Protein AF-A0A0C4DW45-F1 (afdb_monomer_lite)

Structure (mmCIF, N/CA/C/O backbone):
data_AF-A0A0C4DW45-F1
#
_entry.id   AF-A0A0C4DW45-F1
#
loop_
_atom_site.group_PDB
_atom_site.id
_atom_site.type_symbol
_atom_site.label_atom_id
_atom_site.label_alt_id
_atom_site.label_comp_id
_atom_site.label_asym_id
_atom_site.label_entity_id
_atom_site.label_seq_id
_atom_site.pdbx_PDB_ins_code
_atom_site.Cartn_x
_atom_site.Cartn_y
_atom_site.Cartn_z
_atom_site.occupancy
_atom_site.B_iso_or_equiv
_atom_site.auth_seq_id
_atom_site.auth_comp_id
_atom_site.auth_asym_id
_atom_site.auth_atom_id
_atom_site.pdbx_PDB_model_num
ATOM 1 N N . MET A 1 1 ? 1.417 -19.733 1.846 1.00 31.89 1 MET A N 1
ATOM 2 C CA . MET A 1 1 ? 2.635 -20.539 1.567 1.00 31.89 1 MET A CA 1
ATOM 3 C C . MET A 1 1 ? 3.866 -19.678 1.838 1.00 31.89 1 MET A C 1
ATOM 5 O O . MET A 1 1 ? 3.779 -18.482 1.582 1.00 31.89 1 MET A O 1
ATOM 9 N N . PRO A 1 2 ? 4.975 -20.209 2.384 1.00 28.34 2 PRO A N 1
ATOM 10 C CA . PRO A 1 2 ? 6.104 -19.377 2.798 1.00 28.34 2 PRO A CA 1
ATOM 11 C C . PRO A 1 2 ? 6.813 -18.776 1.574 1.00 28.34 2 PRO A C 1
ATOM 13 O O . PRO A 1 2 ? 7.251 -19.508 0.687 1.00 28.34 2 PRO A O 1
ATOM 16 N N . ARG A 1 3 ? 6.904 -17.440 1.523 1.00 42.66 3 ARG A N 1
ATOM 17 C CA . ARG A 1 3 ? 7.628 -16.685 0.490 1.00 42.66 3 ARG A CA 1
ATOM 18 C C . ARG A 1 3 ? 9.125 -16.995 0.592 1.00 42.66 3 ARG A C 1
ATOM 20 O O . ARG A 1 3 ? 9.724 -16.846 1.654 1.00 42.66 3 ARG A O 1
ATOM 27 N N . THR A 1 4 ? 9.732 -17.428 -0.509 1.00 48.22 4 THR A N 1
ATOM 28 C CA . THR A 1 4 ? 11.177 -17.673 -0.579 1.00 48.22 4 THR A CA 1
ATOM 29 C C . THR A 1 4 ? 11.930 -16.334 -0.547 1.00 48.22 4 THR A C 1
ATOM 31 O O . THR A 1 4 ? 11.595 -15.443 -1.334 1.00 48.22 4 THR A O 1
ATOM 34 N N . PRO A 1 5 ? 12.936 -16.151 0.327 1.00 54.34 5 PRO A N 1
ATOM 35 C CA . PRO A 1 5 ? 13.701 -14.910 0.410 1.00 54.34 5 PRO A CA 1
ATOM 36 C C . PRO A 1 5 ? 14.354 -14.541 -0.930 1.00 54.34 5 PRO A C 1
ATOM 38 O O . PRO A 1 5 ? 14.934 -15.385 -1.616 1.00 54.34 5 PRO A O 1
ATOM 41 N N . THR A 1 6 ? 14.335 -13.255 -1.284 1.00 47.94 6 THR A N 1
ATOM 42 C CA . THR A 1 6 ? 14.945 -12.707 -2.515 1.00 47.94 6 THR A CA 1
ATOM 43 C C . THR A 1 6 ? 16.438 -13.019 -2.646 1.00 47.94 6 THR A C 1
ATOM 45 O O . THR A 1 6 ? 16.962 -13.102 -3.756 1.00 47.94 6 THR A O 1
ATOM 48 N N . THR A 1 7 ? 17.124 -13.252 -1.528 1.00 53.72 7 THR A N 1
ATOM 49 C CA . THR A 1 7 ? 18.523 -13.695 -1.480 1.00 53.72 7 THR A CA 1
ATOM 50 C C . THR A 1 7 ? 18.717 -15.113 -2.023 1.00 53.72 7 THR A C 1
ATOM 52 O O . THR A 1 7 ? 19.719 -15.382 -2.687 1.00 53.72 7 THR A O 1
ATOM 55 N N . GLU A 1 8 ? 17.754 -16.008 -1.804 1.00 52.19 8 GLU A N 1
ATOM 56 C CA . GLU A 1 8 ? 17.787 -17.389 -2.293 1.00 52.19 8 GLU A CA 1
ATOM 57 C C . GLU A 1 8 ? 17.541 -17.432 -3.811 1.00 52.19 8 GLU A C 1
ATOM 59 O O . GLU A 1 8 ? 18.292 -18.077 -4.549 1.00 52.19 8 GLU A O 1
ATOM 64 N N . LEU A 1 9 ? 16.585 -16.624 -4.283 1.00 54.00 9 LEU A N 1
ATOM 65 C CA . LEU A 1 9 ? 16.288 -16.374 -5.701 1.00 54.00 9 LEU A CA 1
ATOM 66 C C . LEU A 1 9 ? 17.470 -15.735 -6.450 1.00 54.00 9 LEU A C 1
ATOM 68 O O . LEU A 1 9 ? 17.810 -16.154 -7.557 1.00 54.00 9 LEU A O 1
ATOM 72 N N . ALA A 1 10 ? 18.154 -14.769 -5.832 1.00 48.53 10 ALA A N 1
ATOM 73 C CA . ALA A 1 10 ? 19.361 -14.166 -6.396 1.00 48.53 10 ALA A CA 1
ATOM 74 C C . ALA A 1 10 ? 20.504 -15.187 -6.547 1.00 48.53 10 ALA A C 1
ATOM 76 O O . ALA A 1 10 ? 21.258 -15.128 -7.519 1.00 48.53 10 ALA A O 1
ATOM 77 N N . SER A 1 11 ? 20.616 -16.151 -5.625 1.00 46.12 11 SER A N 1
ATOM 78 C CA . SER A 1 11 ? 21.615 -17.222 -5.721 1.00 46.12 11 SER A CA 1
ATOM 79 C C . SER A 1 11 ? 21.329 -18.180 -6.885 1.00 46.12 11 SER A C 1
ATOM 81 O O . SER A 1 11 ? 22.252 -18.577 -7.599 1.00 46.12 11 SER A O 1
ATOM 83 N N . TYR A 1 12 ? 20.050 -18.476 -7.146 1.00 53.25 12 TYR A N 1
ATOM 84 C CA . TYR A 1 12 ? 19.626 -19.294 -8.280 1.00 53.25 12 TYR A CA 1
ATOM 85 C C . TYR A 1 12 ? 19.903 -18.594 -9.617 1.00 53.25 12 TYR A C 1
ATOM 87 O O . TYR A 1 12 ? 20.487 -19.197 -10.513 1.00 53.25 12 TYR A O 1
ATOM 95 N N . LEU A 1 13 ? 19.578 -17.304 -9.734 1.00 47.41 13 LEU A N 1
ATOM 96 C CA . LEU A 1 13 ? 19.767 -16.536 -10.972 1.00 47.41 13 LEU A CA 1
ATOM 97 C C . LEU A 1 13 ? 21.242 -16.296 -11.329 1.00 47.41 13 LEU A C 1
ATOM 99 O O . LEU A 1 13 ? 21.574 -16.163 -12.504 1.00 47.41 13 LEU A O 1
ATOM 103 N N . LEU A 1 14 ? 22.134 -16.246 -10.336 1.00 45.91 14 LEU A N 1
ATOM 104 C CA . LEU A 1 14 ? 23.566 -16.022 -10.560 1.00 45.91 14 LEU A CA 1
ATOM 105 C C . LEU A 1 14 ? 24.374 -17.319 -10.719 1.00 45.91 14 LEU A C 1
ATOM 107 O O . LEU A 1 14 ? 25.441 -17.284 -11.329 1.00 45.91 14 LEU A O 1
ATOM 111 N N . ALA A 1 15 ? 23.905 -18.446 -10.169 1.00 55.50 15 ALA A N 1
ATOM 112 C CA . ALA A 1 15 ? 24.684 -19.690 -10.111 1.00 55.50 15 ALA A CA 1
ATOM 113 C C . ALA A 1 15 ? 23.944 -20.956 -10.588 1.00 55.50 15 ALA A C 1
ATOM 115 O O . ALA A 1 15 ? 24.556 -22.025 -10.640 1.00 55.50 15 ALA A O 1
ATOM 116 N N . GLY A 1 16 ? 22.654 -20.871 -10.927 1.00 37.09 16 GLY A N 1
ATOM 117 C CA . GLY A 1 16 ? 21.861 -21.973 -11.483 1.00 37.09 16 GLY A CA 1
ATOM 118 C C . GLY A 1 16 ? 21.647 -23.166 -10.544 1.00 37.09 16 GLY A C 1
ATOM 119 O O . GLY A 1 16 ? 21.462 -24.284 -11.020 1.00 37.09 16 GLY A O 1
ATOM 120 N N . ARG A 1 17 ? 21.719 -22.985 -9.216 1.00 43.16 17 ARG A N 1
ATOM 121 C CA . ARG A 1 17 ? 21.550 -24.078 -8.237 1.00 43.16 17 ARG A CA 1
ATOM 122 C C . ARG A 1 17 ? 20.501 -23.741 -7.185 1.00 43.16 17 ARG A C 1
ATOM 124 O O . ARG A 1 17 ? 20.555 -22.678 -6.581 1.00 43.16 17 ARG A O 1
ATOM 131 N N . LEU A 1 18 ? 19.603 -24.690 -6.927 1.00 43.47 18 LEU A N 1
ATOM 132 C CA . LEU A 1 18 ? 18.775 -24.728 -5.722 1.00 43.47 18 LEU A CA 1
ATOM 133 C C . LEU A 1 18 ? 19.546 -25.490 -4.638 1.00 43.47 18 LEU A C 1
ATOM 135 O O . LEU A 1 18 ? 20.045 -26.591 -4.884 1.00 43.47 18 LEU A O 1
ATOM 139 N N . ALA A 1 19 ? 19.668 -24.915 -3.442 1.00 43.59 19 ALA A N 1
ATOM 140 C CA . ALA A 1 19 ? 20.275 -25.600 -2.309 1.00 43.59 19 ALA A CA 1
ATOM 141 C C . ALA A 1 19 ? 19.301 -26.658 -1.765 1.00 43.59 19 ALA A C 1
ATOM 143 O O . ALA A 1 19 ? 18.510 -26.397 -0.864 1.00 43.59 19 ALA A O 1
ATOM 144 N N . SER A 1 20 ? 19.360 -27.884 -2.288 1.00 40.88 20 SER A N 1
ATOM 145 C CA . SER A 1 20 ? 18.740 -29.020 -1.607 1.00 40.88 20 SER A CA 1
ATOM 146 C C . SER A 1 20 ? 19.519 -29.280 -0.316 1.00 40.88 20 SER A C 1
ATOM 148 O O . SER A 1 20 ? 20.706 -29.618 -0.370 1.00 40.88 20 SER A O 1
ATOM 150 N N . ARG A 1 21 ? 18.882 -29.123 0.849 1.00 43.50 21 ARG A N 1
ATOM 151 C CA . ARG A 1 21 ? 19.459 -29.563 2.127 1.00 43.50 21 ARG A CA 1
ATOM 152 C C . ARG A 1 21 ? 19.728 -31.069 2.053 1.00 43.50 21 ARG A C 1
ATOM 154 O O . ARG A 1 21 ? 18.812 -31.876 2.151 1.00 43.50 21 ARG A O 1
ATOM 161 N N . GLY A 1 22 ? 20.994 -31.428 1.872 1.00 33.03 22 GLY A N 1
ATOM 162 C CA . GLY A 1 22 ? 21.488 -32.799 1.857 1.00 33.03 22 GLY A CA 1
ATOM 163 C C . GLY A 1 22 ? 22.929 -32.819 2.350 1.00 33.03 22 GLY A C 1
ATOM 164 O O . GLY A 1 22 ? 23.816 -32.209 1.758 1.00 33.03 22 GLY A O 1
ATOM 165 N N . CYS A 1 23 ? 23.143 -33.472 3.486 1.00 39.78 23 CYS A N 1
ATOM 166 C CA . CYS A 1 23 ? 24.407 -33.536 4.203 1.00 39.78 23 CYS A CA 1
ATOM 167 C C . CYS A 1 23 ? 25.477 -34.301 3.414 1.00 39.78 23 CYS A C 1
ATOM 169 O O . CYS A 1 23 ? 25.548 -35.512 3.556 1.00 39.78 23 CYS A O 1
ATOM 171 N N . LEU A 1 24 ? 26.368 -33.627 2.681 1.00 31.86 24 LEU A N 1
ATOM 172 C CA . LEU A 1 24 ? 27.700 -34.164 2.373 1.00 31.86 24 LEU A CA 1
ATOM 173 C C . LEU A 1 24 ? 28.737 -33.035 2.301 1.00 31.86 24 LEU A C 1
ATOM 175 O O . LEU A 1 24 ? 28.673 -32.130 1.474 1.00 31.86 24 LEU A O 1
ATOM 179 N N . ARG A 1 25 ? 29.702 -33.115 3.224 1.00 35.09 25 ARG A N 1
ATOM 180 C CA . ARG A 1 25 ? 30.923 -32.309 3.280 1.00 35.09 25 ARG A CA 1
ATOM 181 C C . ARG A 1 25 ? 31.724 -32.476 1.991 1.00 35.09 25 ARG A C 1
ATOM 183 O O . ARG A 1 25 ? 32.018 -33.604 1.613 1.00 35.09 25 ARG A O 1
ATOM 190 N N . LEU A 1 26 ? 32.226 -31.371 1.450 1.00 30.09 26 LEU A N 1
ATOM 191 C CA . LEU A 1 26 ? 33.475 -31.365 0.694 1.00 30.09 26 LEU A CA 1
ATOM 192 C C . LEU A 1 26 ? 34.232 -30.070 0.988 1.00 30.09 26 LEU A C 1
ATOM 194 O O . LEU A 1 26 ? 33.762 -28.964 0.739 1.00 30.09 26 LEU A O 1
ATOM 198 N N . GLN A 1 27 ? 35.393 -30.251 1.612 1.00 36.38 27 GLN A N 1
ATOM 199 C CA . GLN A 1 27 ? 36.387 -29.225 1.879 1.00 36.38 27 GLN A CA 1
ATOM 200 C C . GLN A 1 27 ? 37.048 -28.803 0.564 1.00 36.38 27 GLN A C 1
ATOM 202 O O . GLN A 1 27 ? 37.483 -29.656 -0.204 1.00 36.38 27 GLN A O 1
ATOM 207 N N . SER A 1 28 ? 37.255 -27.502 0.368 1.00 32.44 28 SER A N 1
ATOM 208 C CA . SER A 1 28 ? 38.389 -27.028 -0.425 1.00 32.44 28 SER A CA 1
ATOM 209 C C . SER A 1 28 ? 38.946 -25.746 0.179 1.00 32.44 28 SER A C 1
ATOM 211 O O . SER A 1 28 ? 38.257 -24.732 0.285 1.00 32.44 28 SER A O 1
ATOM 213 N N . GLN A 1 29 ? 40.202 -25.833 0.602 1.00 34.50 29 GLN A N 1
ATOM 214 C CA . GLN A 1 29 ? 41.031 -24.739 1.085 1.00 34.50 29 GLN A CA 1
ATOM 215 C C . GLN A 1 29 ? 41.303 -23.736 -0.044 1.00 34.50 29 GLN A C 1
ATOM 217 O O . GLN A 1 29 ? 41.655 -24.136 -1.151 1.00 34.50 29 GLN A O 1
ATOM 222 N N . ALA A 1 30 ? 41.236 -22.439 0.259 1.00 30.94 30 ALA A N 1
ATOM 223 C CA . ALA A 1 30 ? 41.875 -21.408 -0.549 1.00 30.94 30 ALA A CA 1
ATOM 224 C C . ALA A 1 30 ? 42.584 -20.403 0.368 1.00 30.94 30 ALA A C 1
ATOM 226 O O . ALA A 1 30 ? 42.002 -19.784 1.258 1.00 30.94 30 ALA A O 1
ATOM 227 N N . THR A 1 31 ? 43.890 -20.322 0.161 1.00 29.67 31 THR A N 1
ATOM 228 C CA . THR A 1 31 ? 44.900 -19.578 0.909 1.00 29.67 31 THR A CA 1
ATOM 229 C C . THR A 1 31 ? 44.788 -18.065 0.70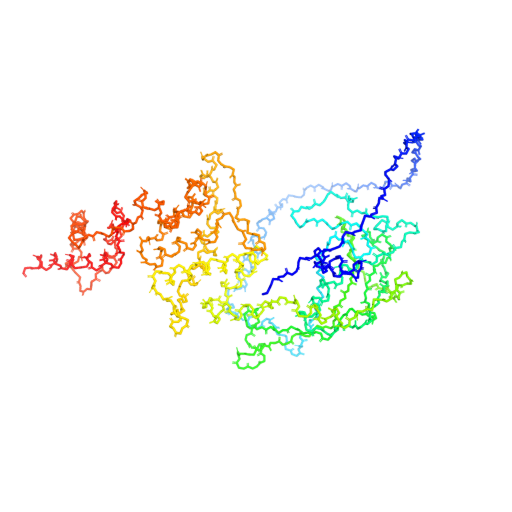5 1.00 29.67 31 THR A C 1
ATOM 231 O O . THR A 1 31 ? 44.754 -17.591 -0.429 1.00 29.67 31 THR A O 1
ATOM 234 N N . ARG A 1 32 ? 44.826 -17.297 1.803 1.00 31.88 32 ARG A N 1
ATOM 235 C CA . ARG A 1 32 ? 45.030 -15.838 1.804 1.00 31.88 32 ARG A CA 1
ATOM 236 C C . ARG A 1 32 ? 46.436 -15.488 1.296 1.00 31.88 32 ARG A C 1
ATOM 238 O O . ARG A 1 32 ? 47.420 -15.996 1.829 1.00 31.88 32 ARG A O 1
ATOM 245 N N . ARG A 1 33 ? 46.535 -14.557 0.342 1.00 32.41 33 ARG A N 1
ATOM 246 C CA . ARG A 1 33 ? 47.758 -13.786 0.042 1.00 32.41 33 ARG A CA 1
ATOM 247 C C . ARG A 1 33 ? 47.535 -12.310 0.407 1.00 32.41 33 ARG A C 1
ATOM 249 O O . ARG A 1 33 ? 46.430 -11.820 0.182 1.00 32.41 33 ARG A O 1
ATOM 256 N N . PRO A 1 34 ? 48.540 -11.604 0.958 1.00 34.22 34 PRO A N 1
ATOM 257 C CA . PRO A 1 34 ? 48.430 -10.184 1.276 1.00 34.22 34 PRO A CA 1
ATOM 258 C C . PRO A 1 34 ? 48.707 -9.309 0.041 1.00 34.22 34 PRO A C 1
ATOM 260 O O . PRO A 1 34 ? 49.477 -9.687 -0.843 1.00 34.22 34 PRO A O 1
ATOM 263 N N . ALA A 1 35 ? 48.073 -8.137 -0.004 1.00 35.09 35 ALA A N 1
ATOM 264 C CA . ALA A 1 35 ? 48.286 -7.100 -1.014 1.00 35.09 35 ALA A CA 1
ATOM 265 C C . ALA A 1 35 ? 49.614 -6.345 -0.784 1.00 35.09 35 ALA A C 1
ATOM 267 O O . ALA A 1 35 ? 50.000 -6.163 0.375 1.00 35.09 35 ALA A O 1
ATOM 268 N N . PRO A 1 36 ? 50.311 -5.871 -1.837 1.00 35.56 36 PRO A N 1
ATOM 269 C CA . PRO A 1 36 ? 51.475 -5.012 -1.677 1.00 35.56 36 PRO A CA 1
ATOM 270 C C . PRO A 1 36 ? 51.085 -3.533 -1.519 1.00 35.56 36 PRO A C 1
ATOM 272 O O . PRO A 1 36 ? 50.034 -3.080 -1.971 1.00 35.56 36 PRO A O 1
ATOM 275 N N . ALA A 1 37 ? 51.977 -2.802 -0.853 1.00 33.97 37 ALA A N 1
ATOM 276 C CA . ALA A 1 37 ? 51.870 -1.400 -0.482 1.00 33.97 37 ALA A CA 1
ATOM 277 C C . ALA A 1 37 ? 51.792 -0.442 -1.686 1.00 33.97 37 ALA A C 1
ATOM 279 O O . ALA A 1 37 ? 52.524 -0.569 -2.667 1.00 33.97 37 ALA A O 1
ATOM 280 N N . SER A 1 38 ? 50.924 0.561 -1.560 1.00 34.00 38 SER A N 1
ATOM 281 C CA . SER A 1 38 ? 50.753 1.684 -2.479 1.00 34.00 38 SER A CA 1
ATOM 282 C C . SER A 1 38 ? 51.926 2.669 -2.402 1.00 34.00 38 SER A C 1
ATOM 284 O O . SER A 1 38 ? 52.169 3.270 -1.354 1.00 34.00 38 SER A O 1
ATOM 286 N N . LEU A 1 39 ? 52.612 2.870 -3.529 1.00 31.25 39 LEU A N 1
ATOM 287 C CA . LEU A 1 39 ? 53.562 3.960 -3.757 1.00 31.25 39 LEU A CA 1
ATOM 288 C C . LEU A 1 39 ? 52.800 5.271 -3.995 1.00 31.25 39 LEU A C 1
ATOM 290 O O . LEU A 1 39 ? 52.006 5.381 -4.926 1.00 31.25 39 LEU A O 1
ATOM 294 N N . GLN A 1 40 ? 53.064 6.271 -3.156 1.00 36.00 40 GLN A N 1
ATOM 295 C CA . GLN A 1 40 ? 52.648 7.651 -3.383 1.00 36.00 40 GLN A CA 1
ATOM 296 C C . GLN A 1 40 ? 53.592 8.299 -4.403 1.00 36.00 40 GLN A C 1
ATOM 298 O O . GLN A 1 40 ? 54.803 8.376 -4.183 1.00 36.00 40 GLN A O 1
ATOM 303 N N . HIS A 1 41 ? 53.043 8.799 -5.507 1.00 32.97 41 HIS A N 1
ATOM 304 C CA . HIS A 1 41 ? 53.719 9.761 -6.373 1.00 32.97 41 HIS A CA 1
ATOM 305 C C . HIS A 1 41 ? 52.852 11.007 -6.509 1.00 32.97 41 HIS A C 1
ATOM 307 O O . HIS A 1 41 ? 51.744 10.972 -7.039 1.00 32.97 41 HIS A O 1
ATOM 313 N N . ALA A 1 42 ? 53.383 12.103 -5.973 1.00 35.06 42 ALA A N 1
ATOM 314 C CA . ALA A 1 42 ? 52.885 13.450 -6.166 1.00 35.06 42 ALA A CA 1
ATOM 315 C C . ALA A 1 42 ? 53.254 13.930 -7.576 1.00 35.06 42 ALA A C 1
ATOM 317 O O . ALA A 1 42 ? 54.401 13.786 -7.997 1.00 35.06 42 ALA A O 1
ATOM 318 N N . LEU A 1 43 ? 52.303 14.551 -8.275 1.00 31.97 43 LEU A N 1
ATOM 319 C CA . LEU A 1 43 ? 52.575 15.363 -9.459 1.00 31.97 43 LEU A CA 1
ATOM 320 C C . LEU A 1 43 ? 51.843 16.711 -9.365 1.00 31.97 43 LEU A C 1
ATOM 322 O O . LEU A 1 43 ? 50.803 16.802 -8.708 1.00 31.97 43 LEU A O 1
ATOM 326 N N . PRO A 1 44 ? 52.419 17.775 -9.955 1.00 33.31 44 PRO A N 1
ATOM 327 C CA . PRO A 1 44 ? 52.149 19.150 -9.564 1.00 33.31 44 PRO A CA 1
ATOM 328 C C . PRO A 1 44 ? 50.974 19.769 -10.327 1.00 33.31 44 PRO A C 1
ATOM 330 O O . PRO A 1 44 ? 50.744 19.502 -11.506 1.00 33.31 44 PRO A O 1
ATOM 333 N N . ALA A 1 45 ? 50.273 20.676 -9.649 1.00 33.56 45 ALA A N 1
ATOM 334 C CA . ALA A 1 45 ? 49.264 21.539 -10.237 1.00 33.56 45 ALA A CA 1
ATOM 335 C C . ALA A 1 45 ? 49.914 22.583 -11.163 1.00 33.56 45 ALA A C 1
ATOM 337 O O . ALA A 1 45 ? 50.615 23.484 -10.704 1.00 33.56 45 ALA A O 1
ATOM 338 N N . GLN A 1 46 ? 49.636 22.499 -12.464 1.00 30.56 46 GLN A N 1
ATOM 339 C CA . GLN A 1 46 ? 49.760 23.628 -13.385 1.00 30.56 46 GLN A CA 1
ATOM 340 C C . GLN A 1 46 ? 48.371 23.992 -13.909 1.00 30.56 46 GLN A C 1
ATOM 342 O O . GLN A 1 46 ? 47.838 23.392 -14.838 1.00 30.56 46 GLN A O 1
ATOM 347 N N . THR A 1 47 ? 47.775 24.999 -13.283 1.00 31.44 47 THR A N 1
ATOM 348 C CA . THR A 1 47 ? 46.550 25.656 -13.730 1.00 31.44 47 THR A CA 1
ATOM 349 C C . THR A 1 47 ? 46.876 26.615 -14.876 1.00 31.44 47 THR A C 1
ATOM 351 O O . THR A 1 47 ? 47.339 27.735 -14.664 1.00 31.44 47 THR A O 1
ATOM 354 N N . ARG A 1 48 ? 46.607 26.206 -16.120 1.00 29.56 48 ARG A N 1
ATOM 355 C CA . ARG A 1 48 ? 46.483 27.148 -17.243 1.00 29.56 48 ARG A CA 1
ATOM 356 C C . ARG A 1 48 ? 45.137 27.865 -17.133 1.00 29.56 48 ARG A C 1
ATOM 358 O O . ARG A 1 48 ? 44.098 27.286 -17.430 1.00 29.56 48 ARG A O 1
ATOM 365 N N . ARG A 1 49 ? 45.160 29.134 -16.717 1.00 32.78 49 ARG A N 1
ATOM 366 C CA . ARG A 1 49 ? 44.048 30.071 -16.925 1.00 32.78 49 ARG A CA 1
ATOM 367 C C . ARG A 1 49 ? 44.102 30.563 -18.370 1.00 32.78 49 ARG A C 1
ATOM 369 O O . ARG A 1 49 ? 45.034 31.274 -18.735 1.00 32.78 49 ARG A O 1
ATOM 376 N N . LEU A 1 50 ? 43.118 30.191 -19.181 1.00 30.53 50 LEU A N 1
ATOM 377 C CA . LEU A 1 50 ? 42.852 30.851 -20.457 1.00 30.53 50 LEU A CA 1
ATOM 378 C C . LEU A 1 50 ? 41.786 31.920 -20.210 1.00 30.53 50 LEU A C 1
ATOM 380 O O . LEU A 1 50 ? 40.634 31.612 -19.917 1.00 30.53 50 LEU A O 1
ATOM 384 N N . HIS A 1 51 ? 42.210 33.180 -20.269 1.00 30.44 51 HIS A N 1
ATOM 385 C CA . HIS A 1 51 ? 41.326 34.336 -20.323 1.00 30.44 51 HIS A CA 1
ATOM 386 C C . HIS A 1 51 ? 40.714 34.420 -21.727 1.00 30.44 51 HIS A C 1
ATOM 388 O O . HIS A 1 51 ? 41.446 34.554 -22.704 1.00 30.44 51 HIS A O 1
ATOM 394 N N . ALA A 1 52 ? 39.385 34.382 -21.819 1.00 30.58 52 ALA A N 1
ATOM 395 C CA . ALA A 1 52 ? 38.650 34.894 -22.967 1.00 30.58 52 ALA A CA 1
ATOM 396 C C . ALA A 1 52 ? 38.013 36.224 -22.549 1.00 30.58 52 ALA A C 1
ATOM 398 O O . ALA A 1 52 ? 37.128 36.274 -21.698 1.00 30.58 52 ALA A O 1
ATOM 399 N N . SER A 1 53 ? 38.538 37.311 -23.101 1.00 32.47 53 SER A N 1
ATOM 400 C CA . SER A 1 53 ? 37.997 38.661 -23.005 1.00 32.47 53 SER A CA 1
ATOM 401 C C . SER A 1 53 ? 36.787 38.793 -23.930 1.00 32.47 53 SER A C 1
ATOM 403 O O . SER A 1 53 ? 36.953 38.834 -25.148 1.00 32.47 53 SER A O 1
ATOM 405 N N . ALA A 1 54 ? 35.589 38.880 -23.356 1.00 33.94 54 ALA A N 1
ATOM 406 C CA . ALA A 1 54 ? 34.392 39.369 -24.033 1.00 33.94 54 ALA A CA 1
ATOM 407 C C . ALA A 1 54 ? 34.058 40.758 -23.470 1.00 33.94 54 ALA A C 1
ATOM 409 O O . ALA A 1 54 ? 34.112 40.970 -22.257 1.00 33.94 54 ALA A O 1
ATOM 410 N N . GLY A 1 55 ? 33.815 41.712 -24.369 1.00 30.83 55 GLY A N 1
ATOM 411 C CA . GLY A 1 55 ? 33.637 43.127 -24.062 1.00 30.83 55 GLY A CA 1
ATOM 412 C C . GLY A 1 55 ? 32.474 43.391 -23.110 1.00 30.83 55 GLY A C 1
ATOM 413 O O . GLY A 1 55 ? 31.399 42.813 -23.236 1.00 30.83 55 GLY A O 1
ATOM 414 N N . ILE A 1 56 ? 32.717 44.286 -22.156 1.00 31.92 56 ILE A N 1
ATOM 415 C CA . ILE A 1 56 ? 31.698 44.850 -21.278 1.00 31.92 56 ILE A CA 1
ATOM 416 C C . ILE A 1 56 ? 31.049 46.001 -22.045 1.00 31.92 56 ILE A C 1
ATOM 418 O O . ILE A 1 56 ? 31.677 47.041 -22.243 1.00 31.92 56 ILE A O 1
ATOM 422 N N . GLU A 1 57 ? 29.805 45.819 -22.471 1.00 32.91 57 GLU A N 1
ATOM 423 C CA . GLU A 1 57 ? 28.932 46.928 -22.849 1.00 32.91 57 GLU A CA 1
ATOM 424 C C . GLU A 1 57 ? 28.190 47.392 -21.585 1.00 32.91 57 GLU A C 1
ATOM 426 O O . GLU A 1 57 ? 27.662 46.582 -20.819 1.00 32.91 57 GLU A O 1
ATOM 431 N N . ALA A 1 58 ? 28.254 48.691 -21.292 1.00 36.09 58 ALA A N 1
ATOM 432 C CA . ALA A 1 58 ? 27.748 49.269 -20.050 1.00 36.09 58 ALA A CA 1
ATOM 433 C C . ALA A 1 58 ? 26.204 49.253 -19.997 1.00 36.09 58 ALA A C 1
ATOM 435 O O . ALA A 1 58 ? 25.559 49.522 -21.011 1.00 36.09 58 ALA A O 1
ATOM 436 N N . PRO A 1 59 ? 25.587 49.008 -18.825 1.00 41.88 59 PRO A N 1
ATOM 437 C CA . PRO A 1 59 ? 24.137 49.084 -18.683 1.00 41.88 59 PRO A CA 1
ATOM 438 C C . PRO A 1 59 ? 23.646 50.543 -18.782 1.00 41.88 59 PRO A C 1
ATOM 440 O O . PRO A 1 59 ? 24.328 51.453 -18.297 1.00 41.88 59 PRO A O 1
ATOM 443 N N . PRO A 1 60 ? 22.460 50.801 -19.367 1.00 37.88 60 PRO A N 1
ATOM 444 C CA . PRO A 1 60 ? 21.897 52.145 -19.422 1.00 37.88 60 PRO A CA 1
ATOM 445 C C . PRO A 1 60 ? 21.489 52.630 -18.022 1.00 37.88 60 PRO A C 1
ATOM 447 O O . PRO A 1 60 ? 21.021 51.862 -17.181 1.00 37.88 60 PRO A O 1
ATOM 450 N N . GLN A 1 61 ? 21.686 53.927 -17.776 1.00 41.47 61 GLN A N 1
ATOM 451 C CA . GLN A 1 61 ? 21.395 54.585 -16.500 1.00 41.47 61 GLN A CA 1
ATOM 452 C C . GLN A 1 61 ? 19.891 54.582 -16.156 1.00 41.47 61 GLN A C 1
ATOM 454 O O . GLN A 1 61 ? 19.056 54.676 -17.059 1.00 41.47 61 GLN A O 1
ATOM 459 N N . PRO A 1 62 ? 19.520 54.533 -14.861 1.00 37.44 62 PRO A N 1
ATOM 460 C CA . PRO A 1 62 ? 18.124 54.559 -14.441 1.00 37.44 62 PRO A CA 1
ATOM 461 C C . PRO A 1 62 ? 17.501 55.956 -14.595 1.00 37.44 62 PRO A C 1
ATOM 463 O O . PRO A 1 62 ? 18.050 56.962 -14.145 1.00 37.44 62 PRO A O 1
ATOM 466 N N . LEU A 1 63 ? 16.315 55.996 -15.206 1.00 38.53 63 LEU A N 1
ATOM 467 C CA . LEU A 1 63 ? 15.442 57.169 -15.278 1.00 38.53 63 LEU A CA 1
ATOM 468 C C . LEU A 1 63 ? 14.879 57.532 -13.888 1.00 38.53 63 LEU A C 1
ATOM 470 O O . LEU A 1 63 ? 14.590 56.663 -13.067 1.00 38.53 63 LEU A O 1
ATOM 474 N N . ALA A 1 64 ? 14.723 58.836 -13.652 1.00 39.78 64 ALA A N 1
ATOM 475 C CA . ALA A 1 64 ? 14.249 59.449 -12.408 1.00 39.78 64 ALA A CA 1
ATOM 476 C C . ALA A 1 64 ? 12.821 59.003 -11.993 1.00 39.78 64 ALA A C 1
ATOM 478 O O . ALA A 1 64 ? 12.014 58.638 -12.850 1.00 39.78 64 ALA A O 1
ATOM 479 N N . PRO A 1 65 ? 12.473 59.055 -10.688 1.00 36.34 65 PRO A N 1
ATOM 480 C CA . PRO A 1 65 ? 11.244 58.460 -10.169 1.00 36.34 65 PRO A CA 1
ATOM 481 C C . PRO A 1 65 ? 10.003 59.296 -10.510 1.00 36.34 65 PRO A C 1
ATOM 483 O O . PRO A 1 65 ? 9.876 60.446 -10.090 1.00 36.34 65 PRO A O 1
ATOM 486 N N . SER A 1 66 ? 9.045 58.693 -11.218 1.00 37.41 66 SER A N 1
ATOM 487 C CA . SER A 1 66 ? 7.692 59.237 -11.364 1.00 37.41 66 SER A CA 1
ATOM 488 C C . SER A 1 66 ? 6.857 58.937 -10.117 1.00 37.41 66 SER A C 1
ATOM 490 O O . SER A 1 66 ? 6.785 57.802 -9.643 1.00 37.41 66 SER A O 1
ATOM 492 N N . THR A 1 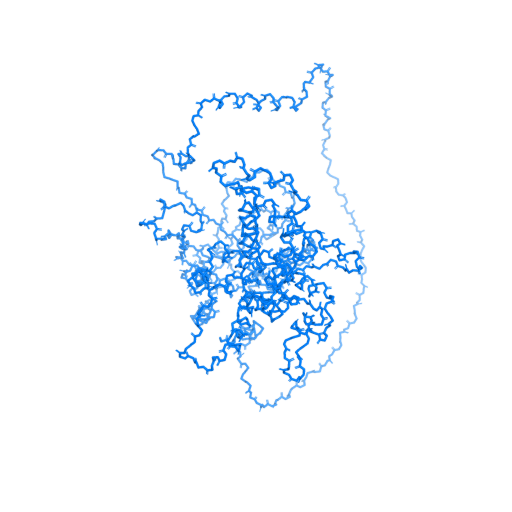67 ? 6.213 59.972 -9.598 1.00 44.66 67 THR A N 1
ATOM 493 C CA . THR A 1 67 ? 5.374 59.978 -8.403 1.00 44.66 67 THR A CA 1
ATOM 494 C C . THR A 1 67 ? 4.040 59.239 -8.608 1.00 44.66 67 THR A C 1
ATOM 496 O O . THR A 1 67 ? 3.432 59.296 -9.671 1.00 44.66 67 THR A O 1
ATOM 499 N N . HIS A 1 68 ? 3.587 58.571 -7.537 1.00 53.12 68 HIS A N 1
ATOM 500 C CA . HIS A 1 68 ? 2.327 57.819 -7.368 1.00 53.12 68 HIS A CA 1
ATOM 501 C C . HIS A 1 68 ? 2.217 56.422 -8.012 1.00 53.12 68 HIS A C 1
ATOM 503 O O . HIS A 1 68 ? 1.282 56.123 -8.751 1.00 53.12 68 HIS A O 1
ATOM 509 N N . ALA A 1 69 ? 3.094 55.498 -7.605 1.00 52.56 69 ALA A N 1
ATOM 510 C CA . ALA A 1 69 ? 2.842 54.066 -7.770 1.00 52.56 69 ALA A CA 1
ATOM 511 C C . ALA A 1 69 ? 1.813 53.578 -6.729 1.00 52.56 69 ALA A C 1
ATOM 513 O O . ALA A 1 69 ? 2.079 53.543 -5.525 1.00 52.56 69 ALA A O 1
ATOM 514 N N . VAL A 1 70 ? 0.615 53.206 -7.186 1.00 63.12 70 VAL A N 1
ATOM 515 C CA . VAL A 1 70 ? -0.387 52.532 -6.348 1.00 63.12 70 VAL A CA 1
ATOM 516 C C . VAL A 1 70 ? 0.178 51.165 -5.926 1.00 63.12 70 VAL A C 1
ATOM 518 O O . VAL A 1 70 ? 0.655 50.428 -6.787 1.00 63.12 70 VAL A O 1
ATOM 521 N N . PRO A 1 71 ? 0.132 50.778 -4.635 1.00 66.88 71 PRO A N 1
ATOM 522 C CA . PRO A 1 71 ? 0.690 49.504 -4.187 1.00 66.88 71 PRO A CA 1
ATOM 523 C C . PRO A 1 71 ? 0.068 48.324 -4.946 1.00 66.88 71 PRO A C 1
ATOM 525 O O . PRO A 1 71 ? -1.158 48.198 -4.980 1.00 66.88 71 PRO A O 1
ATOM 528 N N . LEU A 1 72 ? 0.898 47.420 -5.482 1.00 55.84 72 LEU A N 1
ATOM 529 C CA . LEU A 1 72 ? 0.494 46.243 -6.277 1.00 55.84 72 LEU A CA 1
ATOM 530 C C . LEU A 1 72 ? -0.627 45.424 -5.605 1.00 55.84 72 LEU A C 1
ATOM 532 O O . LEU A 1 72 ? -1.549 44.929 -6.249 1.00 55.84 72 LEU A O 1
ATOM 536 N N . ARG A 1 73 ? -0.613 45.361 -4.269 1.00 65.12 73 ARG A N 1
ATOM 537 C CA . ARG A 1 73 ? -1.635 44.692 -3.452 1.00 65.12 73 ARG A CA 1
ATOM 538 C C . ARG A 1 73 ? -3.031 45.312 -3.589 1.00 65.12 73 ARG A C 1
ATOM 540 O O . ARG A 1 73 ? -4.025 44.593 -3.509 1.00 65.12 73 ARG A O 1
ATOM 547 N N . LYS A 1 74 ? -3.124 46.630 -3.781 1.00 65.75 74 LYS A N 1
ATOM 548 C CA . LYS A 1 74 ? -4.392 47.337 -3.998 1.00 65.75 74 LYS A CA 1
ATOM 549 C C . LYS A 1 74 ? -4.931 47.057 -5.403 1.00 65.75 74 LYS A C 1
ATOM 551 O O . LYS A 1 74 ? -6.112 46.750 -5.523 1.00 65.75 74 LYS A O 1
ATOM 556 N N . MET A 1 75 ? -4.055 47.012 -6.412 1.00 64.69 75 MET A N 1
ATOM 557 C CA . MET A 1 75 ? -4.423 46.633 -7.783 1.00 64.69 75 MET A CA 1
ATOM 558 C C . MET A 1 75 ? -4.936 45.190 -7.864 1.00 64.69 75 MET A C 1
ATOM 560 O O . MET A 1 75 ? -6.005 44.950 -8.418 1.00 64.69 75 MET A O 1
ATOM 564 N N . LEU A 1 76 ? -4.247 44.238 -7.227 1.00 68.44 76 LEU A N 1
ATOM 565 C CA . LEU A 1 76 ? -4.682 42.836 -7.176 1.00 68.44 76 LEU A CA 1
ATOM 566 C C . LEU A 1 76 ? -6.031 42.672 -6.455 1.00 68.44 76 LEU A C 1
ATOM 568 O O . LEU A 1 76 ? -6.871 41.864 -6.851 1.00 68.44 76 LEU A O 1
ATOM 572 N N . LYS A 1 77 ? -6.281 43.475 -5.412 1.00 70.25 77 LYS A N 1
ATOM 573 C CA . LYS A 1 77 ? -7.544 43.455 -4.658 1.00 70.25 77 LYS A CA 1
ATOM 574 C C . LYS A 1 77 ? -8.703 44.080 -5.443 1.00 70.25 77 LYS A C 1
ATOM 576 O O . LYS A 1 77 ? -9.834 43.607 -5.327 1.00 70.25 77 LYS A O 1
ATOM 581 N N . GLU A 1 78 ? -8.438 45.112 -6.239 1.00 74.19 78 GLU A N 1
ATOM 582 C CA . GLU A 1 78 ? -9.419 45.740 -7.132 1.00 74.19 78 GLU A CA 1
ATOM 583 C C . GLU A 1 78 ? -9.729 44.853 -8.346 1.00 74.19 78 GLU A C 1
ATOM 585 O O . GLU A 1 78 ? -10.906 44.655 -8.649 1.00 74.19 78 GLU A O 1
ATOM 590 N N . GLN A 1 79 ? -8.728 44.194 -8.943 1.00 71.62 79 GLN A N 1
ATOM 591 C CA . GLN A 1 79 ? -8.928 43.178 -9.987 1.00 71.62 79 GLN A CA 1
ATOM 592 C C . GLN A 1 79 ? -9.750 41.983 -9.477 1.00 71.62 79 GLN A C 1
ATOM 594 O O . GLN A 1 79 ? -10.695 41.552 -10.138 1.00 71.62 79 GLN A O 1
ATOM 599 N N . ALA A 1 80 ? -9.478 41.498 -8.261 1.00 70.44 80 ALA A N 1
ATOM 600 C CA . ALA A 1 80 ? -10.263 40.427 -7.645 1.00 70.44 80 ALA A CA 1
ATOM 601 C C . ALA A 1 80 ? -11.715 40.848 -7.338 1.00 70.44 80 ALA A C 1
ATOM 603 O O . ALA A 1 80 ? -12.637 40.034 -7.443 1.00 70.44 80 ALA A O 1
ATOM 604 N N . LYS A 1 81 ? -11.948 42.118 -6.971 1.00 70.31 81 LYS A N 1
ATOM 605 C CA . LYS A 1 81 ? -13.303 42.667 -6.787 1.00 70.31 81 LYS A CA 1
ATOM 606 C C . LYS A 1 81 ? -14.042 42.831 -8.117 1.00 70.31 81 LYS A C 1
ATOM 608 O O . LYS A 1 81 ? -15.220 42.488 -8.172 1.00 70.31 81 LYS A O 1
ATOM 613 N N . ALA A 1 82 ? -13.365 43.281 -9.173 1.00 70.75 82 ALA A N 1
ATOM 614 C CA . ALA A 1 82 ? -13.936 43.396 -10.515 1.00 70.75 82 ALA A CA 1
ATOM 615 C C . ALA A 1 82 ? -14.313 42.018 -11.095 1.00 70.75 82 ALA A C 1
ATOM 617 O O . ALA A 1 82 ? -15.425 41.842 -11.591 1.00 70.75 82 ALA A O 1
ATOM 618 N N . ALA A 1 83 ? -13.457 41.004 -10.921 1.00 67.56 83 ALA A N 1
ATOM 619 C CA . ALA A 1 83 ? -13.741 39.625 -11.328 1.00 67.56 83 ALA A CA 1
ATOM 620 C C . ALA A 1 83 ? -14.936 39.011 -10.569 1.00 67.56 83 ALA A C 1
ATOM 622 O O . ALA A 1 83 ? -15.742 38.278 -11.143 1.00 67.56 83 ALA A O 1
ATOM 623 N N . LYS A 1 84 ? -15.102 39.342 -9.280 1.00 64.38 84 LYS A N 1
ATOM 624 C CA . LYS A 1 84 ? -16.271 38.921 -8.487 1.00 64.38 84 LYS A CA 1
ATOM 625 C C . LYS A 1 84 ? -17.552 39.673 -8.861 1.00 64.38 84 LYS A C 1
ATOM 627 O O . LYS A 1 84 ? -18.627 39.088 -8.766 1.00 64.38 84 LYS A O 1
ATOM 632 N N . ALA A 1 85 ? -17.454 40.930 -9.297 1.00 67.19 85 ALA A N 1
ATOM 633 C CA . ALA A 1 85 ? -18.597 41.711 -9.773 1.00 67.19 85 ALA A CA 1
ATOM 634 C C . ALA A 1 85 ? -19.128 41.196 -11.125 1.00 67.19 85 ALA A C 1
ATOM 636 O O . ALA A 1 85 ? -20.340 41.120 -11.300 1.00 67.19 85 ALA A O 1
ATOM 637 N N . LEU A 1 86 ? -18.244 40.743 -12.023 1.00 58.88 86 LEU A N 1
ATOM 638 C CA . LEU A 1 86 ? -18.606 40.119 -13.308 1.00 58.88 86 LEU A CA 1
ATOM 639 C C . LEU A 1 86 ? -19.308 38.756 -13.164 1.00 58.88 86 LEU A C 1
ATOM 641 O O . LEU A 1 86 ? -20.088 38.369 -14.030 1.00 58.88 86 LEU A O 1
ATOM 645 N N . ASN A 1 87 ? -19.072 38.039 -12.062 1.00 56.09 87 ASN A N 1
ATOM 646 C CA . ASN A 1 87 ? -19.674 36.726 -11.795 1.00 56.09 87 ASN A CA 1
ATOM 647 C C . ASN A 1 87 ? -20.952 36.785 -10.941 1.00 56.09 87 ASN A C 1
ATOM 649 O O . ASN A 1 87 ? -21.559 35.748 -10.661 1.00 56.09 87 ASN A O 1
ATOM 653 N N . LYS A 1 88 ? -21.400 37.978 -10.531 1.00 47.69 88 LYS A N 1
ATOM 654 C CA . LYS A 1 88 ? -22.595 38.156 -9.697 1.00 47.69 88 LYS A CA 1
ATOM 655 C C . LYS A 1 88 ? -23.852 38.189 -10.579 1.00 47.69 88 LYS A C 1
ATOM 657 O O . LYS A 1 88 ? -24.413 39.244 -10.839 1.00 47.69 88 LYS A O 1
ATOM 662 N N . GLY A 1 89 ? -24.262 37.020 -11.073 1.00 50.53 89 GLY A N 1
ATOM 663 C CA . GLY A 1 89 ? -25.481 36.872 -11.883 1.00 50.53 89 GLY A CA 1
ATOM 664 C C . GLY A 1 89 ? -25.568 35.599 -12.729 1.00 50.53 89 GLY A C 1
ATOM 665 O O . GLY A 1 89 ? -26.653 35.249 -13.182 1.00 50.53 89 GLY A O 1
ATOM 666 N N . LYS A 1 90 ? -24.467 34.860 -12.917 1.00 44.81 90 LYS A N 1
ATOM 667 C CA . LYS A 1 90 ? -24.514 33.552 -13.584 1.00 44.81 90 LYS A CA 1
ATOM 668 C C . LYS A 1 90 ? -24.885 32.473 -12.565 1.00 44.81 90 LYS A C 1
ATOM 670 O O . LYS A 1 90 ? -24.187 32.303 -11.566 1.00 44.81 90 LYS A O 1
ATOM 675 N N . LYS A 1 91 ? -25.992 31.757 -12.817 1.00 42.09 91 LYS A N 1
ATOM 676 C CA . LYS A 1 91 ? -26.324 30.492 -12.136 1.00 42.09 91 LYS A CA 1
ATOM 677 C C . LYS A 1 91 ? -25.059 29.635 -12.073 1.00 42.09 91 LYS A C 1
ATOM 679 O O . LYS A 1 91 ? -24.337 29.543 -13.063 1.00 42.09 91 LYS A O 1
ATOM 684 N N . LYS A 1 92 ? -24.799 29.033 -10.910 1.00 40.44 92 LYS A N 1
ATOM 685 C CA . LYS A 1 92 ? -23.703 28.085 -10.691 1.00 40.44 92 LYS A CA 1
ATOM 686 C C . LYS A 1 92 ? -23.902 26.929 -11.682 1.00 40.44 92 LYS A C 1
ATOM 688 O O . LYS A 1 92 ? -24.731 26.061 -11.434 1.00 40.44 92 LYS A O 1
ATOM 693 N N . GLN A 1 93 ? -23.236 26.988 -12.836 1.00 46.03 93 GLN A N 1
ATOM 694 C CA . GLN A 1 93 ? -23.199 25.881 -13.786 1.00 46.03 93 GLN A CA 1
ATOM 695 C C . GLN A 1 93 ? -22.631 24.688 -13.021 1.00 46.03 93 GLN A C 1
ATOM 697 O O . GLN A 1 93 ? -21.553 24.772 -12.429 1.00 46.03 93 GLN A O 1
ATOM 702 N N . THR A 1 94 ? -23.410 23.615 -12.956 1.00 44.59 94 THR A N 1
ATOM 703 C CA . THR A 1 94 ? -22.945 22.303 -12.519 1.00 44.59 94 THR A CA 1
ATOM 704 C C . THR A 1 94 ? -21.692 21.961 -13.324 1.00 44.59 94 THR A C 1
ATOM 706 O O . THR A 1 94 ? -21.678 22.141 -14.539 1.00 44.59 94 THR A O 1
ATOM 709 N N . ASN A 1 95 ? -20.631 21.510 -12.652 1.00 47.84 95 ASN A N 1
ATOM 710 C CA . ASN A 1 95 ? -19.295 21.282 -13.229 1.00 47.84 95 ASN A CA 1
ATOM 711 C C . ASN A 1 95 ? -19.254 20.316 -14.437 1.00 47.84 95 ASN A C 1
ATOM 713 O O . ASN A 1 95 ? -18.205 20.198 -15.058 1.00 47.84 95 ASN A O 1
ATOM 717 N N . ALA A 1 96 ? -20.364 19.656 -14.775 1.00 50.97 96 ALA A N 1
ATOM 718 C CA . ALA A 1 96 ? -20.479 18.701 -15.874 1.00 50.97 96 ALA A CA 1
ATOM 719 C C . ALA A 1 96 ? -20.206 19.311 -17.265 1.00 50.97 96 ALA A C 1
ATOM 721 O O . ALA A 1 96 ? -19.660 18.645 -18.132 1.00 50.97 96 ALA A O 1
ATOM 722 N N . ASP A 1 97 ? -20.516 20.592 -17.482 1.00 52.09 97 ASP A N 1
ATOM 723 C CA . ASP A 1 97 ? -20.541 21.182 -18.835 1.00 52.09 97 ASP A CA 1
ATOM 724 C C . ASP A 1 97 ? -19.165 21.673 -19.343 1.00 52.09 97 ASP A C 1
ATOM 726 O O . ASP A 1 97 ? -19.048 22.272 -20.407 1.00 52.09 97 ASP A O 1
ATOM 730 N N . ARG A 1 98 ? -18.097 21.487 -18.554 1.00 55.78 98 ARG A N 1
ATOM 731 C CA . ARG A 1 98 ? -16.732 21.935 -18.900 1.00 55.78 98 ARG A CA 1
ATOM 732 C C . ARG A 1 98 ? -15.837 20.844 -19.476 1.00 55.78 98 ARG A C 1
ATOM 734 O O . ARG A 1 98 ? -14.735 21.163 -19.913 1.00 55.78 98 ARG A O 1
ATOM 741 N N . GLN A 1 99 ? -16.274 19.590 -19.443 1.00 63.47 99 GLN A N 1
ATOM 742 C CA . GLN A 1 99 ? -15.451 18.448 -19.846 1.00 63.47 99 GLN A CA 1
ATOM 743 C C . GLN A 1 99 ? -15.558 18.119 -21.340 1.00 63.47 99 GLN A C 1
ATOM 745 O O . GLN A 1 99 ? -14.713 17.397 -21.856 1.00 63.47 99 GLN A O 1
ATOM 750 N N . THR A 1 100 ? -16.539 18.674 -22.057 1.00 70.38 100 THR A N 1
ATOM 751 C CA . THR A 1 100 ? -16.800 18.324 -23.459 1.00 70.38 100 THR A CA 1
ATOM 752 C C . THR A 1 100 ? -16.933 19.567 -24.332 1.00 70.38 100 THR A C 1
ATOM 754 O O . THR A 1 100 ? -17.709 20.471 -24.021 1.00 70.38 100 THR A O 1
ATOM 757 N N . VAL A 1 101 ? -16.210 19.604 -25.453 1.00 80.31 101 VAL A N 1
ATOM 758 C CA . VAL A 1 101 ? -16.377 20.629 -26.492 1.00 80.31 101 VAL A CA 1
ATOM 759 C C . VAL A 1 101 ? -17.239 20.029 -27.610 1.00 80.31 101 VAL A C 1
ATOM 761 O O . VAL A 1 101 ? -16.866 18.986 -28.147 1.00 80.31 101 VAL A O 1
ATOM 764 N N . PRO A 1 102 ? -18.378 20.642 -27.989 1.00 84.62 102 PRO A N 1
ATOM 765 C CA . PRO A 1 102 ? -19.250 20.086 -29.022 1.00 84.62 102 PRO A CA 1
ATOM 766 C C . PRO A 1 102 ? -18.508 19.829 -30.341 1.00 84.62 102 PRO A C 1
ATOM 768 O O . PRO A 1 102 ? -17.840 20.721 -30.862 1.00 84.62 102 PRO A O 1
ATOM 771 N N . GLY A 1 103 ? -18.648 18.619 -30.888 1.00 89.12 103 GLY A N 1
ATOM 772 C CA . GLY A 1 103 ? -18.011 18.209 -32.146 1.00 89.12 103 GLY A CA 1
ATOM 773 C C . GLY A 1 103 ? -16.546 17.770 -32.032 1.00 89.12 103 GLY A C 1
ATOM 774 O O . GLY A 1 103 ? -15.943 17.482 -33.061 1.00 89.12 103 GLY A O 1
ATOM 775 N N . TRP A 1 104 ? -15.983 17.700 -30.821 1.00 86.81 104 TRP A N 1
ATOM 776 C CA . TRP A 1 104 ? -14.607 17.263 -30.578 1.00 86.81 104 TRP A CA 1
ATOM 777 C C . TRP A 1 104 ? -14.557 16.106 -29.577 1.00 86.81 104 TRP A C 1
ATOM 779 O O . TRP A 1 104 ? -15.220 16.143 -28.543 1.00 86.81 104 TRP A O 1
ATOM 789 N N . GLU A 1 105 ? -13.727 15.106 -29.870 1.00 83.69 105 GLU A N 1
ATOM 790 C CA . GLU A 1 105 ? -13.405 13.993 -28.972 1.00 83.69 105 GLU A CA 1
ATOM 791 C C . GLU A 1 105 ? -11.991 14.194 -28.410 1.00 83.69 105 GLU A C 1
ATOM 793 O O . GLU A 1 105 ? -11.028 14.348 -29.164 1.00 83.69 105 GLU A O 1
ATOM 798 N N . LEU A 1 106 ? -11.852 14.224 -27.081 1.00 85.44 106 LEU A N 1
ATOM 799 C CA . LEU A 1 106 ? -10.551 14.357 -26.429 1.00 85.44 106 LEU A CA 1
ATOM 800 C C . LEU A 1 106 ? -9.862 12.990 -26.367 1.00 85.44 106 LEU A C 1
ATOM 802 O O . LEU A 1 106 ? -10.312 12.098 -25.657 1.00 85.44 106 LEU A O 1
ATOM 806 N N . THR A 1 107 ? -8.730 12.852 -27.056 1.00 87.38 107 THR A N 1
ATOM 807 C CA . THR A 1 107 ? -7.856 11.677 -26.939 1.00 87.38 107 THR A CA 1
ATOM 808 C C . THR A 1 107 ? -6.617 12.035 -26.126 1.00 87.38 107 THR A C 1
ATOM 810 O O . THR A 1 107 ? -5.879 12.949 -26.493 1.00 87.38 107 THR A O 1
ATOM 813 N N . VAL A 1 108 ? -6.373 11.307 -25.034 1.00 89.75 108 VAL A N 1
ATOM 814 C CA . VAL A 1 108 ? -5.199 11.484 -24.166 1.00 89.75 108 VAL A CA 1
ATOM 815 C C . VAL A 1 108 ? -4.366 10.205 -24.168 1.00 89.75 108 VAL A C 1
ATOM 817 O O . VAL A 1 108 ? -4.902 9.109 -24.028 1.00 89.75 108 VAL A O 1
ATOM 820 N N . GLY A 1 109 ? -3.049 10.354 -24.315 1.00 92.00 109 GLY A N 1
ATOM 821 C CA . GLY A 1 109 ? -2.067 9.304 -24.050 1.00 92.00 109 GLY A CA 1
ATOM 822 C C . GLY A 1 109 ? -1.266 9.651 -22.799 1.00 92.00 109 GLY A C 1
ATOM 823 O O . GLY A 1 109 ? -0.951 10.820 -22.581 1.00 92.00 109 GLY A O 1
ATOM 824 N N . ILE A 1 110 ? -0.954 8.648 -21.981 1.00 94.44 110 ILE A N 1
ATOM 825 C CA . ILE A 1 110 ? -0.162 8.810 -20.759 1.00 94.44 110 ILE A CA 1
ATOM 826 C C . ILE A 1 110 ? 1.105 7.966 -20.892 1.00 94.44 110 ILE A C 1
ATOM 828 O O . ILE A 1 110 ? 1.039 6.797 -21.273 1.00 94.44 110 ILE A O 1
ATOM 832 N N . GLU A 1 111 ? 2.243 8.565 -20.557 1.00 94.81 111 GLU A N 1
ATOM 833 C CA . GLU A 1 111 ? 3.525 7.886 -20.389 1.00 94.81 111 GLU A CA 1
ATOM 834 C C . GLU A 1 111 ? 3.926 7.994 -18.917 1.00 94.81 111 GLU A C 1
ATOM 836 O O . GLU A 1 111 ? 3.928 9.087 -18.348 1.00 94.81 111 GLU A O 1
ATOM 841 N N . ILE A 1 112 ? 4.207 6.855 -18.284 1.00 95.50 112 ILE A N 1
ATOM 842 C CA . ILE A 1 112 ? 4.542 6.777 -16.860 1.00 95.50 112 ILE A CA 1
ATOM 843 C C . ILE A 1 112 ? 5.930 6.169 -16.735 1.00 95.50 112 ILE A C 1
ATOM 845 O O . ILE A 1 112 ? 6.180 5.075 -17.238 1.00 95.50 112 ILE A O 1
ATOM 849 N N . HIS A 1 113 ? 6.822 6.869 -16.038 1.00 94.88 113 HIS A N 1
ATOM 850 C CA . HIS A 1 113 ? 8.143 6.364 -15.678 1.00 94.88 113 HIS A CA 1
ATOM 851 C C . HIS A 1 113 ? 8.123 5.940 -14.212 1.00 94.88 113 HIS A C 1
ATOM 853 O O . HIS A 1 113 ? 7.799 6.738 -13.333 1.00 94.88 113 HIS A O 1
ATOM 859 N N . ALA A 1 114 ? 8.457 4.678 -13.950 1.00 93.38 114 ALA A N 1
ATOM 860 C CA . ALA A 1 114 ? 8.507 4.114 -12.607 1.00 93.38 114 ALA A CA 1
ATOM 861 C C . ALA A 1 114 ? 9.910 3.573 -12.323 1.00 93.38 114 ALA A C 1
ATOM 863 O O . ALA A 1 114 ? 10.442 2.752 -13.072 1.00 93.38 114 ALA A O 1
ATOM 864 N N . GLN A 1 115 ? 10.515 4.026 -11.226 1.00 91.56 115 GLN A N 1
ATOM 865 C CA . GLN A 1 115 ? 11.836 3.564 -10.824 1.00 91.56 115 GLN A CA 1
ATOM 866 C C . GLN A 1 115 ? 11.745 2.142 -10.256 1.00 91.56 115 GLN A C 1
ATOM 868 O O . GLN A 1 115 ? 11.013 1.885 -9.303 1.00 91.56 115 GLN A O 1
ATOM 873 N N . LEU A 1 116 ? 12.520 1.215 -10.821 1.00 91.81 116 LEU A N 1
ATOM 874 C CA . LEU A 1 116 ? 12.565 -0.164 -10.338 1.00 91.81 116 LEU A CA 1
ATOM 875 C C . LEU A 1 116 ? 13.234 -0.234 -8.958 1.00 91.81 116 LEU A C 1
ATOM 877 O O . LEU A 1 116 ? 14.311 0.327 -8.745 1.00 91.81 116 LEU A O 1
ATOM 881 N N . ASN A 1 117 ? 12.620 -0.978 -8.034 1.00 88.12 117 ASN A N 1
ATOM 882 C CA . ASN A 1 117 ? 13.188 -1.244 -6.715 1.00 88.12 117 ASN A CA 1
ATOM 883 C C . ASN A 1 117 ? 14.287 -2.316 -6.811 1.00 88.12 117 ASN A C 1
ATOM 885 O O . ASN A 1 117 ? 14.044 -3.511 -6.631 1.00 88.12 117 ASN A O 1
ATOM 889 N N . THR A 1 118 ? 15.496 -1.892 -7.174 1.00 91.25 118 THR A N 1
ATOM 890 C CA . THR A 1 118 ? 16.648 -2.774 -7.390 1.00 91.25 118 THR A CA 1
ATOM 891 C C . THR A 1 118 ? 17.861 -2.281 -6.613 1.00 91.25 118 THR A C 1
ATOM 893 O O . THR A 1 118 ? 18.035 -1.095 -6.353 1.00 91.25 118 THR A O 1
ATOM 896 N N . SER A 1 119 ? 18.759 -3.197 -6.247 1.00 89.56 119 SER A N 1
ATOM 897 C CA . SER A 1 119 ? 19.969 -2.841 -5.491 1.00 89.56 119 SER A CA 1
ATOM 898 C C . SER A 1 119 ? 21.015 -2.097 -6.326 1.00 89.56 119 SER A C 1
ATOM 900 O O . SER A 1 119 ? 21.905 -1.456 -5.769 1.00 89.56 119 SER A O 1
ATOM 902 N N . ARG A 1 120 ? 20.930 -2.195 -7.658 1.00 93.25 120 ARG A N 1
ATOM 903 C CA . ARG A 1 120 ? 21.871 -1.628 -8.632 1.00 93.25 120 ARG A CA 1
ATOM 904 C C . ARG A 1 120 ? 21.133 -1.010 -9.813 1.00 93.25 120 ARG A C 1
ATOM 906 O O . ARG A 1 120 ? 19.995 -1.391 -10.094 1.00 93.25 120 ARG A O 1
ATOM 913 N N . LYS A 1 121 ? 21.806 -0.084 -10.499 1.00 95.06 121 LYS A N 1
ATOM 914 C CA . LYS A 1 121 ? 21.325 0.566 -11.728 1.00 95.06 121 LYS A CA 1
ATOM 915 C C . LYS A 1 121 ? 21.193 -0.429 -12.885 1.00 95.06 121 LYS A C 1
ATOM 917 O O . LYS A 1 121 ? 21.861 -1.453 -12.903 1.00 95.06 121 LYS A O 1
ATOM 922 N N . LEU A 1 122 ? 20.389 -0.092 -13.893 1.00 96.06 122 LEU A N 1
ATOM 923 C CA . LEU A 1 122 ? 20.049 -0.993 -15.003 1.00 96.06 122 LEU A CA 1
ATOM 924 C C . LEU A 1 122 ? 21.258 -1.520 -15.796 1.00 96.06 122 LEU A C 1
ATOM 926 O O . LEU A 1 122 ? 21.339 -2.719 -16.063 1.00 96.06 122 LEU A O 1
ATOM 930 N N . PHE A 1 123 ? 22.215 -0.645 -16.115 1.00 96.88 123 PHE A N 1
ATOM 931 C CA . PHE A 1 123 ? 23.392 -0.972 -16.935 1.00 96.88 123 PHE A CA 1
ATOM 932 C C . PHE A 1 123 ? 24.729 -0.771 -16.208 1.00 96.88 123 PHE A C 1
ATOM 934 O O . PHE A 1 123 ? 25.782 -0.702 -16.840 1.00 96.88 123 PHE A O 1
ATOM 941 N N . SER A 1 124 ? 24.706 -0.632 -14.880 1.00 95.19 124 SER A N 1
ATOM 942 C CA . SER A 1 124 ? 25.878 -0.262 -14.084 1.00 95.19 124 SER A CA 1
ATOM 943 C C . SER A 1 124 ? 25.880 -0.984 -12.737 1.00 95.19 124 SER A C 1
ATOM 945 O O . SER A 1 124 ? 24.823 -1.164 -12.131 1.00 95.19 124 SER A O 1
ATOM 947 N N . PRO A 1 125 ? 27.057 -1.379 -12.217 1.00 94.19 125 PRO A N 1
ATOM 948 C CA . PRO A 1 125 ? 27.154 -2.011 -10.906 1.00 94.19 125 PRO A CA 1
ATOM 949 C C . PRO A 1 125 ? 26.933 -1.027 -9.746 1.00 94.19 125 PRO A C 1
ATOM 951 O O . PRO A 1 125 ? 26.901 -1.463 -8.593 1.00 94.19 125 PRO A O 1
ATOM 954 N N . ALA A 1 126 ? 26.825 0.279 -10.022 1.00 93.94 126 ALA A N 1
ATOM 955 C CA . ALA A 1 126 ? 26.602 1.287 -8.995 1.00 93.94 126 ALA A CA 1
ATOM 956 C C . ALA A 1 126 ? 25.277 1.034 -8.250 1.00 93.94 126 ALA A C 1
ATOM 958 O O . ALA A 1 126 ? 24.269 0.693 -8.881 1.00 93.94 126 ALA A O 1
ATOM 959 N N . PRO A 1 127 ? 25.260 1.206 -6.918 1.00 92.00 127 PRO A N 1
ATOM 960 C CA . PRO A 1 127 ? 24.054 1.021 -6.126 1.00 92.00 127 PRO A CA 1
ATOM 961 C C . PRO A 1 127 ? 23.040 2.149 -6.363 1.00 92.00 127 PRO A C 1
ATOM 963 O O . PRO A 1 127 ? 23.404 3.263 -6.750 1.00 92.00 127 PRO A O 1
ATOM 966 N N . ILE A 1 128 ? 21.770 1.859 -6.089 1.00 88.06 128 ILE A N 1
ATOM 967 C CA . ILE A 1 128 ? 20.692 2.857 -6.038 1.00 88.06 128 ILE A CA 1
ATOM 968 C C . ILE A 1 128 ? 20.584 3.381 -4.594 1.00 88.06 128 ILE A C 1
ATOM 970 O O . ILE A 1 128 ? 20.758 2.598 -3.656 1.00 88.06 128 ILE A O 1
ATOM 974 N N . PRO A 1 129 ? 20.363 4.692 -4.371 1.00 81.94 129 PRO A N 1
ATOM 975 C CA . PRO A 1 129 ? 20.172 5.215 -3.021 1.00 81.94 129 PRO A CA 1
ATOM 976 C C . PRO A 1 129 ? 18.918 4.630 -2.349 1.00 81.94 129 PRO A C 1
ATOM 978 O O . PRO A 1 129 ? 17.914 4.416 -3.028 1.00 81.94 129 PRO A O 1
ATOM 981 N N . PRO A 1 130 ? 18.937 4.416 -1.020 1.00 71.81 130 PRO A N 1
ATOM 982 C CA . PRO A 1 130 ? 17.740 4.024 -0.283 1.00 71.81 130 PRO A CA 1
ATOM 983 C C . PRO A 1 130 ? 16.698 5.152 -0.306 1.00 71.81 130 PRO A C 1
ATOM 985 O O . PRO A 1 130 ? 17.051 6.329 -0.216 1.00 71.81 130 PRO A O 1
ATOM 988 N N . ALA A 1 131 ? 15.412 4.797 -0.365 1.00 67.38 131 ALA A N 1
ATOM 989 C CA . ALA A 1 131 ? 14.306 5.759 -0.435 1.00 67.38 131 ALA A CA 1
ATOM 990 C C . ALA A 1 131 ? 14.275 6.751 0.747 1.00 67.38 131 ALA A C 1
ATOM 992 O O . ALA A 1 131 ? 13.854 7.894 0.592 1.00 67.38 131 ALA A O 1
ATOM 993 N N . SER A 1 132 ? 14.782 6.341 1.914 1.00 65.38 132 SER A N 1
ATOM 994 C CA . SER A 1 132 ? 14.778 7.130 3.151 1.00 65.38 132 SER A CA 1
ATOM 995 C C . SER A 1 132 ? 15.799 8.270 3.189 1.00 65.38 132 SER A C 1
ATOM 997 O O . SER A 1 132 ? 15.713 9.137 4.061 1.00 65.38 132 SER A O 1
ATOM 999 N N . ARG A 1 133 ? 16.793 8.296 2.286 1.00 68.56 133 ARG A N 1
ATOM 1000 C CA . ARG A 1 133 ? 17.859 9.303 2.342 1.00 68.56 133 ARG A CA 1
ATOM 1001 C C . ARG A 1 133 ? 18.428 9.654 0.975 1.00 68.56 133 ARG A C 1
ATOM 1003 O O . ARG A 1 133 ? 19.005 8.817 0.285 1.00 68.56 133 ARG A O 1
ATOM 1010 N N . ALA A 1 134 ? 18.398 10.947 0.657 1.00 75.50 134 ALA A N 1
ATOM 1011 C CA . ALA A 1 134 ? 19.090 11.480 -0.509 1.00 75.50 134 ALA A CA 1
ATOM 1012 C C . ALA A 1 134 ? 20.619 11.288 -0.373 1.00 75.50 134 ALA A C 1
ATOM 1014 O O . ALA A 1 134 ? 21.199 11.674 0.652 1.00 75.50 134 ALA A O 1
ATOM 1015 N N . PRO A 1 135 ? 21.294 10.705 -1.380 1.00 79.69 135 PRO A N 1
ATOM 1016 C CA . PRO A 1 135 ? 22.740 10.543 -1.358 1.00 79.69 135 PRO A CA 1
ATOM 1017 C C . PRO A 1 135 ? 23.437 11.889 -1.582 1.00 79.69 135 PRO A C 1
ATOM 1019 O O . PRO A 1 135 ? 22.879 12.819 -2.166 1.00 79.69 135 PRO A O 1
ATOM 1022 N N . LEU A 1 136 ? 24.704 11.975 -1.175 1.00 87.38 136 LEU A N 1
ATOM 1023 C CA . LEU A 1 136 ? 25.573 13.067 -1.609 1.00 87.38 136 LEU A CA 1
ATOM 1024 C C . LEU A 1 136 ? 25.752 13.016 -3.133 1.00 87.38 136 LEU A C 1
ATOM 1026 O O . LEU A 1 136 ? 25.886 11.933 -3.717 1.00 87.38 136 LEU A O 1
ATOM 1030 N N . ALA A 1 137 ? 25.787 14.187 -3.770 1.00 89.12 137 ALA A N 1
ATOM 1031 C CA . ALA A 1 137 ? 25.890 14.302 -5.221 1.00 89.12 137 ALA A CA 1
ATOM 1032 C C . ALA A 1 137 ? 27.088 13.511 -5.768 1.00 89.12 137 ALA A C 1
ATOM 1034 O O . ALA A 1 137 ? 28.193 13.590 -5.232 1.00 89.12 137 ALA A O 1
ATOM 1035 N N . ASN A 1 138 ? 26.857 12.763 -6.850 1.00 90.38 138 ASN A N 1
ATOM 1036 C CA . ASN A 1 138 ? 27.882 12.023 -7.593 1.00 90.38 138 ASN A CA 1
ATOM 1037 C C . ASN A 1 138 ? 28.690 11.004 -6.761 1.00 90.38 138 ASN A C 1
ATOM 1039 O O . ASN A 1 138 ? 29.808 10.664 -7.134 1.00 90.38 138 ASN A O 1
ATOM 1043 N N . THR A 1 139 ? 28.141 10.492 -5.651 1.00 91.62 139 THR A N 1
ATOM 1044 C CA . THR A 1 139 ? 28.819 9.465 -4.830 1.00 91.62 139 THR A CA 1
ATOM 1045 C C . THR A 1 139 ? 28.446 8.029 -5.201 1.00 91.62 139 THR A C 1
ATOM 1047 O O . THR A 1 139 ? 29.208 7.107 -4.924 1.00 91.62 139 THR A O 1
ATOM 1050 N N . LEU A 1 140 ? 27.304 7.828 -5.864 1.00 92.31 140 LEU A N 1
ATOM 1051 C CA . LEU A 1 140 ? 26.804 6.516 -6.286 1.00 92.31 140 LEU A CA 1
ATOM 1052 C C . LEU A 1 140 ? 26.926 6.366 -7.810 1.00 92.31 140 LEU A C 1
ATOM 1054 O O . LEU A 1 140 ? 25.925 6.277 -8.522 1.00 92.31 140 LEU A O 1
ATOM 1058 N N . VAL A 1 141 ? 28.157 6.412 -8.324 1.00 93.56 141 VAL A N 1
ATOM 1059 C CA . VAL A 1 141 ? 28.462 6.354 -9.765 1.00 93.56 141 VAL A CA 1
ATOM 1060 C C . VAL A 1 141 ? 29.571 5.345 -10.065 1.00 93.56 141 VAL A C 1
ATOM 1062 O O . VAL A 1 141 ? 30.506 5.184 -9.283 1.00 93.56 141 VAL A O 1
ATOM 1065 N N . ALA A 1 142 ? 29.472 4.673 -11.209 1.00 94.75 142 ALA A N 1
ATOM 1066 C CA . ALA A 1 142 ? 30.525 3.851 -11.802 1.00 94.75 142 ALA A CA 1
ATOM 1067 C C . ALA A 1 142 ? 31.097 4.535 -13.063 1.00 94.75 142 ALA A C 1
ATOM 1069 O O . ALA A 1 142 ? 30.480 5.466 -13.581 1.00 94.75 142 ALA A O 1
ATOM 1070 N N . PRO A 1 143 ? 32.236 4.070 -13.614 1.00 95.81 143 PRO A N 1
ATOM 1071 C CA . PRO A 1 143 ? 32.827 4.657 -14.821 1.00 95.81 143 PRO A CA 1
ATOM 1072 C C . PRO A 1 143 ? 31.869 4.774 -16.020 1.00 95.81 143 PRO A C 1
ATOM 1074 O O . PRO A 1 143 ? 31.927 5.768 -16.739 1.00 95.81 143 PRO A O 1
ATOM 1077 N N . PHE A 1 144 ? 30.964 3.804 -16.204 1.00 95.19 144 PHE A N 1
ATOM 1078 C CA . PHE A 1 144 ? 29.933 3.858 -17.248 1.00 95.19 144 PHE A CA 1
ATOM 1079 C C . PHE A 1 144 ? 28.938 5.009 -17.035 1.00 95.19 144 PHE A C 1
ATOM 1081 O O . PHE A 1 144 ? 28.614 5.721 -17.979 1.00 95.19 144 PHE A O 1
ATOM 1088 N N . ASP A 1 145 ? 28.517 5.257 -15.790 1.00 94.75 145 ASP A N 1
ATOM 1089 C CA . ASP A 1 145 ? 27.578 6.341 -15.461 1.00 94.75 145 ASP A CA 1
ATOM 1090 C C . ASP A 1 145 ? 28.165 7.726 -15.771 1.00 94.75 145 ASP A C 1
ATOM 1092 O O . ASP A 1 145 ? 27.431 8.678 -16.006 1.00 94.75 145 ASP A O 1
ATOM 1096 N N . LEU A 1 146 ? 29.496 7.835 -15.755 1.00 93.88 146 LEU A N 1
ATOM 1097 C CA . LEU A 1 146 ? 30.245 9.047 -16.085 1.00 93.88 146 LEU A CA 1
ATOM 1098 C C . LEU A 1 146 ? 30.627 9.125 -17.573 1.00 93.88 146 LEU A C 1
ATOM 1100 O O . LEU A 1 146 ? 31.361 10.034 -17.956 1.00 93.88 146 LEU A O 1
ATOM 1104 N N . ALA A 1 147 ? 30.178 8.166 -18.391 1.00 94.50 147 ALA A N 1
ATOM 1105 C CA . ALA A 1 147 ? 30.538 8.025 -19.800 1.00 94.50 147 ALA A CA 1
ATOM 1106 C C . ALA A 1 147 ? 32.060 8.043 -20.049 1.00 94.50 147 ALA A C 1
ATOM 1108 O O . ALA A 1 147 ? 32.542 8.626 -21.023 1.00 94.50 147 ALA A O 1
ATOM 1109 N N . VAL A 1 148 ? 32.842 7.409 -19.164 1.00 96.50 148 VAL A N 1
ATOM 1110 C CA . VAL A 1 148 ? 34.298 7.323 -19.345 1.00 96.50 148 VAL A CA 1
ATOM 1111 C C . VAL A 1 148 ? 34.597 6.563 -20.647 1.00 96.50 148 VAL A C 1
ATOM 1113 O O . VAL A 1 148 ? 34.068 5.460 -20.834 1.00 96.50 148 VAL A O 1
ATOM 1116 N N . PRO A 1 149 ? 35.447 7.099 -21.545 1.00 96.69 149 PRO A N 1
ATOM 1117 C CA . PRO A 1 149 ? 35.761 6.442 -22.809 1.00 96.69 149 PRO A CA 1
ATOM 1118 C C . PRO A 1 149 ? 36.249 5.000 -22.621 1.00 96.69 149 PRO A C 1
ATOM 1120 O O . PRO A 1 149 ? 37.131 4.734 -21.805 1.00 96.69 149 PRO A O 1
ATOM 1123 N N . GLY A 1 150 ? 35.674 4.074 -23.393 1.00 95.12 150 GLY A N 1
ATOM 1124 C CA . GLY A 1 150 ? 35.989 2.641 -23.337 1.00 95.12 150 GLY A CA 1
ATOM 1125 C C . GLY A 1 150 ? 35.166 1.832 -22.330 1.00 95.12 150 GLY A C 1
ATOM 1126 O O . GLY A 1 150 ? 35.322 0.615 -22.269 1.00 95.12 150 GLY A O 1
ATOM 1127 N N . THR A 1 151 ? 34.284 2.466 -21.555 1.00 96.44 151 THR A N 1
ATOM 1128 C CA . THR A 1 151 ? 33.311 1.745 -20.720 1.00 96.44 151 THR A CA 1
ATOM 1129 C C . THR A 1 151 ? 32.129 1.245 -21.551 1.00 96.44 151 THR A C 1
ATOM 1131 O O . THR A 1 151 ? 31.786 1.840 -22.570 1.00 96.44 151 THR A O 1
ATOM 1134 N N . GLN A 1 152 ? 31.515 0.142 -21.118 1.00 96.00 152 GLN A N 1
ATOM 1135 C CA . GLN A 1 152 ? 30.367 -0.484 -21.781 1.00 96.00 152 GLN A CA 1
ATOM 1136 C C . GLN A 1 152 ? 29.203 -0.672 -20.798 1.00 96.00 152 GLN A C 1
ATOM 1138 O O . GLN A 1 152 ? 29.455 -0.855 -19.599 1.00 96.00 152 GLN A O 1
ATOM 1143 N N . PRO A 1 153 ? 27.947 -0.648 -21.282 1.00 96.44 153 PRO A N 1
ATOM 1144 C CA . PRO A 1 153 ? 26.783 -0.960 -20.463 1.00 96.44 153 PRO A CA 1
ATOM 1145 C C . PRO A 1 153 ? 26.793 -2.436 -20.053 1.00 96.44 153 PRO A C 1
ATOM 1147 O O . PRO A 1 153 ? 27.005 -3.326 -20.874 1.00 96.44 153 PRO A O 1
ATOM 1150 N N . VAL A 1 154 ? 26.515 -2.715 -18.779 1.00 95.00 154 VAL A N 1
ATOM 1151 C CA . VAL A 1 154 ? 26.390 -4.084 -18.259 1.00 95.00 154 VAL A CA 1
ATOM 1152 C C . VAL A 1 154 ? 25.010 -4.265 -17.649 1.00 95.00 154 VAL A C 1
ATOM 1154 O O . VAL A 1 154 ? 24.761 -3.836 -16.518 1.00 95.00 154 VAL A O 1
ATOM 1157 N N . PHE A 1 155 ? 24.120 -4.920 -18.398 1.00 96.00 155 PHE A N 1
ATOM 1158 C CA . PHE A 1 155 ? 22.763 -5.225 -17.949 1.00 96.00 155 PHE A CA 1
ATOM 1159 C C . PHE A 1 155 ? 22.773 -6.001 -16.623 1.00 96.00 155 PHE A C 1
ATOM 1161 O O . PHE A 1 155 ? 23.477 -7.002 -16.484 1.00 96.00 155 PHE A O 1
ATOM 1168 N N . GLN A 1 156 ? 21.991 -5.540 -15.646 1.00 95.69 156 GLN A N 1
ATOM 1169 C CA . GLN A 1 156 ? 21.846 -6.191 -14.344 1.00 95.69 156 GLN A CA 1
ATOM 1170 C C . GLN A 1 156 ? 20.609 -7.113 -14.340 1.00 95.69 156 GLN A C 1
ATOM 1172 O O . GLN A 1 156 ? 19.486 -6.604 -14.295 1.00 95.69 156 GLN A O 1
ATOM 1177 N N . PRO A 1 157 ? 20.761 -8.454 -14.291 1.00 92.25 157 PRO A N 1
ATOM 1178 C CA . PRO A 1 157 ? 19.628 -9.385 -14.385 1.00 92.25 157 PRO A CA 1
ATOM 1179 C C . PRO A 1 157 ? 18.563 -9.206 -13.298 1.00 92.25 157 PRO A C 1
ATOM 1181 O O . PRO A 1 157 ? 17.382 -9.426 -13.545 1.00 92.25 157 PRO A O 1
ATOM 1184 N N . GLY A 1 158 ? 18.959 -8.748 -12.104 1.00 92.38 158 GLY A N 1
ATOM 1185 C CA . GLY A 1 158 ? 18.030 -8.485 -10.999 1.00 92.38 158 GLY A CA 1
ATOM 1186 C C . GLY A 1 158 ? 16.973 -7.418 -11.309 1.00 92.38 158 GLY A C 1
ATOM 1187 O O . GLY A 1 158 ? 15.946 -7.380 -10.643 1.00 92.38 158 GLY A O 1
ATOM 1188 N N . THR A 1 159 ? 17.190 -6.586 -12.332 1.00 94.50 159 THR A N 1
ATOM 1189 C CA . THR A 1 159 ? 16.215 -5.580 -12.783 1.00 94.50 159 THR A CA 1
ATOM 1190 C C . THR A 1 159 ? 15.082 -6.169 -13.619 1.00 94.50 159 THR A C 1
ATOM 1192 O O . THR A 1 159 ? 14.007 -5.580 -13.689 1.00 94.50 159 THR A O 1
ATOM 1195 N N . LEU A 1 160 ? 15.278 -7.361 -14.193 1.00 94.88 160 LEU A N 1
ATOM 1196 C CA . LEU A 1 160 ? 14.264 -8.031 -15.004 1.00 94.88 160 LEU A CA 1
ATOM 1197 C C . LEU A 1 160 ? 13.083 -8.513 -14.153 1.00 94.88 160 LEU A C 1
ATOM 1199 O O . LEU A 1 160 ? 11.946 -8.478 -14.608 1.00 94.88 160 LEU A O 1
ATOM 1203 N N . VAL A 1 161 ? 13.339 -8.929 -12.909 1.00 94.50 161 VAL A N 1
ATOM 1204 C CA . VAL A 1 161 ? 12.315 -9.461 -11.996 1.00 94.50 161 VAL A CA 1
ATOM 1205 C C . VAL A 1 161 ? 11.183 -8.455 -11.740 1.00 94.50 161 VAL A C 1
ATOM 1207 O O . VAL A 1 161 ? 10.036 -8.788 -12.046 1.00 94.50 161 VAL A O 1
ATOM 1210 N N . PRO A 1 162 ? 11.440 -7.233 -11.227 1.00 95.06 162 PRO A N 1
ATOM 1211 C CA . PRO A 1 162 ? 10.372 -6.256 -11.027 1.00 95.06 162 PRO A CA 1
ATOM 1212 C C . PRO A 1 162 ? 9.749 -5.786 -12.350 1.00 95.06 162 PRO A C 1
ATOM 1214 O O . PRO A 1 162 ? 8.548 -5.547 -12.385 1.00 95.06 162 PRO A O 1
ATOM 1217 N N . ALA A 1 163 ? 10.515 -5.716 -13.446 1.00 96.31 163 ALA A N 1
ATOM 1218 C CA . ALA A 1 163 ? 9.990 -5.301 -14.748 1.00 96.31 163 ALA A CA 1
ATOM 1219 C C . ALA A 1 163 ? 8.992 -6.318 -15.338 1.00 96.31 163 ALA A C 1
ATOM 1221 O O . ALA A 1 163 ? 7.920 -5.938 -15.806 1.00 96.31 163 ALA A O 1
ATOM 1222 N N . VAL A 1 164 ? 9.304 -7.618 -15.270 1.00 96.81 164 VAL A N 1
ATOM 1223 C CA . VAL A 1 164 ? 8.395 -8.688 -15.712 1.00 96.81 164 VAL A CA 1
ATOM 1224 C C . VAL A 1 164 ? 7.184 -8.794 -14.787 1.00 96.81 164 VAL A C 1
ATOM 1226 O O . VAL A 1 164 ? 6.071 -8.953 -15.276 1.00 96.81 164 VAL A O 1
ATOM 1229 N N . ARG A 1 165 ? 7.360 -8.645 -13.466 1.00 96.50 165 ARG A N 1
ATOM 1230 C CA . ARG A 1 165 ? 6.228 -8.595 -12.523 1.00 96.50 165 ARG A CA 1
ATOM 1231 C C . ARG A 1 165 ? 5.284 -7.436 -12.824 1.00 96.50 165 ARG A C 1
ATOM 1233 O O . ARG A 1 165 ? 4.081 -7.655 -12.869 1.00 96.50 165 ARG A O 1
ATOM 1240 N N . ALA A 1 166 ? 5.819 -6.245 -13.091 1.00 95.81 166 ALA A N 1
ATOM 1241 C CA . ALA A 1 166 ? 5.015 -5.100 -13.505 1.00 95.81 166 ALA A CA 1
ATOM 1242 C C . ALA A 1 166 ? 4.272 -5.385 -14.818 1.00 95.81 166 ALA A C 1
ATOM 1244 O O . ALA A 1 166 ? 3.076 -5.145 -14.904 1.00 95.81 166 ALA A O 1
ATOM 1245 N N . ALA A 1 167 ? 4.939 -5.964 -15.822 1.00 97.12 167 ALA A N 1
ATOM 1246 C CA . ALA A 1 167 ? 4.284 -6.345 -17.072 1.00 97.12 167 ALA A CA 1
ATOM 1247 C C . ALA A 1 167 ? 3.135 -7.346 -16.858 1.00 97.12 167 ALA A C 1
ATOM 1249 O O . ALA A 1 167 ? 2.063 -7.165 -17.426 1.00 97.12 167 ALA A O 1
ATOM 1250 N N . LEU A 1 168 ? 3.334 -8.367 -16.020 1.00 96.75 168 LEU A N 1
ATOM 1251 C CA . LEU A 1 168 ? 2.297 -9.345 -15.681 1.00 96.75 168 LEU A CA 1
ATOM 1252 C C . LEU A 1 168 ? 1.129 -8.704 -14.918 1.00 96.75 168 LEU A C 1
ATOM 1254 O O . LEU A 1 168 ? -0.019 -8.955 -15.267 1.00 96.75 168 LEU A O 1
ATOM 1258 N N . ALA A 1 169 ? 1.417 -7.845 -13.937 1.00 95.56 169 ALA A N 1
ATOM 1259 C CA . ALA A 1 169 ? 0.411 -7.103 -13.174 1.00 95.56 169 ALA A CA 1
ATOM 1260 C C . ALA A 1 169 ? -0.421 -6.157 -14.060 1.00 95.56 169 ALA A C 1
ATOM 1262 O O . ALA A 1 169 ? -1.604 -5.945 -13.825 1.00 95.56 169 ALA A O 1
ATOM 1263 N N . LEU A 1 170 ? 0.183 -5.619 -15.120 1.00 96.44 170 LEU A N 1
ATOM 1264 C CA . LEU A 1 170 ? -0.479 -4.779 -16.121 1.00 96.44 170 LEU A CA 1
ATOM 1265 C C . LEU A 1 170 ? -1.147 -5.591 -17.247 1.00 96.44 170 LEU A C 1
ATOM 1267 O O . LEU A 1 170 ? -1.512 -5.033 -18.286 1.00 96.44 170 LEU A O 1
ATOM 1271 N N . ASN A 1 171 ? -1.290 -6.907 -17.059 1.00 96.62 171 ASN A N 1
ATOM 1272 C CA . ASN A 1 171 ? -1.880 -7.845 -18.014 1.00 96.62 171 ASN A CA 1
ATOM 1273 C C . ASN A 1 171 ? -1.218 -7.818 -19.405 1.00 96.62 171 ASN A C 1
ATOM 1275 O O . ASN A 1 171 ? -1.881 -8.051 -20.414 1.00 96.62 171 ASN A O 1
ATOM 1279 N N . CYS A 1 172 ? 0.077 -7.502 -19.482 1.00 97.75 172 CYS A N 1
ATOM 1280 C CA . CYS A 1 172 ? 0.820 -7.438 -20.738 1.00 97.75 172 CYS A CA 1
ATOM 1281 C C . CYS A 1 172 ? 1.322 -8.818 -21.194 1.00 97.75 172 CYS A C 1
ATOM 1283 O O . CYS A 1 172 ? 1.706 -9.675 -20.392 1.00 97.75 172 CYS A O 1
ATOM 1285 N N . ASP A 1 173 ? 1.478 -8.961 -22.508 1.00 97.50 173 ASP A N 1
ATOM 1286 C CA . ASP A 1 173 ? 2.200 -10.059 -23.142 1.00 97.50 173 ASP A CA 1
ATOM 1287 C C . ASP A 1 173 ? 3.713 -9.824 -23.020 1.00 97.50 173 ASP A C 1
ATOM 1289 O O . ASP A 1 173 ? 4.291 -8.982 -23.718 1.00 97.50 173 ASP A O 1
ATOM 1293 N N . VAL A 1 174 ? 4.376 -10.570 -22.132 1.00 97.75 174 VAL A N 1
ATOM 1294 C CA . VAL A 1 174 ? 5.841 -10.542 -21.991 1.00 97.75 174 VAL A CA 1
ATOM 1295 C C . VAL A 1 174 ? 6.475 -11.191 -23.216 1.00 97.75 174 VAL A C 1
ATOM 1297 O O . VAL A 1 174 ? 6.189 -12.342 -23.549 1.00 97.75 174 VAL A O 1
ATOM 1300 N N . ARG A 1 175 ? 7.359 -10.464 -23.902 1.00 96.88 175 ARG A N 1
ATOM 1301 C CA . ARG A 1 175 ? 7.977 -10.958 -25.133 1.00 96.88 175 ARG A CA 1
ATOM 1302 C C . ARG A 1 175 ? 9.178 -11.836 -24.807 1.00 96.88 175 ARG A C 1
ATOM 1304 O O . ARG A 1 175 ? 10.034 -11.473 -24.006 1.00 96.88 175 ARG A O 1
ATOM 1311 N N . ARG A 1 176 ? 9.279 -12.975 -25.501 1.00 96.44 176 ARG A N 1
ATOM 1312 C CA . ARG A 1 176 ? 10.413 -13.906 -25.372 1.00 96.44 176 ARG A CA 1
ATOM 1313 C C . ARG A 1 176 ? 11.751 -13.237 -25.680 1.00 96.44 176 ARG A C 1
ATOM 1315 O O . ARG A 1 176 ? 12.761 -13.596 -25.090 1.00 96.44 176 ARG A O 1
ATOM 1322 N N . VAL A 1 177 ? 11.760 -12.298 -26.625 1.00 97.19 177 VAL A N 1
ATOM 1323 C CA . VAL A 1 177 ? 12.951 -11.550 -27.033 1.00 97.19 177 VAL A CA 1
ATOM 1324 C C . VAL A 1 177 ? 12.690 -10.059 -26.861 1.00 97.19 177 VAL A C 1
ATOM 1326 O O . VAL A 1 177 ? 11.681 -9.531 -27.334 1.00 97.19 177 VAL A O 1
ATOM 1329 N N . SER A 1 178 ? 13.620 -9.386 -26.194 1.00 97.25 178 SER A N 1
ATOM 1330 C CA . SER A 1 178 ? 13.619 -7.939 -26.011 1.00 97.25 178 SER A CA 1
ATOM 1331 C C . SER A 1 178 ? 15.017 -7.379 -26.268 1.00 97.25 178 SER A C 1
ATOM 1333 O O . SER A 1 178 ? 16.017 -8.012 -25.923 1.00 97.25 178 SER A O 1
ATOM 1335 N N . ARG A 1 179 ? 15.105 -6.209 -26.906 1.00 97.50 179 ARG A N 1
ATOM 1336 C CA . ARG A 1 179 ? 16.376 -5.545 -27.233 1.00 97.50 179 ARG A CA 1
ATOM 1337 C C . ARG A 1 179 ? 16.378 -4.117 -26.739 1.00 97.50 179 ARG A C 1
ATOM 1339 O O . ARG A 1 179 ? 15.325 -3.502 -26.600 1.00 97.50 179 ARG A O 1
ATOM 1346 N N . PHE A 1 180 ? 17.583 -3.619 -26.502 1.00 98.25 180 PHE A N 1
ATOM 1347 C CA . PHE A 1 180 ? 17.811 -2.222 -26.196 1.00 98.25 180 PHE A CA 1
ATOM 1348 C C . PHE A 1 180 ? 18.211 -1.442 -27.442 1.00 98.25 180 PHE A C 1
ATOM 1350 O O . PHE A 1 180 ? 18.882 -1.955 -28.338 1.00 98.25 180 PHE A O 1
ATOM 1357 N N . ASP A 1 181 ? 17.814 -0.181 -27.441 1.00 98.19 181 ASP A N 1
ATOM 1358 C CA . ASP A 1 181 ? 18.017 0.808 -28.479 1.00 98.19 181 ASP A CA 1
ATOM 1359 C C . ASP A 1 181 ? 18.616 2.075 -27.858 1.00 98.19 181 ASP A C 1
ATOM 1361 O O . ASP A 1 181 ? 18.392 2.391 -26.686 1.00 98.19 181 ASP A O 1
ATOM 1365 N N . ARG A 1 182 ? 19.348 2.841 -28.662 1.00 97.50 182 ARG A N 1
ATOM 1366 C CA . ARG A 1 182 ? 19.875 4.155 -28.296 1.00 97.50 182 ARG A CA 1
ATOM 1367 C C . ARG A 1 182 ? 18.947 5.249 -28.788 1.00 97.50 182 ARG A C 1
ATOM 1369 O O . ARG A 1 182 ? 18.748 5.396 -29.993 1.00 97.50 182 ARG A O 1
ATOM 1376 N N . LYS A 1 183 ? 18.443 6.049 -27.854 1.00 96.06 183 LYS A N 1
ATOM 1377 C CA . LYS A 1 183 ? 17.745 7.314 -28.098 1.00 96.06 183 LYS A CA 1
ATOM 1378 C C . LYS A 1 183 ? 18.758 8.454 -27.998 1.00 96.06 183 LYS A C 1
ATOM 1380 O O . LYS A 1 183 ? 19.197 8.790 -26.902 1.00 96.06 183 LYS A O 1
ATOM 1385 N N . HIS A 1 184 ? 19.169 9.035 -29.120 1.00 95.12 184 HIS A N 1
ATOM 1386 C CA . HIS A 1 184 ? 20.230 10.042 -29.164 1.00 95.12 184 HIS A CA 1
ATOM 1387 C C . HIS A 1 184 ? 19.700 11.446 -28.886 1.00 95.12 184 HIS A C 1
ATOM 1389 O O . HIS A 1 184 ? 18.912 11.982 -29.662 1.00 95.12 184 HIS A O 1
ATOM 1395 N N . TYR A 1 185 ? 20.209 12.081 -27.836 1.00 91.88 185 TYR A N 1
ATOM 1396 C CA . TYR A 1 185 ? 20.012 13.503 -27.576 1.00 91.88 185 TYR A CA 1
ATOM 1397 C C . TYR A 1 185 ? 21.154 14.039 -26.716 1.00 91.88 185 TYR A C 1
ATOM 1399 O O . TYR A 1 185 ? 21.742 13.325 -25.903 1.00 91.88 185 TYR A O 1
ATOM 1407 N N . PHE A 1 186 ? 21.477 15.312 -26.919 1.00 90.12 186 PHE A N 1
ATOM 1408 C CA . PHE A 1 186 ? 22.519 15.993 -26.165 1.00 90.12 186 PHE A CA 1
ATOM 1409 C C . PHE A 1 186 ? 21.866 16.869 -25.115 1.00 90.12 186 PHE A C 1
ATOM 1411 O O . PHE A 1 186 ? 21.301 17.912 -25.434 1.00 90.12 186 PHE A O 1
ATOM 1418 N N . HIS A 1 187 ? 21.967 16.442 -23.867 1.00 87.62 187 HIS A N 1
ATOM 1419 C CA . HIS A 1 187 ? 21.511 17.216 -22.729 1.00 87.62 187 HIS A CA 1
ATOM 1420 C C . HIS A 1 187 ? 22.495 17.042 -21.568 1.00 87.62 187 HIS A C 1
ATOM 1422 O O . HIS A 1 187 ? 23.275 16.088 -21.533 1.00 87.62 187 HIS A O 1
ATOM 1428 N N . TRP A 1 188 ? 22.517 18.001 -20.641 1.00 87.75 188 TRP A N 1
ATOM 1429 C CA . TRP A 1 188 ? 23.515 18.048 -19.563 1.00 87.75 188 TRP A CA 1
ATOM 1430 C C . TRP A 1 188 ? 23.391 16.892 -18.568 1.00 87.75 188 TRP A C 1
ATOM 1432 O O . TRP A 1 188 ? 24.338 16.612 -17.837 1.00 87.75 188 TRP A O 1
ATOM 1442 N N . ASP A 1 189 ? 22.238 16.230 -18.538 1.00 89.94 189 ASP A N 1
ATOM 1443 C CA . ASP A 1 189 ? 21.980 15.063 -17.705 1.00 89.94 189 ASP A CA 1
ATOM 1444 C C . ASP A 1 189 ? 22.286 13.713 -18.373 1.00 89.94 189 ASP A C 1
ATOM 1446 O O . ASP A 1 189 ? 22.275 12.687 -17.690 1.00 89.94 189 ASP A O 1
ATOM 1450 N N . GLN A 1 190 ? 22.579 13.703 -19.677 1.00 92.50 190 GLN A N 1
ATOM 1451 C CA . GLN A 1 190 ? 22.823 12.495 -20.458 1.00 92.50 190 GLN A CA 1
ATOM 1452 C C . GLN A 1 190 ? 24.296 12.438 -20.900 1.00 92.50 190 GLN A C 1
ATOM 1454 O O . GLN A 1 190 ? 24.628 12.818 -22.026 1.00 92.50 190 GLN A O 1
ATOM 1459 N N . PRO A 1 191 ? 25.215 11.952 -20.042 1.00 91.69 191 PRO A N 1
ATOM 1460 C CA . PRO A 1 191 ? 26.660 12.049 -20.276 1.00 91.69 191 PRO A CA 1
ATOM 1461 C C . PRO A 1 191 ? 27.136 11.252 -21.498 1.00 91.69 191 PRO A C 1
ATOM 1463 O O . PRO A 1 191 ? 28.108 11.630 -22.145 1.00 91.69 191 PRO A O 1
ATOM 1466 N N . THR A 1 192 ? 26.443 10.167 -21.848 1.00 92.50 192 THR A N 1
ATOM 1467 C CA . THR A 1 192 ? 26.744 9.331 -23.021 1.00 92.50 192 THR A CA 1
ATOM 1468 C C . THR A 1 192 ? 26.283 9.950 -24.346 1.00 92.50 192 THR A C 1
ATOM 1470 O O . THR A 1 192 ? 26.663 9.453 -25.404 1.00 92.50 192 THR A O 1
ATOM 1473 N N . GLY A 1 193 ? 25.456 11.006 -24.325 1.00 92.81 193 GLY A N 1
ATOM 1474 C CA . GLY A 1 193 ? 24.824 11.580 -25.525 1.00 92.81 193 GLY A CA 1
ATOM 1475 C C . GLY A 1 193 ? 23.726 10.704 -26.150 1.00 92.81 193 GLY A C 1
ATOM 1476 O O . GLY A 1 193 ? 23.244 10.987 -27.249 1.00 92.81 193 GLY A O 1
ATOM 1477 N N . TYR A 1 194 ? 23.344 9.621 -25.471 1.00 95.06 194 TYR A N 1
ATOM 1478 C CA . TYR A 1 194 ? 22.204 8.775 -25.808 1.00 95.06 194 TYR A CA 1
ATOM 1479 C C . TYR A 1 194 ? 21.674 8.065 -24.562 1.00 95.06 194 TYR A C 1
ATOM 1481 O O . TYR A 1 194 ? 22.455 7.634 -23.717 1.00 95.06 194 TYR A O 1
ATOM 1489 N N . GLN A 1 195 ? 20.362 7.895 -24.472 1.00 96.38 195 GLN A N 1
ATOM 1490 C CA . GLN A 1 195 ? 19.712 7.086 -23.445 1.00 96.38 195 GLN A CA 1
ATOM 1491 C C . GLN A 1 195 ? 19.490 5.669 -23.980 1.00 96.38 195 GLN A C 1
ATOM 1493 O O . GLN A 1 195 ? 19.054 5.495 -25.121 1.00 96.38 195 GLN A O 1
ATOM 1498 N N . ILE A 1 196 ? 19.784 4.657 -23.164 1.00 97.50 196 ILE A N 1
ATOM 1499 C CA . ILE A 1 196 ? 19.472 3.264 -23.492 1.00 97.50 196 ILE A CA 1
ATOM 1500 C C . ILE A 1 196 ? 18.016 2.984 -23.090 1.00 97.50 196 ILE A C 1
ATOM 1502 O O . ILE A 1 196 ? 17.644 3.149 -21.928 1.00 97.50 196 ILE A O 1
ATOM 1506 N N . THR A 1 197 ? 17.195 2.576 -24.054 1.00 97.19 197 THR A N 1
ATOM 1507 C CA . THR A 1 197 ? 15.745 2.334 -23.916 1.00 97.19 197 THR A CA 1
ATOM 1508 C C . THR A 1 197 ? 15.317 1.161 -24.810 1.00 97.19 197 THR A C 1
ATOM 1510 O O . THR A 1 197 ? 16.179 0.447 -25.312 1.00 97.19 197 THR A O 1
ATOM 1513 N N . GLN A 1 198 ? 14.020 0.918 -25.014 1.00 97.50 198 GLN A N 1
ATOM 1514 C CA . GLN A 1 198 ? 13.510 -0.128 -25.909 1.00 97.50 198 GLN A CA 1
ATOM 1515 C C . GLN A 1 198 ? 12.389 0.434 -26.782 1.00 97.50 198 GLN A C 1
ATOM 1517 O O . GLN A 1 198 ? 11.280 0.674 -26.314 1.00 97.50 198 GLN A O 1
ATOM 1522 N N . TYR A 1 199 ? 12.679 0.637 -28.062 1.00 94.75 199 TYR A N 1
ATOM 1523 C CA . TYR A 1 199 ? 11.749 1.212 -29.026 1.00 94.75 199 TYR A CA 1
ATOM 1524 C C . TYR A 1 199 ? 11.180 0.150 -29.967 1.00 94.75 199 TYR A C 1
ATOM 1526 O O . TYR A 1 199 ? 9.962 0.024 -30.092 1.00 94.75 199 TYR A O 1
ATOM 1534 N N . TYR A 1 200 ? 12.044 -0.638 -30.614 1.00 95.38 200 TYR A N 1
ATOM 1535 C CA . TYR A 1 200 ? 11.598 -1.641 -31.590 1.00 95.38 200 TYR A CA 1
ATOM 1536 C C . TYR A 1 200 ? 11.144 -2.930 -30.909 1.00 95.38 200 TYR A C 1
ATOM 1538 O O . TYR A 1 200 ? 10.160 -3.555 -31.317 1.00 95.38 200 TYR A O 1
ATOM 1546 N N . GLU A 1 201 ? 11.874 -3.339 -29.868 1.00 96.44 201 GLU A N 1
ATOM 1547 C CA . GLU A 1 201 ? 11.646 -4.601 -29.180 1.00 96.44 201 GLU A CA 1
ATOM 1548 C C . GLU A 1 201 ? 11.465 -4.451 -27.648 1.00 96.44 201 GLU A C 1
ATOM 1550 O O . GLU A 1 201 ? 12.287 -4.972 -26.882 1.00 96.44 201 GLU A O 1
ATOM 1555 N N . PRO A 1 202 ? 10.355 -3.826 -27.185 1.00 97.44 202 PRO A N 1
ATOM 1556 C CA . PRO A 1 202 ? 10.066 -3.633 -25.760 1.00 97.44 202 PRO A CA 1
ATOM 1557 C C . PRO A 1 202 ? 9.908 -4.947 -24.983 1.00 97.44 202 PRO A C 1
ATOM 1559 O O . PRO A 1 202 ? 9.703 -6.020 -25.560 1.00 97.44 202 PRO A O 1
ATOM 1562 N N . LEU A 1 203 ? 9.989 -4.866 -23.655 1.00 97.88 203 LEU A N 1
ATOM 1563 C CA . LEU A 1 203 ? 9.853 -6.021 -22.768 1.00 97.88 203 LEU A CA 1
ATOM 1564 C C . LEU A 1 203 ? 8.467 -6.678 -22.871 1.00 97.88 203 LEU A C 1
ATOM 1566 O O . LEU A 1 203 ? 8.375 -7.903 -22.959 1.00 97.88 203 LEU A O 1
ATOM 1570 N N . ALA A 1 204 ? 7.396 -5.881 -22.875 1.00 98.06 204 ALA A N 1
ATOM 1571 C CA . ALA A 1 204 ? 6.027 -6.386 -22.956 1.00 98.06 204 ALA A CA 1
ATOM 1572 C C . ALA A 1 204 ? 5.095 -5.437 -23.722 1.00 98.06 204 ALA A C 1
ATOM 1574 O O . ALA A 1 204 ? 5.372 -4.242 -23.835 1.00 98.06 204 ALA A O 1
ATOM 1575 N N . VAL A 1 205 ? 3.995 -5.968 -24.257 1.00 98.12 205 VAL A N 1
ATOM 1576 C CA . VAL A 1 205 ? 3.018 -5.233 -25.085 1.00 98.12 205 VAL A CA 1
ATOM 1577 C C . VAL A 1 205 ? 1.581 -5.653 -24.765 1.00 98.12 205 VAL A C 1
ATOM 1579 O O . VAL A 1 205 ? 1.374 -6.635 -24.063 1.00 98.12 205 VAL A O 1
ATOM 1582 N N . ASN A 1 206 ? 0.595 -4.934 -25.308 1.00 97.44 206 ASN A N 1
ATOM 1583 C CA . ASN A 1 206 ? -0.830 -5.307 -25.276 1.00 97.44 206 ASN A CA 1
ATOM 1584 C C . ASN A 1 206 ? -1.445 -5.469 -23.873 1.00 97.44 206 ASN A C 1
ATOM 1586 O O . ASN A 1 206 ? -2.353 -6.275 -23.688 1.00 97.44 206 ASN A O 1
ATOM 1590 N N . GLY A 1 207 ? -0.980 -4.697 -22.894 1.00 97.38 207 GLY A N 1
ATOM 1591 C CA . GLY A 1 207 ? -1.567 -4.703 -21.558 1.00 97.38 207 GLY A CA 1
ATOM 1592 C C . GLY A 1 207 ? -2.895 -3.967 -21.471 1.00 97.38 207 GLY A C 1
ATOM 1593 O O . GLY A 1 207 ? -3.347 -3.300 -22.412 1.00 97.38 207 GLY A O 1
ATOM 1594 N N . TYR A 1 208 ? -3.497 -4.030 -20.292 1.00 95.81 208 TYR A N 1
ATOM 1595 C CA . TYR A 1 208 ? -4.666 -3.235 -19.955 1.00 95.81 208 TYR A CA 1
ATOM 1596 C C . TYR A 1 208 ? -4.824 -3.070 -18.441 1.00 95.81 208 TYR A C 1
ATOM 1598 O O . TYR A 1 208 ? -4.389 -3.909 -17.652 1.00 95.81 208 TYR A O 1
ATOM 1606 N N . LEU A 1 209 ? -5.504 -1.991 -18.066 1.00 93.06 209 LEU A N 1
ATOM 1607 C CA . LEU A 1 209 ? -6.003 -1.722 -16.722 1.00 93.06 209 LEU A CA 1
ATOM 1608 C C . LEU A 1 209 ? -7.517 -1.556 -16.779 1.00 93.06 209 LEU A C 1
ATOM 1610 O O . LEU A 1 209 ? -8.054 -1.035 -17.761 1.00 93.06 209 LEU A O 1
ATOM 1614 N N . GLU A 1 210 ? -8.200 -1.998 -15.735 1.00 91.31 210 GLU A N 1
ATOM 1615 C CA . GLU A 1 210 ? -9.640 -1.831 -15.583 1.00 91.31 210 GLU A CA 1
ATOM 1616 C C . GLU A 1 210 ? -9.892 -0.795 -14.496 1.00 91.31 210 GLU A C 1
ATOM 1618 O O . GLU A 1 210 ? -9.479 -0.980 -13.361 1.00 91.31 210 GLU A O 1
ATOM 1623 N N . LEU A 1 211 ? -10.534 0.311 -14.866 1.00 89.62 211 LEU A N 1
ATOM 1624 C CA . LEU A 1 211 ? -10.856 1.400 -13.953 1.00 89.62 211 LEU A CA 1
ATOM 1625 C C . LEU A 1 211 ? -12.340 1.359 -13.601 1.00 89.62 211 LEU A C 1
ATOM 1627 O O . LEU A 1 211 ? -13.197 1.166 -14.465 1.00 89.62 211 LEU A O 1
ATOM 1631 N N . ARG A 1 212 ? -12.655 1.570 -12.334 1.00 86.44 212 ARG A N 1
ATOM 1632 C CA . ARG A 1 212 ? -13.998 1.523 -11.756 1.00 86.44 212 ARG A CA 1
ATOM 1633 C C . ARG A 1 212 ? -14.377 2.894 -11.197 1.00 86.44 212 ARG A C 1
ATOM 1635 O O . ARG A 1 212 ? -13.575 3.825 -11.154 1.00 86.44 212 ARG A O 1
ATOM 1642 N N . ALA A 1 213 ? -15.620 3.031 -10.737 1.00 83.94 213 ALA A N 1
ATOM 1643 C CA . ALA A 1 213 ? -16.105 4.288 -10.157 1.00 83.94 213 ALA A CA 1
ATOM 1644 C C . ALA A 1 213 ? -15.287 4.716 -8.925 1.00 83.94 213 ALA A C 1
ATOM 1646 O O .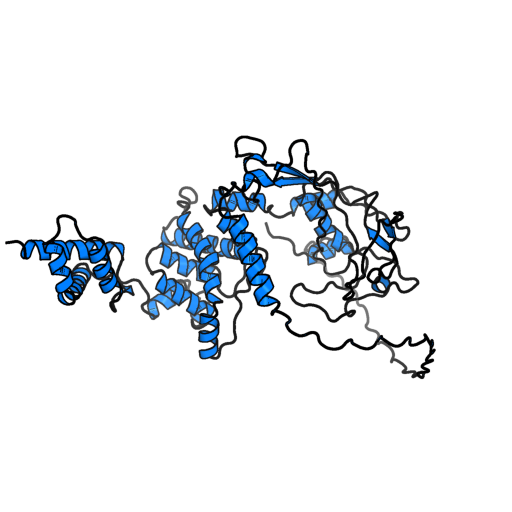 ALA A 1 213 ? -15.040 5.906 -8.726 1.00 83.94 213 ALA A O 1
ATOM 1647 N N . ARG A 1 214 ? -14.810 3.738 -8.143 1.00 81.94 214 ARG A N 1
ATOM 1648 C CA . ARG A 1 214 ? -13.945 3.948 -6.973 1.00 81.94 214 ARG A CA 1
ATOM 1649 C C . ARG A 1 214 ? -12.611 4.625 -7.299 1.00 81.94 214 ARG A C 1
ATOM 1651 O O . ARG A 1 214 ? -12.080 5.342 -6.460 1.00 81.94 214 ARG A O 1
ATOM 1658 N N . ASP A 1 215 ? -12.136 4.508 -8.540 1.00 84.62 215 ASP A N 1
ATOM 1659 C CA . ASP A 1 215 ? -10.895 5.142 -9.009 1.00 84.62 215 ASP A CA 1
ATOM 1660 C C . ASP A 1 215 ? -11.096 6.619 -9.398 1.00 84.62 215 ASP A C 1
ATOM 1662 O O . ASP A 1 215 ? -10.210 7.265 -9.959 1.00 84.62 215 ASP A O 1
ATOM 1666 N N . GLY A 1 216 ? -12.283 7.175 -9.124 1.00 84.06 216 GLY A N 1
ATOM 1667 C CA . GLY A 1 216 ? -12.643 8.554 -9.448 1.00 84.06 216 GLY A CA 1
ATOM 1668 C C . GLY A 1 216 ? -13.153 8.744 -10.876 1.00 84.06 216 GLY A C 1
ATOM 1669 O O . GLY A 1 216 ? -13.274 9.884 -11.332 1.00 84.06 216 GLY A O 1
ATOM 1670 N N . ILE A 1 217 ? -13.467 7.653 -11.582 1.00 84.44 217 ILE A N 1
ATOM 1671 C CA . ILE A 1 217 ? -14.084 7.702 -12.910 1.00 84.44 217 ILE A CA 1
ATOM 1672 C C . ILE A 1 217 ? -15.567 8.031 -12.767 1.00 84.44 217 ILE A C 1
ATOM 1674 O O . ILE A 1 217 ? -16.283 7.443 -11.954 1.00 84.44 217 ILE A O 1
ATOM 1678 N N . ALA A 1 218 ? -16.044 8.994 -13.556 1.00 82.56 218 ALA A N 1
ATOM 1679 C CA . ALA A 1 218 ? -17.436 9.395 -13.485 1.00 82.56 218 ALA A CA 1
ATOM 1680 C C . ALA A 1 218 ? -18.347 8.253 -13.983 1.00 82.56 218 ALA A C 1
ATOM 1682 O O . ALA A 1 218 ? -18.030 7.633 -14.999 1.00 82.56 218 ALA A O 1
ATOM 1683 N N . PRO A 1 219 ? -19.493 7.977 -13.327 1.00 79.19 219 PRO A N 1
ATOM 1684 C CA . PRO A 1 219 ? -20.339 6.833 -13.676 1.00 79.19 219 PRO A CA 1
ATOM 1685 C C . PRO A 1 219 ? -20.788 6.800 -15.141 1.00 79.19 219 PRO A C 1
ATOM 1687 O O . PRO A 1 219 ? -20.959 5.723 -15.696 1.00 79.19 219 PRO A O 1
ATOM 1690 N N . GLN A 1 220 ? -20.958 7.963 -15.778 1.00 78.81 220 GLN A N 1
ATOM 1691 C CA . GLN A 1 220 ? -21.333 8.053 -17.192 1.00 78.81 220 GLN A CA 1
ATOM 1692 C C . GLN A 1 220 ? -20.231 7.617 -18.174 1.00 78.81 220 GLN A C 1
ATOM 1694 O O . GLN A 1 220 ? -20.545 7.309 -19.321 1.00 78.81 220 GLN A O 1
ATOM 1699 N N . ASP A 1 221 ? -18.968 7.603 -17.738 1.00 80.12 221 ASP A N 1
ATOM 1700 C CA . ASP A 1 221 ? -17.813 7.225 -18.563 1.00 80.12 221 ASP A CA 1
ATOM 1701 C C . ASP A 1 221 ? -17.486 5.725 -18.435 1.00 80.12 221 ASP A C 1
ATOM 1703 O O . ASP A 1 221 ? -16.668 5.190 -19.186 1.00 80.12 221 ASP A O 1
ATOM 1707 N N . ILE A 1 222 ? -18.136 5.029 -17.496 1.00 81.19 222 ILE A N 1
ATOM 1708 C CA . ILE A 1 222 ? -18.015 3.584 -17.313 1.00 81.19 222 ILE A CA 1
ATOM 1709 C C . ILE A 1 222 ? -19.050 2.897 -18.213 1.00 81.19 222 ILE A C 1
ATOM 1711 O O . ILE A 1 222 ? -20.247 3.152 -18.074 1.00 81.19 222 ILE A O 1
ATOM 1715 N N . PRO A 1 223 ? -18.635 2.007 -19.131 1.00 73.94 223 PRO A N 1
ATOM 1716 C CA . PRO A 1 223 ? -19.574 1.271 -19.968 1.00 73.94 223 PRO A CA 1
ATOM 1717 C C . PRO A 1 223 ? -20.482 0.360 -19.125 1.00 73.94 223 PRO A C 1
ATOM 1719 O O . PRO A 1 223 ? -19.992 -0.450 -18.339 1.00 73.94 223 PRO A O 1
ATOM 1722 N N . GLY A 1 224 ? -21.798 0.451 -19.335 1.00 63.78 224 GLY A N 1
ATOM 1723 C CA . GLY A 1 224 ? -22.806 -0.347 -18.625 1.00 63.78 224 GLY A CA 1
ATOM 1724 C C . GLY A 1 224 ? -23.563 0.435 -17.547 1.00 63.78 224 GLY A C 1
ATOM 1725 O O . GLY A 1 224 ? -23.302 1.602 -17.279 1.00 63.78 224 GLY A O 1
ATOM 1726 N N . ASP A 1 225 ? -24.547 -0.209 -16.937 1.00 56.78 225 ASP A N 1
ATOM 1727 C CA . ASP A 1 225 ? -25.498 0.307 -15.947 1.00 56.78 225 ASP A CA 1
ATOM 1728 C C . ASP A 1 225 ? -24.883 0.511 -14.542 1.00 56.78 225 ASP A C 1
ATOM 1730 O O . ASP A 1 225 ? -25.453 0.142 -13.520 1.00 56.78 225 ASP A O 1
ATOM 1734 N N . GLY A 1 226 ? -23.707 1.148 -14.483 1.00 53.91 226 GLY A N 1
ATOM 1735 C CA . GLY A 1 226 ? -23.070 1.617 -13.244 1.00 53.91 226 GLY A CA 1
ATOM 1736 C C . GLY A 1 226 ? -22.268 0.571 -12.460 1.00 53.91 226 GLY A C 1
ATOM 1737 O O . GLY A 1 226 ? -21.654 0.929 -11.459 1.00 53.91 226 GLY A O 1
ATOM 1738 N N . GLY A 1 227 ? -22.232 -0.687 -12.915 1.00 58.34 227 GLY A N 1
ATOM 1739 C CA . GLY A 1 227 ? -21.446 -1.779 -12.314 1.00 58.34 227 GLY A CA 1
ATOM 1740 C C . GLY A 1 227 ? -20.278 -2.299 -13.167 1.00 58.34 227 GLY A C 1
ATOM 1741 O O . GLY A 1 227 ? -19.686 -3.318 -12.823 1.00 58.34 227 GLY A O 1
ATOM 1742 N N . GLY A 1 228 ? -19.981 -1.657 -14.301 1.00 74.62 228 GLY A N 1
ATOM 1743 C CA . GLY A 1 228 ? -18.914 -2.073 -15.219 1.00 74.62 228 GLY A CA 1
ATOM 1744 C C . GLY A 1 228 ? -17.521 -1.553 -14.843 1.00 74.62 228 GLY A C 1
ATOM 1745 O O . GLY A 1 228 ? -17.326 -0.915 -13.809 1.00 74.62 228 GLY A O 1
ATOM 1746 N N . ALA A 1 229 ? -16.552 -1.787 -15.730 1.00 84.81 229 ALA A N 1
ATOM 1747 C CA . ALA A 1 229 ? -15.212 -1.210 -15.654 1.00 84.81 229 ALA A CA 1
ATOM 1748 C C . ALA A 1 229 ? -14.804 -0.615 -17.012 1.00 84.81 229 ALA A C 1
ATOM 1750 O O . ALA A 1 229 ? -15.097 -1.173 -18.073 1.00 84.81 229 ALA A O 1
ATOM 1751 N N . LEU A 1 230 ? -14.117 0.525 -16.984 1.00 88.94 230 LEU A N 1
ATOM 1752 C CA . LEU A 1 230 ? -13.503 1.146 -18.149 1.00 88.94 230 LEU A CA 1
ATOM 1753 C C . LEU A 1 230 ? -12.134 0.510 -18.395 1.00 88.94 230 LEU A C 1
ATOM 1755 O O . LEU A 1 230 ? -11.206 0.671 -17.605 1.00 88.94 230 LEU A O 1
ATOM 1759 N N . ARG A 1 231 ? -11.980 -0.177 -19.528 1.00 91.00 231 ARG A N 1
ATOM 1760 C CA . ARG A 1 231 ? -10.700 -0.777 -19.907 1.00 91.00 231 ARG A CA 1
ATOM 1761 C C . ARG A 1 231 ? -9.796 0.232 -20.614 1.00 91.00 231 ARG A C 1
ATOM 1763 O O . ARG A 1 231 ? -10.051 0.606 -21.760 1.00 91.00 231 ARG A O 1
ATOM 1770 N N . VAL A 1 232 ? -8.692 0.599 -19.971 1.00 93.19 232 VAL A N 1
ATOM 1771 C CA . VAL A 1 232 ? -7.623 1.420 -20.552 1.00 93.19 232 VAL A CA 1
ATOM 1772 C C . VAL A 1 232 ? -6.522 0.509 -21.081 1.00 93.19 232 VAL A C 1
ATOM 1774 O O . VAL A 1 232 ? -5.988 -0.327 -20.358 1.00 93.19 232 VAL A O 1
ATOM 1777 N N . ARG A 1 233 ? -6.172 0.652 -22.362 1.00 95.94 233 ARG A N 1
ATOM 1778 C CA . ARG A 1 233 ? -5.131 -0.170 -22.995 1.00 95.94 233 ARG A CA 1
ATOM 1779 C C . ARG A 1 233 ? -3.738 0.367 -22.687 1.00 95.94 233 ARG A C 1
ATOM 1781 O O . ARG A 1 233 ? -3.494 1.565 -22.806 1.00 95.94 233 ARG A O 1
ATOM 1788 N N . ILE A 1 234 ? -2.811 -0.542 -22.414 1.00 97.12 234 ILE A N 1
ATOM 1789 C CA . ILE A 1 234 ? -1.384 -0.266 -22.269 1.00 97.12 234 ILE A CA 1
ATOM 1790 C C . ILE A 1 234 ? -0.682 -0.769 -23.523 1.00 97.12 234 ILE A C 1
ATOM 1792 O O . ILE A 1 234 ? -0.680 -1.958 -23.835 1.00 97.12 234 ILE A O 1
ATOM 1796 N N . LYS A 1 235 ? -0.075 0.156 -24.267 1.00 97.00 235 LYS A N 1
ATOM 1797 C CA . LYS A 1 235 ? 0.608 -0.182 -25.519 1.00 97.00 235 LYS A CA 1
ATOM 1798 C C . LYS A 1 235 ? 1.841 -1.050 -25.267 1.00 97.00 235 LYS A C 1
ATOM 1800 O O . LYS A 1 235 ? 1.999 -2.079 -25.922 1.00 97.00 235 LYS A O 1
ATOM 1805 N N . GLN A 1 236 ? 2.708 -0.620 -24.351 1.00 96.75 236 GLN A N 1
ATOM 1806 C CA . GLN A 1 236 ? 3.967 -1.297 -24.063 1.00 96.75 236 GLN A CA 1
ATOM 1807 C C . GLN A 1 236 ? 4.489 -0.999 -22.660 1.00 96.75 236 GLN A C 1
ATOM 1809 O O . GLN A 1 236 ? 4.199 0.051 -22.092 1.00 96.75 236 GLN A O 1
ATOM 1814 N N . VAL A 1 237 ? 5.313 -1.916 -22.163 1.00 97.56 237 VAL A N 1
ATOM 1815 C CA . VAL A 1 237 ? 6.181 -1.747 -20.998 1.00 97.56 237 VAL A CA 1
ATOM 1816 C C . VAL A 1 237 ? 7.614 -1.924 -21.484 1.00 97.56 237 VAL A C 1
ATOM 1818 O O . VAL A 1 237 ? 7.943 -2.935 -22.111 1.00 97.56 237 VAL A O 1
ATOM 1821 N N . GLN A 1 238 ? 8.455 -0.933 -21.208 1.00 96.56 238 GLN A N 1
ATOM 1822 C CA . GLN A 1 238 ? 9.857 -0.904 -21.613 1.00 96.56 238 GLN A CA 1
ATOM 1823 C C . GLN A 1 238 ? 10.762 -0.691 -20.404 1.00 96.56 238 GLN A C 1
ATOM 1825 O O . GLN A 1 238 ? 10.358 -0.093 -19.408 1.00 96.56 238 GLN A O 1
ATOM 1830 N N . MET A 1 239 ? 11.994 -1.175 -20.503 1.00 97.44 239 MET A N 1
ATOM 1831 C CA . MET A 1 239 ? 13.049 -0.884 -19.540 1.00 97.44 239 MET A CA 1
ATOM 1832 C C . MET A 1 239 ? 13.957 0.206 -20.100 1.00 97.44 239 MET A C 1
ATOM 1834 O O . MET A 1 239 ? 14.464 0.082 -21.213 1.00 97.44 239 MET A O 1
ATOM 1838 N N . GLU A 1 240 ? 14.208 1.249 -19.321 1.00 95.50 240 GLU A N 1
ATOM 1839 C CA . GLU A 1 240 ? 15.057 2.357 -19.747 1.00 95.50 240 GLU A CA 1
ATOM 1840 C C . GLU A 1 240 ? 15.998 2.838 -18.648 1.00 95.50 240 GLU A C 1
ATOM 1842 O O . GLU A 1 240 ? 15.787 2.613 -17.454 1.00 95.50 240 GLU A O 1
ATOM 1847 N N . GLN A 1 241 ? 17.089 3.462 -19.078 1.00 93.94 241 GLN A N 1
ATOM 1848 C CA . GLN A 1 241 ? 18.049 4.110 -18.202 1.00 93.94 241 GLN A CA 1
ATOM 1849 C C . GLN A 1 241 ? 17.535 5.492 -17.786 1.00 93.94 241 GLN A C 1
ATOM 1851 O O . GLN A 1 241 ? 17.292 6.328 -18.648 1.00 93.94 241 GLN A O 1
ATOM 1856 N N . ASP A 1 242 ? 17.454 5.756 -16.483 1.00 91.38 242 ASP A N 1
ATOM 1857 C CA . ASP A 1 242 ? 17.165 7.098 -15.956 1.00 91.38 242 ASP A CA 1
ATOM 1858 C C . ASP A 1 242 ? 18.332 8.078 -16.208 1.00 91.38 242 ASP A C 1
ATOM 1860 O O . ASP A 1 242 ? 19.499 7.665 -16.288 1.00 91.38 242 ASP A O 1
ATOM 1864 N N . THR A 1 243 ? 18.030 9.373 -16.317 1.00 89.75 243 THR A N 1
ATOM 1865 C CA . THR A 1 243 ? 19.021 10.430 -16.571 1.00 89.75 243 THR A CA 1
ATOM 1866 C C . THR A 1 243 ? 19.604 10.988 -15.270 1.00 89.75 243 THR A C 1
ATOM 1868 O O . THR A 1 243 ? 19.132 10.725 -14.160 1.00 89.75 243 THR A O 1
ATOM 1871 N N . ALA A 1 244 ? 20.694 11.757 -15.365 1.00 87.81 244 ALA A N 1
ATOM 1872 C CA . ALA A 1 244 ? 21.168 12.515 -14.212 1.00 87.81 244 ALA A CA 1
ATOM 1873 C C . ALA A 1 244 ? 20.186 13.650 -13.849 1.00 87.81 244 ALA A C 1
ATOM 1875 O O . ALA A 1 244 ? 19.283 14.012 -14.593 1.00 87.81 244 ALA A O 1
ATOM 1876 N N . LYS A 1 245 ? 20.359 14.263 -12.678 1.00 86.81 245 LYS A N 1
ATOM 1877 C CA . LYS A 1 245 ? 19.527 15.405 -12.268 1.00 86.81 245 LYS A CA 1
ATOM 1878 C C . LYS A 1 245 ? 20.312 16.699 -12.426 1.00 86.81 245 LYS A C 1
ATOM 1880 O O . LYS A 1 245 ? 21.419 16.815 -11.902 1.00 86.81 245 LYS A O 1
ATOM 1885 N N . THR A 1 246 ? 19.723 17.682 -13.104 1.00 80.25 246 THR A N 1
ATOM 1886 C CA . THR A 1 246 ? 20.265 19.043 -13.228 1.00 80.25 246 THR A CA 1
ATOM 1887 C C . THR A 1 246 ? 19.472 20.030 -12.369 1.00 80.25 246 THR A C 1
ATOM 1889 O O . THR A 1 246 ? 18.256 19.922 -12.234 1.00 80.25 246 THR A O 1
ATOM 1892 N N . LEU A 1 247 ? 20.161 21.009 -11.773 1.00 78.81 247 LEU A N 1
ATOM 1893 C CA . LEU A 1 247 ? 19.525 22.136 -11.071 1.00 78.81 247 LEU A CA 1
ATOM 1894 C C . LEU A 1 247 ? 19.219 23.310 -12.010 1.00 78.81 247 LEU A C 1
ATOM 1896 O O . LEU A 1 247 ? 18.492 24.230 -11.636 1.00 78.81 247 LEU A O 1
ATOM 1900 N N . ALA A 1 248 ? 19.790 23.301 -13.213 1.00 74.75 248 ALA A N 1
ATOM 1901 C CA . ALA A 1 248 ? 19.603 24.353 -14.193 1.00 74.75 248 ALA A CA 1
ATOM 1902 C C . ALA A 1 248 ? 18.396 24.038 -15.086 1.00 74.75 248 ALA A C 1
ATOM 1904 O O . ALA A 1 248 ? 18.216 22.899 -15.509 1.00 74.75 248 ALA A O 1
ATOM 1905 N N . ARG A 1 249 ? 17.580 25.058 -15.368 1.00 66.50 249 ARG A N 1
ATOM 1906 C CA . ARG A 1 249 ? 16.434 24.978 -16.279 1.00 66.50 249 ARG A CA 1
ATOM 1907 C C . ARG A 1 249 ? 16.780 25.731 -17.563 1.00 66.50 249 ARG A C 1
ATOM 1909 O O . ARG A 1 249 ? 16.829 26.959 -17.508 1.00 66.50 249 ARG A O 1
ATOM 1916 N N . PRO A 1 250 ? 17.085 25.043 -18.670 1.00 64.88 250 PRO A N 1
ATOM 1917 C CA . PRO A 1 250 ? 17.216 25.708 -19.956 1.00 64.88 250 PRO A CA 1
ATOM 1918 C C . PRO A 1 250 ? 15.840 26.154 -20.478 1.00 64.88 250 PRO A C 1
ATOM 1920 O O . PRO A 1 250 ? 14.820 25.518 -20.204 1.00 64.88 250 PRO A O 1
ATOM 1923 N N . ASP A 1 251 ? 15.813 27.267 -21.213 1.00 64.75 251 ASP A N 1
ATOM 1924 C CA . ASP A 1 251 ? 14.593 27.817 -21.805 1.00 64.75 251 ASP A CA 1
ATOM 1925 C C . ASP A 1 251 ? 14.285 27.124 -23.141 1.00 64.75 251 ASP A C 1
ATOM 1927 O O . ASP A 1 251 ? 14.857 27.463 -24.175 1.00 64.75 251 ASP A O 1
ATOM 1931 N N . GLY A 1 252 ? 13.334 26.188 -23.107 1.00 64.44 252 GLY A N 1
ATOM 1932 C CA . GLY A 1 252 ? 12.707 25.591 -24.288 1.00 64.44 252 GLY A CA 1
ATOM 1933 C C . GLY A 1 252 ? 13.483 24.437 -24.931 1.00 64.44 252 GLY A C 1
ATOM 1934 O O . GLY A 1 252 ? 14.689 24.503 -25.147 1.00 64.44 252 GLY A O 1
ATOM 1935 N N . GLU A 1 253 ? 12.748 23.391 -25.306 1.00 63.31 253 GLU A N 1
ATOM 1936 C CA . GLU A 1 253 ? 13.212 22.306 -26.173 1.00 63.31 253 GLU A CA 1
ATOM 1937 C C . GLU A 1 253 ? 12.268 22.229 -27.383 1.00 63.31 253 GLU A C 1
ATOM 1939 O O . GLU A 1 253 ? 11.050 22.343 -27.235 1.00 63.31 253 GLU A O 1
ATOM 1944 N N . GLY A 1 254 ? 12.825 22.127 -28.593 1.00 64.81 254 GLY A N 1
ATOM 1945 C CA . GLY A 1 254 ? 12.051 21.923 -29.824 1.00 64.81 254 GLY A CA 1
ATOM 1946 C C . GLY A 1 254 ? 11.778 20.440 -30.092 1.00 64.81 254 GLY A C 1
ATOM 1947 O O . GLY A 1 254 ? 12.242 19.580 -29.351 1.00 64.81 254 GLY A O 1
ATOM 1948 N N . GLU A 1 255 ? 11.069 20.118 -31.178 1.00 63.97 255 GLU A N 1
ATOM 1949 C CA . GLU A 1 255 ? 10.991 18.731 -31.660 1.00 63.97 255 GLU A CA 1
ATOM 1950 C C . GLU A 1 255 ? 12.377 18.256 -32.123 1.00 63.97 255 GLU A C 1
ATOM 1952 O O . GLU A 1 255 ? 13.017 18.887 -32.968 1.00 63.97 255 GLU A O 1
ATOM 1957 N N . VAL A 1 256 ? 12.847 17.140 -31.558 1.00 77.94 256 VAL A N 1
ATOM 1958 C CA . VAL A 1 256 ? 14.171 16.567 -31.832 1.00 77.94 256 VAL A CA 1
ATOM 1959 C C . VAL A 1 256 ? 14.013 15.189 -32.466 1.00 77.94 256 VAL A C 1
ATOM 1961 O O . VAL A 1 256 ? 13.309 14.328 -31.943 1.00 77.94 256 VAL A O 1
ATOM 1964 N N . ASP A 1 257 ? 14.715 14.955 -33.575 1.00 87.62 257 ASP A N 1
ATOM 1965 C CA . ASP A 1 257 ? 14.895 13.605 -34.109 1.00 87.62 257 ASP A CA 1
ATOM 1966 C C . ASP A 1 257 ? 15.900 12.828 -33.241 1.00 87.62 257 ASP A C 1
ATOM 1968 O O . ASP A 1 257 ? 17.114 13.066 -33.270 1.00 87.62 257 ASP A O 1
ATOM 1972 N N . TYR A 1 258 ? 15.372 11.880 -32.467 1.00 89.56 258 TYR A N 1
ATOM 1973 C CA . TYR A 1 258 ? 16.145 11.054 -31.544 1.00 89.56 258 TYR A CA 1
ATOM 1974 C C . TYR A 1 258 ? 16.975 9.952 -32.213 1.00 89.56 258 TYR A C 1
ATOM 1976 O O . TYR A 1 258 ? 17.751 9.294 -31.518 1.00 89.56 258 TYR A O 1
ATOM 1984 N N . ARG A 1 259 ? 16.846 9.725 -33.531 1.00 93.31 259 ARG A N 1
ATOM 1985 C CA . ARG A 1 259 ? 17.675 8.772 -34.298 1.00 93.31 259 ARG A CA 1
ATOM 1986 C C . ARG A 1 259 ? 17.835 7.418 -33.590 1.00 93.31 259 ARG A C 1
ATOM 1988 O O . ARG A 1 259 ? 18.947 7.012 -33.242 1.00 93.31 259 ARG A O 1
ATOM 1995 N N . TYR A 1 260 ? 16.710 6.750 -33.335 1.00 94.44 260 TYR A N 1
ATOM 1996 C CA . TYR A 1 260 ? 16.682 5.446 -32.671 1.00 94.44 260 TYR A CA 1
ATOM 1997 C C . TYR A 1 260 ? 17.447 4.389 -33.469 1.00 94.44 260 TYR A C 1
ATOM 1999 O O . TYR A 1 260 ? 17.163 4.167 -34.648 1.00 94.44 260 TYR A O 1
ATOM 2007 N N . MET A 1 261 ? 18.362 3.681 -32.811 1.00 96.56 261 MET A N 1
ATOM 2008 C CA . MET A 1 261 ? 19.063 2.538 -33.399 1.00 96.56 261 MET A CA 1
ATOM 2009 C C . MET A 1 261 ? 19.270 1.423 -32.370 1.00 96.56 261 MET A C 1
ATOM 2011 O O . MET A 1 261 ? 19.459 1.748 -31.199 1.00 96.56 261 MET A O 1
ATOM 2015 N N . PRO A 1 262 ? 19.311 0.145 -32.784 1.00 97.25 262 PRO A N 1
ATOM 2016 C CA . PRO A 1 262 ? 19.672 -0.955 -31.892 1.00 97.25 262 PRO A CA 1
ATOM 2017 C C . PRO A 1 262 ? 21.019 -0.718 -31.214 1.00 97.25 262 PRO A C 1
ATOM 2019 O O . PRO A 1 262 ? 21.979 -0.305 -31.871 1.00 97.25 262 PRO A O 1
ATOM 2022 N N . ASP A 1 263 ? 21.098 -0.979 -29.910 1.00 96.88 263 ASP A N 1
ATOM 2023 C CA . ASP A 1 263 ? 22.351 -0.856 -29.172 1.00 96.88 263 ASP A CA 1
ATOM 2024 C C . ASP A 1 263 ? 23.299 -2.011 -29.555 1.00 96.88 263 ASP A C 1
ATOM 2026 O O . ASP A 1 263 ? 22.959 -3.175 -29.336 1.00 96.88 263 ASP A O 1
ATOM 2030 N N . PRO A 1 264 ? 24.477 -1.734 -30.143 1.00 96.44 264 PRO A N 1
ATOM 2031 C CA . PRO A 1 264 ? 25.412 -2.780 -30.551 1.00 96.44 264 PRO A CA 1
ATOM 2032 C C . PRO A 1 264 ? 26.175 -3.414 -29.378 1.00 96.44 264 PRO A C 1
ATOM 2034 O O . PRO A 1 264 ? 26.734 -4.497 -29.547 1.00 96.44 264 PRO A O 1
ATOM 2037 N N . ASP A 1 265 ? 26.223 -2.754 -28.216 1.00 96.38 265 ASP A N 1
ATOM 2038 C CA . ASP A 1 265 ? 26.982 -3.207 -27.045 1.00 96.38 265 ASP A CA 1
ATOM 2039 C C . ASP A 1 265 ? 26.156 -4.149 -26.150 1.00 96.38 265 ASP A C 1
ATOM 2041 O O . ASP A 1 265 ? 26.711 -4.835 -25.290 1.00 96.38 265 ASP A O 1
ATOM 2045 N N . LEU A 1 266 ? 24.836 -4.222 -26.357 1.00 96.38 266 LEU A N 1
ATOM 2046 C CA . LEU A 1 266 ? 23.925 -5.074 -25.595 1.00 96.38 266 LEU A CA 1
ATOM 2047 C C . LEU A 1 266 ? 23.309 -6.167 -26.473 1.00 96.38 266 LEU A C 1
ATOM 2049 O O . LEU A 1 266 ? 22.634 -5.912 -27.467 1.00 96.38 266 LEU A O 1
ATOM 2053 N N . GLY A 1 267 ? 23.500 -7.421 -26.058 1.00 95.12 267 GLY A N 1
ATOM 2054 C CA . GLY A 1 267 ? 22.793 -8.553 -26.652 1.00 95.12 267 GLY A CA 1
ATOM 2055 C C . GLY A 1 267 ? 21.285 -8.527 -26.348 1.00 95.12 267 GLY A C 1
ATOM 2056 O O . GLY A 1 267 ? 20.855 -7.868 -25.398 1.00 95.12 267 GLY A O 1
ATOM 2057 N N . PRO A 1 268 ? 20.466 -9.265 -27.121 1.00 95.88 268 PRO A N 1
ATOM 2058 C CA . PRO A 1 268 ? 19.051 -9.424 -26.807 1.00 95.88 268 PRO A CA 1
ATOM 2059 C C . PRO A 1 268 ? 18.867 -10.122 -25.455 1.00 95.88 268 PRO A C 1
ATOM 2061 O O . PRO A 1 268 ? 19.544 -11.106 -25.153 1.00 95.88 268 PRO A O 1
ATOM 2064 N N . ILE A 1 269 ? 17.893 -9.658 -24.677 1.00 96.19 269 ILE A N 1
ATOM 2065 C CA . ILE A 1 269 ? 17.380 -10.389 -23.523 1.00 96.19 269 ILE A CA 1
ATOM 2066 C C . ILE A 1 269 ? 16.436 -11.466 -24.048 1.00 96.19 269 ILE A C 1
ATOM 2068 O O . ILE A 1 269 ? 15.452 -11.163 -24.726 1.00 96.19 269 ILE A O 1
ATOM 2072 N N . VAL A 1 270 ? 16.728 -12.721 -23.709 1.00 96.75 270 VAL A N 1
ATOM 2073 C CA . VAL A 1 270 ? 15.823 -13.848 -23.946 1.00 96.75 270 VAL A CA 1
ATOM 2074 C C . VAL A 1 270 ? 15.174 -14.224 -22.620 1.00 96.75 270 VAL A C 1
ATOM 2076 O O . VAL A 1 270 ? 15.842 -14.748 -21.730 1.00 96.75 270 VAL A O 1
ATOM 2079 N N . VAL A 1 271 ? 13.884 -13.929 -22.479 1.00 95.62 271 VAL A N 1
ATOM 2080 C CA . VAL A 1 271 ? 13.105 -14.254 -21.281 1.00 95.62 271 VAL A CA 1
ATOM 2081 C C . VAL A 1 271 ? 12.543 -15.665 -21.444 1.00 95.62 271 VAL A C 1
ATOM 2083 O O . VAL A 1 271 ? 11.794 -15.933 -22.384 1.00 95.62 271 VAL A O 1
ATOM 2086 N N . GLY A 1 272 ? 12.949 -16.578 -20.561 1.00 95.38 272 GLY A N 1
ATOM 2087 C CA . GLY A 1 272 ? 12.455 -17.953 -20.548 1.00 95.38 272 GLY A CA 1
ATOM 2088 C C . GLY A 1 272 ? 11.005 -18.035 -20.070 1.00 95.38 272 GLY A C 1
ATOM 2089 O O . GLY A 1 272 ? 10.604 -17.308 -19.160 1.00 95.38 272 GLY A O 1
ATOM 2090 N N . ASP A 1 273 ? 10.220 -18.931 -20.672 1.00 95.38 273 ASP A N 1
ATOM 2091 C CA . ASP A 1 273 ? 8.813 -19.133 -20.298 1.00 95.38 273 ASP A CA 1
ATOM 2092 C C . ASP A 1 273 ? 8.683 -19.660 -18.857 1.00 95.38 273 ASP A C 1
ATOM 2094 O O . ASP A 1 273 ? 7.711 -19.361 -18.169 1.00 95.38 273 ASP A O 1
ATOM 2098 N N . ASP A 1 274 ? 9.693 -20.391 -18.379 1.00 96.12 274 ASP A N 1
ATOM 2099 C CA . ASP A 1 274 ? 9.831 -20.866 -17.001 1.00 96.12 274 ASP A CA 1
ATOM 2100 C C . ASP A 1 274 ? 9.960 -19.711 -16.001 1.00 96.12 274 ASP A C 1
ATOM 2102 O O . ASP A 1 274 ? 9.324 -19.729 -14.947 1.00 96.12 274 ASP A O 1
ATOM 2106 N N . VAL A 1 275 ? 10.725 -18.673 -16.351 1.00 94.06 275 VAL A N 1
ATOM 2107 C CA . VAL A 1 275 ? 10.854 -17.461 -15.533 1.00 94.06 275 VAL A CA 1
ATOM 2108 C C . VAL A 1 275 ? 9.531 -16.703 -15.498 1.00 94.06 275 VAL A C 1
ATOM 2110 O O . VAL A 1 275 ? 9.105 -16.282 -14.425 1.00 94.06 275 VAL A O 1
ATOM 2113 N N . VAL A 1 276 ? 8.857 -16.548 -16.642 1.00 96.75 276 VAL A N 1
ATOM 2114 C CA . VAL A 1 276 ? 7.550 -15.870 -16.700 1.00 96.75 276 VAL A CA 1
ATOM 2115 C C . VAL A 1 276 ? 6.505 -16.629 -15.884 1.00 96.75 276 VAL A C 1
ATOM 2117 O O . VAL A 1 276 ? 5.792 -16.005 -15.101 1.00 96.75 276 VAL A O 1
ATOM 2120 N N . ALA A 1 277 ? 6.442 -17.957 -16.016 1.00 96.81 277 ALA A N 1
ATOM 2121 C CA . ALA A 1 277 ? 5.538 -18.802 -15.239 1.00 96.81 277 ALA A CA 1
ATOM 2122 C C . ALA A 1 277 ? 5.823 -18.686 -13.737 1.00 96.81 277 ALA A C 1
ATOM 2124 O O . ALA A 1 277 ? 4.925 -18.370 -12.965 1.00 96.81 277 ALA A O 1
ATOM 2125 N N . HIS A 1 278 ? 7.087 -18.809 -13.327 1.00 96.12 278 HIS A N 1
ATOM 2126 C CA . HIS A 1 278 ? 7.467 -18.661 -11.925 1.00 96.12 278 HIS A CA 1
ATOM 2127 C C . HIS A 1 278 ? 7.116 -17.275 -11.361 1.00 96.12 278 HIS A C 1
ATOM 2129 O O . HIS A 1 278 ? 6.648 -17.157 -10.229 1.00 96.12 278 HIS A O 1
ATOM 2135 N N . LEU A 1 279 ? 7.331 -16.204 -12.132 1.00 96.19 279 LEU A N 1
ATOM 2136 C CA . LEU A 1 279 ? 6.992 -14.847 -11.698 1.00 96.19 279 LEU A CA 1
ATOM 2137 C C . LEU A 1 279 ? 5.486 -14.589 -11.671 1.00 96.19 279 LEU A C 1
ATOM 2139 O O . LEU A 1 279 ? 5.056 -13.785 -10.851 1.00 96.19 279 LEU A O 1
ATOM 2143 N N . ARG A 1 280 ? 4.706 -15.270 -12.516 1.00 94.94 280 ARG A N 1
ATOM 2144 C CA . ARG A 1 280 ? 3.240 -15.255 -12.473 1.00 94.94 280 ARG A CA 1
ATOM 2145 C C . ARG A 1 280 ? 2.720 -15.986 -11.237 1.00 94.94 280 ARG A C 1
ATOM 2147 O O . ARG A 1 280 ? 1.909 -15.423 -10.517 1.00 94.94 280 ARG A O 1
ATOM 2154 N N . ASP A 1 281 ? 3.246 -17.174 -10.949 1.00 95.25 281 ASP A N 1
ATOM 2155 C CA . ASP A 1 281 ? 2.824 -17.999 -9.807 1.00 95.25 281 ASP A CA 1
ATOM 2156 C C . ASP A 1 281 ? 3.247 -17.404 -8.453 1.00 95.25 281 ASP A C 1
ATOM 2158 O O . ASP A 1 281 ? 2.639 -17.680 -7.422 1.00 95.25 281 ASP A O 1
ATOM 2162 N N . THR A 1 282 ? 4.314 -16.597 -8.442 1.00 94.75 282 THR A N 1
ATOM 2163 C CA . THR A 1 282 ? 4.801 -15.891 -7.243 1.00 94.75 282 THR A CA 1
ATOM 2164 C C . THR A 1 282 ? 4.366 -14.429 -7.177 1.00 94.75 282 THR A C 1
ATOM 2166 O O . THR A 1 282 ? 4.824 -13.704 -6.285 1.00 94.75 282 THR A O 1
ATOM 2169 N N . LEU A 1 283 ? 3.535 -13.970 -8.119 1.00 91.94 283 LEU A N 1
ATOM 2170 C CA . LEU A 1 283 ? 2.945 -12.639 -8.056 1.00 91.94 283 LEU A CA 1
ATOM 2171 C C . LEU A 1 283 ? 1.996 -12.587 -6.851 1.00 91.94 283 LEU A C 1
ATOM 2173 O O . LEU A 1 283 ? 1.289 -13.551 -6.569 1.00 91.94 283 LEU A O 1
ATOM 2177 N N . GLY A 1 284 ? 2.053 -11.494 -6.090 1.00 87.94 284 GLY A N 1
ATOM 2178 C CA . GLY A 1 284 ? 1.152 -11.296 -4.956 1.00 87.94 284 GLY A CA 1
ATOM 2179 C C . GLY A 1 284 ? -0.290 -11.072 -5.408 1.00 87.94 284 GLY A C 1
ATOM 2180 O O . GLY A 1 284 ? -0.553 -10.937 -6.603 1.00 87.94 284 GLY A O 1
ATOM 2181 N N . VAL A 1 285 ? -1.196 -10.994 -4.434 1.00 90.69 285 VAL A N 1
ATOM 2182 C CA . VAL A 1 285 ? -2.576 -10.566 -4.676 1.00 90.69 285 VAL A CA 1
ATOM 2183 C C . VAL A 1 285 ? -2.554 -9.173 -5.302 1.00 90.69 285 VAL A C 1
ATOM 2185 O O . VAL A 1 285 ? -1.748 -8.314 -4.924 1.00 90.69 285 VAL A O 1
ATOM 2188 N N . MET A 1 286 ? -3.385 -8.977 -6.321 1.00 91.88 286 MET A N 1
ATOM 2189 C CA . MET A 1 286 ? -3.468 -7.698 -7.013 1.00 91.88 286 MET A CA 1
ATOM 2190 C C . MET A 1 286 ? -4.209 -6.672 -6.151 1.00 91.88 286 MET A C 1
ATOM 2192 O O . MET A 1 286 ? -5.144 -7.050 -5.454 1.00 91.88 286 MET A O 1
ATOM 2196 N N . PRO A 1 287 ? -3.880 -5.368 -6.237 1.00 90.56 287 PRO A N 1
ATOM 2197 C CA . PRO A 1 287 ? -4.550 -4.349 -5.429 1.00 90.56 287 PRO A CA 1
ATOM 2198 C C . PRO A 1 287 ? -6.078 -4.352 -5.570 1.00 90.56 287 PRO A C 1
ATOM 2200 O O . PRO A 1 287 ? -6.784 -4.195 -4.583 1.00 90.56 287 PRO A O 1
ATOM 2203 N N . ASP A 1 288 ? -6.601 -4.573 -6.779 1.00 89.88 288 ASP A N 1
ATOM 2204 C CA . ASP A 1 288 ? -8.049 -4.651 -6.996 1.00 89.88 288 ASP A CA 1
ATOM 2205 C C . ASP A 1 288 ? -8.698 -5.863 -6.324 1.00 89.88 288 ASP A C 1
ATOM 2207 O O . ASP A 1 288 ? -9.802 -5.742 -5.803 1.00 89.88 288 ASP A O 1
ATOM 2211 N N . GLU A 1 289 ? -8.018 -7.009 -6.335 1.00 91.69 289 GLU A N 1
ATOM 2212 C CA . GLU A 1 289 ? -8.489 -8.240 -5.693 1.00 91.69 289 GLU A CA 1
ATOM 2213 C C . GLU A 1 289 ? -8.440 -8.105 -4.167 1.00 91.69 289 GLU A C 1
ATOM 2215 O O . GLU A 1 289 ? -9.405 -8.442 -3.489 1.00 91.69 289 GLU A O 1
ATOM 2220 N N . GLU A 1 290 ? -7.362 -7.520 -3.643 1.00 93.44 290 GLU A N 1
ATOM 2221 C CA . GLU A 1 290 ? -7.196 -7.216 -2.221 1.00 93.44 290 GLU A CA 1
ATOM 2222 C C . GLU A 1 290 ? -8.285 -6.252 -1.724 1.00 93.44 290 GLU A C 1
ATOM 2224 O O . GLU A 1 290 ? -8.889 -6.451 -0.673 1.00 93.44 290 GLU A O 1
ATOM 2229 N N . MET A 1 291 ? -8.581 -5.216 -2.513 1.00 92.19 291 MET A N 1
ATOM 2230 C CA . MET A 1 291 ? -9.664 -4.275 -2.238 1.00 92.19 291 MET A CA 1
ATOM 2231 C C . MET A 1 291 ? -11.024 -4.972 -2.205 1.00 92.19 291 MET A C 1
ATOM 2233 O O . MET A 1 291 ? -11.814 -4.749 -1.286 1.00 92.19 291 MET A O 1
ATOM 2237 N N . ASP A 1 292 ? -11.307 -5.794 -3.220 1.00 92.12 292 ASP A N 1
ATOM 2238 C CA . ASP A 1 292 ? -12.570 -6.522 -3.331 1.00 92.12 292 ASP A CA 1
ATOM 2239 C C . ASP A 1 292 ? -12.760 -7.459 -2.125 1.00 92.12 292 ASP A C 1
ATOM 2241 O O . ASP A 1 292 ? -13.858 -7.510 -1.565 1.00 92.12 292 ASP A O 1
ATOM 2245 N N . ASP A 1 293 ? -11.698 -8.129 -1.666 1.00 93.75 293 ASP A N 1
ATOM 2246 C CA . ASP A 1 293 ? -11.735 -8.987 -0.478 1.00 93.75 293 ASP A CA 1
ATOM 2247 C C . ASP A 1 293 ? -11.914 -8.194 0.828 1.00 93.75 293 ASP A C 1
ATOM 2249 O O . ASP A 1 293 ? -12.759 -8.540 1.655 1.00 93.75 293 ASP A O 1
ATOM 2253 N N . LEU A 1 294 ? -11.215 -7.069 1.008 1.00 94.75 294 LEU A N 1
ATOM 2254 C CA . LEU A 1 294 ? -11.393 -6.205 2.184 1.00 94.75 294 LEU A CA 1
ATOM 2255 C C . LEU A 1 294 ? -12.827 -5.673 2.312 1.00 94.75 294 LEU A C 1
ATOM 2257 O O . LEU A 1 294 ? -13.375 -5.573 3.415 1.00 94.75 294 LEU A O 1
ATOM 2261 N N . VAL A 1 295 ? -13.467 -5.353 1.191 1.00 93.31 295 VAL A N 1
ATOM 2262 C CA . VAL A 1 295 ? -14.862 -4.905 1.190 1.00 93.31 295 VAL A CA 1
ATOM 2263 C C . VAL A 1 295 ? -15.813 -6.081 1.427 1.00 93.31 295 VAL A C 1
ATOM 2265 O O . VAL A 1 295 ? -16.693 -5.993 2.285 1.00 93.31 295 VAL A O 1
ATOM 2268 N N . ALA A 1 296 ? -15.647 -7.188 0.699 1.00 91.69 296 ALA A N 1
ATOM 2269 C CA . ALA A 1 296 ? -16.583 -8.311 0.731 1.00 91.69 296 ALA A CA 1
ATOM 2270 C C . ALA A 1 296 ? -16.453 -9.175 1.996 1.00 91.69 296 ALA A C 1
ATOM 2272 O O . ALA A 1 296 ? -17.460 -9.514 2.620 1.00 91.69 296 ALA A O 1
ATOM 2273 N N . SER A 1 297 ? -15.225 -9.521 2.376 1.00 90.75 297 SER A N 1
ATOM 2274 C CA . SER A 1 297 ? -14.914 -10.443 3.471 1.00 90.75 297 SER A CA 1
ATOM 2275 C C . SER A 1 297 ? -14.718 -9.714 4.800 1.00 90.75 297 SER A C 1
ATOM 2277 O O . SER A 1 297 ? -15.144 -10.220 5.839 1.00 90.75 297 SER A O 1
ATOM 2279 N N . TYR A 1 298 ? -14.115 -8.520 4.806 1.00 92.88 298 TYR A N 1
ATOM 2280 C CA . TYR A 1 298 ? -13.841 -7.772 6.047 1.00 92.88 298 TYR A CA 1
ATOM 2281 C C . TYR A 1 298 ? -14.888 -6.695 6.368 1.00 92.88 298 TYR A C 1
ATOM 2283 O O . TYR A 1 298 ? -14.907 -6.176 7.486 1.00 92.88 298 TYR A O 1
ATOM 2291 N N . GLY A 1 299 ? -15.803 -6.399 5.438 1.00 93.00 299 GLY A N 1
ATOM 2292 C CA . GLY A 1 299 ? -16.889 -5.434 5.635 1.00 93.00 299 GLY A CA 1
ATOM 2293 C C . GLY A 1 299 ? -16.418 -3.981 5.707 1.00 93.00 299 GLY A C 1
ATOM 2294 O O . GLY A 1 299 ? -17.137 -3.130 6.237 1.00 93.00 299 GLY A O 1
ATOM 2295 N N . LEU A 1 300 ? -15.207 -3.692 5.220 1.00 95.06 300 LEU A N 1
ATOM 2296 C CA . LEU A 1 300 ? -14.652 -2.344 5.222 1.00 95.06 300 LEU A CA 1
ATOM 2297 C C . LEU A 1 300 ? -15.297 -1.479 4.138 1.00 95.06 300 LEU A C 1
ATOM 2299 O O . LEU A 1 300 ? -15.757 -1.967 3.106 1.00 95.06 300 LEU A O 1
ATOM 2303 N N . SER A 1 301 ? -15.302 -0.164 4.359 1.00 94.00 301 SER A N 1
ATOM 2304 C CA . SER A 1 301 ? -15.621 0.771 3.283 1.00 94.00 301 SER A CA 1
ATOM 2305 C C . SER A 1 301 ? -14.473 0.807 2.268 1.00 94.00 301 SER A C 1
ATOM 2307 O O . SER A 1 301 ? -13.310 0.659 2.645 1.00 94.00 301 SER A O 1
ATOM 2309 N N . GLU A 1 302 ? -14.769 1.076 0.991 1.00 91.12 302 GLU A N 1
ATOM 2310 C CA . GLU A 1 302 ? -13.727 1.242 -0.040 1.00 91.12 302 GLU A CA 1
ATOM 2311 C C . GLU A 1 302 ? -12.696 2.313 0.351 1.00 91.12 302 GLU A C 1
ATOM 2313 O O . GLU A 1 302 ? -11.515 2.194 0.045 1.00 91.12 302 GLU A O 1
ATOM 2318 N N . THR A 1 303 ? -13.129 3.359 1.062 1.00 91.62 303 THR A N 1
ATOM 2319 C CA . THR A 1 303 ? -12.239 4.445 1.497 1.00 91.62 303 THR A CA 1
ATOM 2320 C C . THR A 1 303 ? -11.263 3.972 2.570 1.00 91.62 303 THR A C 1
ATOM 2322 O O . THR A 1 303 ? -10.078 4.298 2.498 1.00 91.62 303 THR A O 1
ATOM 2325 N N . ASP A 1 304 ? -11.740 3.191 3.539 1.00 93.94 304 ASP A N 1
ATOM 2326 C CA . ASP A 1 304 ? -10.910 2.679 4.632 1.00 93.94 304 ASP A CA 1
ATOM 2327 C C . ASP A 1 304 ? -9.959 1.585 4.142 1.00 93.94 304 ASP A C 1
ATOM 2329 O O . ASP A 1 304 ? -8.774 1.610 4.474 1.00 93.94 304 ASP A O 1
ATOM 2333 N N . ALA A 1 305 ? -10.446 0.671 3.297 1.00 94.00 305 ALA A N 1
ATOM 2334 C CA . ALA A 1 305 ? -9.622 -0.354 2.664 1.00 94.00 305 ALA A CA 1
ATOM 2335 C C . ALA A 1 305 ? -8.500 0.279 1.821 1.00 94.00 305 ALA A C 1
ATOM 2337 O O . ALA A 1 305 ? -7.324 -0.038 2.005 1.00 94.00 305 ALA A O 1
ATOM 2338 N N . HIS A 1 306 ? -8.830 1.275 0.992 1.00 91.31 306 HIS A N 1
ATOM 2339 C CA . HIS A 1 306 ? -7.841 2.025 0.216 1.00 91.31 306 HIS A CA 1
ATOM 2340 C C . HIS A 1 306 ? -6.835 2.773 1.094 1.00 91.31 306 HIS A C 1
ATOM 2342 O O . HIS A 1 306 ? -5.639 2.788 0.796 1.00 91.31 306 HIS A O 1
ATOM 2348 N N . ALA A 1 307 ? -7.283 3.362 2.204 1.00 91.06 307 ALA A N 1
ATOM 2349 C CA . ALA A 1 307 ? -6.383 4.005 3.151 1.00 91.06 307 ALA A CA 1
ATOM 2350 C C . ALA A 1 307 ? -5.409 3.000 3.793 1.00 91.06 307 ALA A C 1
ATOM 2352 O O . ALA A 1 307 ? -4.219 3.300 3.888 1.00 91.06 307 ALA A O 1
ATOM 2353 N N . LEU A 1 308 ? -5.872 1.809 4.191 1.00 92.00 308 LEU A N 1
ATOM 2354 C CA . LEU A 1 308 ? -5.007 0.761 4.750 1.00 92.00 308 LEU A CA 1
ATOM 2355 C C . LEU A 1 308 ? -3.959 0.279 3.742 1.00 92.00 308 LEU A C 1
ATOM 2357 O O . LEU A 1 308 ? -2.798 0.118 4.113 1.00 92.00 308 LEU A O 1
ATOM 2361 N N . MET A 1 309 ? -4.352 0.096 2.480 1.00 90.88 309 MET A N 1
ATOM 2362 C CA . MET A 1 309 ? -3.462 -0.361 1.408 1.00 90.88 309 MET A CA 1
ATOM 2363 C C . MET A 1 309 ? -2.356 0.648 1.065 1.00 90.88 309 MET A C 1
ATOM 2365 O O . MET A 1 309 ? -1.245 0.248 0.731 1.00 90.88 309 MET A O 1
ATOM 2369 N N . LEU A 1 310 ? -2.644 1.953 1.123 1.00 87.25 310 LEU A N 1
ATOM 2370 C CA . LEU A 1 310 ? -1.689 2.995 0.721 1.00 87.25 310 LEU A CA 1
ATOM 2371 C C . LEU A 1 310 ? -0.743 3.453 1.835 1.00 87.25 310 LEU A C 1
ATOM 2373 O O . LEU A 1 310 ? 0.338 3.976 1.552 1.00 87.25 310 LEU A O 1
ATOM 2377 N N . LEU A 1 311 ? -1.154 3.338 3.097 1.00 86.31 311 LEU A N 1
ATOM 2378 C CA . LEU A 1 311 ? -0.359 3.827 4.221 1.00 86.31 311 LEU A CA 1
ATOM 2379 C C . LEU A 1 311 ? 0.823 2.898 4.516 1.00 86.31 311 LEU A C 1
ATOM 2381 O O . LEU A 1 311 ? 0.685 1.677 4.544 1.00 86.31 311 LEU A O 1
ATOM 2385 N N . ASP A 1 312 ? 1.980 3.508 4.790 1.00 82.38 312 ASP A N 1
ATOM 2386 C CA . ASP A 1 312 ? 3.230 2.816 5.132 1.00 82.38 312 ASP A CA 1
ATOM 2387 C C . ASP A 1 312 ? 3.632 1.734 4.101 1.00 82.38 312 ASP A C 1
ATOM 2389 O O . ASP A 1 312 ? 4.114 0.667 4.470 1.00 82.38 312 ASP A O 1
ATOM 2393 N N . ASP A 1 313 ? 3.410 2.005 2.804 1.00 81.12 313 ASP A N 1
ATOM 2394 C CA . ASP A 1 313 ? 3.724 1.098 1.679 1.00 81.12 313 ASP A CA 1
ATOM 2395 C C . ASP A 1 313 ? 3.059 -0.289 1.817 1.00 81.12 313 ASP A C 1
ATOM 2397 O O . ASP A 1 313 ? 3.657 -1.326 1.536 1.00 81.12 313 ASP A O 1
ATOM 2401 N N . GLY A 1 314 ? 1.820 -0.309 2.324 1.00 84.81 314 GLY A N 1
ATOM 2402 C CA . GLY A 1 314 ? 1.055 -1.530 2.600 1.00 84.81 314 GLY A CA 1
ATOM 2403 C C . GLY A 1 314 ? 1.327 -2.150 3.975 1.00 84.81 314 GLY A C 1
ATOM 2404 O O . GLY A 1 314 ? 0.590 -3.040 4.398 1.00 84.81 314 GLY A O 1
ATOM 2405 N N . GLY A 1 315 ? 2.306 -1.644 4.735 1.00 88.06 315 GLY A N 1
ATOM 2406 C CA . GLY A 1 315 ? 2.610 -2.137 6.081 1.00 88.06 315 GLY A CA 1
ATOM 2407 C C . GLY A 1 315 ? 1.426 -2.021 7.048 1.00 88.06 315 GLY A C 1
ATOM 2408 O O . GLY A 1 315 ? 1.236 -2.880 7.911 1.00 88.06 315 GLY A O 1
ATOM 2409 N N . ARG A 1 316 ? 0.565 -1.004 6.884 1.00 90.50 316 ARG A N 1
ATOM 2410 C CA . ARG A 1 316 ? -0.660 -0.870 7.694 1.00 90.50 316 ARG A CA 1
ATOM 2411 C C . ARG A 1 316 ? -1.674 -1.967 7.453 1.00 90.50 316 ARG A C 1
ATOM 2413 O O . ARG A 1 316 ? -2.328 -2.377 8.412 1.00 90.50 316 ARG A O 1
ATOM 2420 N N . LEU A 1 317 ? -1.809 -2.411 6.212 1.00 93.50 317 LEU A N 1
ATOM 2421 C CA . LEU A 1 317 ? -2.704 -3.500 5.865 1.00 93.50 317 LEU A CA 1
ATOM 2422 C C . LEU A 1 317 ? -2.206 -4.824 6.458 1.00 93.50 317 LEU A C 1
ATOM 2424 O O . LEU A 1 317 ? -2.970 -5.538 7.097 1.00 93.50 317 LEU A O 1
ATOM 2428 N N . GLU A 1 318 ? -0.907 -5.099 6.351 1.00 93.44 318 GLU A N 1
ATOM 2429 C CA . GLU A 1 318 ? -0.298 -6.295 6.949 1.00 93.44 318 GLU A CA 1
ATOM 2430 C C . GLU A 1 318 ? -0.419 -6.287 8.484 1.00 93.44 318 GLU A C 1
ATOM 2432 O O . GLU A 1 318 ? -0.763 -7.295 9.105 1.00 93.44 318 GLU A O 1
ATOM 2437 N N . PHE A 1 319 ? -0.220 -5.126 9.119 1.00 93.19 319 PHE A N 1
ATOM 2438 C CA . PHE A 1 319 ? -0.477 -4.965 10.553 1.00 93.19 319 PHE A CA 1
ATOM 2439 C C . PHE A 1 319 ? -1.953 -5.204 10.899 1.00 93.19 319 PHE A C 1
ATOM 2441 O O . PHE A 1 319 ? -2.251 -5.862 11.895 1.00 93.19 319 PHE A O 1
ATOM 2448 N N . TYR A 1 320 ? -2.876 -4.702 10.073 1.00 95.06 320 TYR A N 1
ATOM 2449 C CA . TYR A 1 320 ? -4.311 -4.934 10.226 1.00 95.06 320 TYR A CA 1
ATOM 2450 C C . TYR A 1 320 ? -4.658 -6.423 10.192 1.00 95.06 320 TYR A C 1
ATOM 2452 O O . TYR A 1 320 ? -5.328 -6.887 11.115 1.00 95.06 320 TYR A O 1
ATOM 2460 N N . TYR A 1 321 ? -4.146 -7.184 9.221 1.00 95.25 321 TYR A N 1
ATOM 2461 C CA . TYR A 1 321 ? -4.388 -8.626 9.155 1.00 95.25 321 TYR A CA 1
ATOM 2462 C C . TYR A 1 321 ? -3.900 -9.358 10.398 1.00 95.25 321 TYR A C 1
ATOM 2464 O O . TYR A 1 321 ? -4.669 -10.095 11.011 1.00 95.25 321 TYR A O 1
ATOM 2472 N N . LYS A 1 322 ? -2.676 -9.076 10.859 1.00 94.19 322 LYS A N 1
ATOM 2473 C CA . LYS A 1 322 ? -2.155 -9.688 12.091 1.00 94.19 322 LYS A CA 1
ATOM 2474 C C . LYS A 1 322 ? -3.007 -9.366 13.323 1.00 94.19 322 LYS A C 1
ATOM 2476 O O . LYS A 1 322 ? -3.152 -10.212 14.203 1.00 94.19 322 LYS A O 1
ATOM 2481 N N . VAL A 1 323 ? -3.536 -8.143 13.419 1.00 93.94 323 VAL A N 1
ATOM 2482 C CA . VAL A 1 323 ? -4.418 -7.739 14.526 1.00 93.94 323 VAL A CA 1
ATOM 2483 C C . VAL A 1 323 ? -5.757 -8.463 14.445 1.00 93.94 323 VAL A C 1
ATOM 2485 O O . VAL A 1 323 ? -6.237 -8.932 15.473 1.00 93.94 323 VAL A O 1
ATOM 2488 N N . VAL A 1 324 ? -6.354 -8.569 13.254 1.00 94.12 324 VAL A N 1
ATOM 2489 C CA . VAL A 1 324 ? -7.621 -9.286 13.056 1.00 94.12 324 VAL A CA 1
ATOM 2490 C C . VAL A 1 324 ? -7.461 -10.767 13.386 1.00 94.12 324 VAL A C 1
ATOM 2492 O O . VAL A 1 324 ? -8.248 -11.277 14.176 1.00 94.12 324 VAL A O 1
ATOM 2495 N N . ASP A 1 325 ? -6.412 -11.426 12.891 1.00 92.00 325 ASP A N 1
ATOM 2496 C CA . ASP A 1 325 ? -6.138 -12.839 13.183 1.00 92.00 325 ASP A CA 1
ATOM 2497 C C . ASP A 1 325 ? -6.012 -13.092 14.695 1.00 92.00 325 ASP A C 1
ATOM 2499 O O . ASP A 1 325 ? -6.609 -14.024 15.241 1.00 92.00 325 ASP A O 1
ATOM 2503 N N . ALA A 1 326 ? -5.268 -12.231 15.401 1.00 90.50 326 ALA A N 1
ATOM 2504 C CA . ALA A 1 326 ? -5.109 -12.327 16.850 1.00 90.50 326 ALA A CA 1
ATOM 2505 C C . ALA A 1 326 ? -6.418 -12.035 17.608 1.00 90.50 326 ALA A C 1
ATOM 2507 O O . ALA A 1 326 ? -6.725 -12.703 18.598 1.00 90.50 326 ALA A O 1
ATOM 2508 N N . LEU A 1 327 ? -7.207 -11.060 17.147 1.00 90.94 327 LEU A N 1
ATOM 2509 C CA . LEU A 1 327 ? -8.489 -10.689 17.748 1.00 90.94 327 LEU A CA 1
ATOM 2510 C C . LEU A 1 327 ? -9.521 -11.810 17.591 1.00 90.94 327 LEU A C 1
ATOM 2512 O O . LEU A 1 327 ? -10.191 -12.170 18.558 1.00 90.94 327 LEU A O 1
ATOM 2516 N N . GLU A 1 328 ? -9.620 -12.398 16.401 1.00 89.44 328 GLU A N 1
ATOM 2517 C CA . GLU A 1 328 ? -10.526 -13.511 16.122 1.00 89.44 328 GLU A CA 1
ATOM 2518 C C . GLU A 1 328 ? -10.156 -14.762 16.915 1.00 89.44 328 GLU A C 1
ATOM 2520 O O . GLU A 1 328 ? -11.043 -15.406 17.480 1.00 89.44 328 GLU A O 1
ATOM 2525 N N . ALA A 1 329 ? -8.859 -15.064 17.044 1.00 87.88 329 ALA A N 1
ATOM 2526 C CA . ALA A 1 329 ? -8.388 -16.136 17.916 1.00 87.88 329 ALA A CA 1
ATOM 2527 C C . ALA A 1 329 ? -8.849 -15.916 19.368 1.00 87.88 329 ALA A C 1
ATOM 2529 O O . ALA A 1 329 ? -9.383 -16.830 19.999 1.00 87.88 329 ALA A O 1
ATOM 2530 N N . ARG A 1 330 ? -8.740 -14.681 19.877 1.00 84.94 330 ARG A N 1
ATOM 2531 C CA . ARG A 1 330 ? -9.163 -14.323 21.239 1.00 84.94 330 ARG A CA 1
ATOM 2532 C C . ARG A 1 330 ? -10.673 -14.443 21.450 1.00 84.94 330 ARG A C 1
ATOM 2534 O O . ARG A 1 330 ? -11.124 -14.940 22.484 1.00 84.94 330 ARG A O 1
ATOM 2541 N N . ILE A 1 331 ? -11.465 -14.015 20.467 1.00 86.44 331 ILE A N 1
ATOM 2542 C CA . ILE A 1 331 ? -12.930 -14.142 20.489 1.00 86.44 331 ILE A CA 1
ATOM 2543 C C . ILE A 1 331 ? -13.338 -15.621 20.463 1.00 86.44 331 ILE A C 1
ATOM 2545 O O . ILE A 1 331 ? -14.227 -16.029 21.219 1.00 86.44 331 ILE A O 1
ATOM 2549 N N . ALA A 1 332 ? -12.675 -16.438 19.641 1.00 83.94 332 ALA A N 1
ATOM 2550 C CA . ALA A 1 332 ? -12.934 -17.872 19.556 1.00 83.94 332 ALA A CA 1
ATOM 2551 C C . ALA A 1 332 ? -12.619 -18.597 20.877 1.00 83.94 332 ALA A C 1
ATOM 2553 O O . ALA A 1 332 ? -13.441 -19.390 21.346 1.00 83.94 332 ALA A O 1
ATOM 2554 N N . GLU A 1 333 ? -11.486 -18.274 21.514 1.00 83.75 333 GLU A N 1
ATOM 2555 C CA . GLU A 1 333 ? -11.105 -18.790 22.838 1.00 83.75 333 GLU A CA 1
ATOM 2556 C C . GLU A 1 333 ? -12.156 -18.464 23.906 1.00 83.75 333 GLU A C 1
ATOM 2558 O O . GLU A 1 333 ? -12.599 -19.353 24.635 1.00 83.75 333 GLU A O 1
ATOM 2563 N N . ALA A 1 334 ? -12.601 -17.205 23.975 1.00 80.56 334 ALA A N 1
ATOM 2564 C CA . ALA A 1 334 ? -13.592 -16.761 24.955 1.00 80.56 334 ALA A CA 1
ATOM 2565 C C . ALA A 1 334 ? -14.976 -17.403 24.750 1.00 80.56 334 ALA A C 1
ATOM 2567 O O . ALA A 1 334 ? -15.723 -17.598 25.709 1.00 80.56 334 ALA A O 1
ATOM 2568 N N . SER A 1 335 ? -15.309 -17.755 23.506 1.00 76.12 335 SER A N 1
ATOM 2569 C CA . SER A 1 335 ? -16.592 -18.365 23.136 1.00 76.12 335 SER A CA 1
ATOM 2570 C C . SER A 1 335 ? -16.620 -19.890 23.328 1.00 76.12 335 SER A C 1
ATOM 2572 O O . SER A 1 335 ? -17.679 -20.503 23.196 1.00 76.12 335 SER A O 1
ATOM 2574 N N . GLY A 1 336 ? -15.477 -20.528 23.620 1.00 66.88 336 GLY A N 1
ATOM 2575 C CA . GLY A 1 336 ? -15.366 -21.981 23.808 1.00 66.88 336 GLY A CA 1
ATOM 2576 C C . GLY A 1 336 ? -15.576 -22.817 22.535 1.00 66.88 336 GLY A C 1
ATOM 2577 O O . GLY A 1 336 ? -15.781 -24.032 22.616 1.00 66.88 336 GLY A O 1
ATOM 2578 N N . ALA A 1 337 ? -15.542 -22.195 21.353 1.00 57.97 337 ALA A N 1
ATOM 2579 C CA . ALA A 1 337 ? -15.821 -22.854 20.082 1.00 57.97 337 ALA A CA 1
ATOM 2580 C C . ALA A 1 337 ? -14.612 -23.689 19.621 1.00 57.97 337 ALA A C 1
ATOM 2582 O O . ALA A 1 337 ? -13.628 -23.170 19.110 1.00 57.97 337 ALA A O 1
ATOM 2583 N N . THR A 1 338 ? -14.690 -25.010 19.793 1.00 50.09 338 THR A N 1
ATOM 2584 C CA . THR A 1 338 ? -13.627 -25.976 19.442 1.00 50.09 338 THR A CA 1
ATOM 2585 C C . THR A 1 338 ? -13.863 -26.692 18.104 1.00 50.09 338 THR A C 1
ATOM 2587 O O . THR A 1 338 ? -13.175 -27.659 17.792 1.00 50.09 338 THR A O 1
ATOM 2590 N N . SER A 1 339 ? -14.845 -26.277 17.295 1.00 44.81 339 SER A N 1
ATOM 2591 C CA . SER A 1 339 ? -15.241 -27.003 16.075 1.00 44.81 339 SER A CA 1
ATOM 2592 C C . SER A 1 339 ? -15.444 -26.075 14.878 1.00 44.81 339 SER A C 1
ATOM 2594 O O . SER A 1 339 ? -16.245 -25.146 14.936 1.00 44.81 339 SER A O 1
ATOM 2596 N N . ALA A 1 340 ? -14.766 -26.392 13.771 1.00 47.97 340 ALA A N 1
ATOM 2597 C CA . ALA A 1 340 ? -14.786 -25.657 12.503 1.00 47.97 340 ALA A CA 1
ATOM 2598 C C . ALA A 1 340 ? -16.155 -25.636 11.781 1.00 47.97 340 ALA A C 1
ATOM 2600 O O . ALA A 1 340 ? -16.317 -24.911 10.807 1.00 47.97 340 ALA A O 1
ATOM 2601 N N . GLU A 1 341 ? -17.150 -26.400 12.244 1.00 41.88 341 GLU A N 1
ATOM 2602 C CA . GLU A 1 341 ? -18.486 -26.479 11.620 1.00 41.88 341 GLU A CA 1
ATOM 2603 C C . GLU A 1 341 ? -19.512 -25.502 12.229 1.00 41.88 341 GLU A C 1
ATOM 2605 O O . GLU A 1 341 ? -20.513 -25.197 11.593 1.00 41.88 341 GLU A O 1
ATOM 2610 N N . ASN A 1 342 ? -19.218 -24.937 13.408 1.00 41.91 342 ASN A N 1
ATOM 2611 C CA . ASN A 1 342 ? -19.873 -23.742 13.964 1.00 41.91 342 ASN A CA 1
ATOM 2612 C C . ASN A 1 342 ? -18.893 -22.555 13.950 1.00 41.91 342 ASN A C 1
ATOM 2614 O O . ASN A 1 342 ? -18.914 -21.714 14.851 1.00 41.91 342 ASN A O 1
ATOM 2618 N N . ALA A 1 343 ? -17.972 -22.544 12.979 1.00 45.00 343 ALA A N 1
ATOM 2619 C CA . ALA A 1 343 ? -16.951 -21.520 12.852 1.00 45.00 343 ALA A CA 1
ATOM 2620 C C . ALA A 1 343 ? -17.614 -20.146 12.798 1.00 45.00 343 ALA A C 1
ATOM 2622 O O . ALA A 1 343 ? -18.302 -19.835 11.834 1.00 45.00 343 ALA A O 1
ATOM 2623 N N . VAL A 1 344 ? -17.382 -19.390 13.875 1.00 49.91 344 VAL A N 1
ATOM 2624 C CA . VAL A 1 344 ? -17.329 -17.934 13.938 1.00 49.91 344 VAL A CA 1
ATOM 2625 C C . VAL A 1 344 ? -18.521 -17.284 13.239 1.00 49.91 344 VAL A C 1
ATOM 2627 O O . VAL A 1 344 ? -18.552 -17.150 12.020 1.00 49.91 344 VAL A O 1
ATOM 2630 N N . VAL A 1 345 ? -19.489 -16.782 14.013 1.00 51.00 345 VAL A N 1
ATOM 2631 C CA . VAL A 1 345 ? -20.237 -15.615 13.527 1.00 51.00 345 VAL A CA 1
ATOM 2632 C C . VAL A 1 345 ? -19.161 -14.620 13.121 1.00 51.00 345 VAL A C 1
ATOM 2634 O O . VAL A 1 345 ? -18.460 -14.124 13.999 1.00 51.00 345 VAL A O 1
ATOM 2637 N N . VAL A 1 346 ? -18.948 -14.460 11.810 1.00 59.12 346 VAL A N 1
ATOM 2638 C CA . VAL A 1 346 ? -17.949 -13.558 11.246 1.00 59.12 346 VAL A CA 1
ATOM 2639 C C . VAL A 1 346 ? -18.305 -12.198 11.798 1.00 59.12 346 VAL A C 1
ATOM 2641 O O . VAL A 1 346 ? -19.261 -11.568 11.340 1.00 59.12 346 VAL A O 1
ATOM 2644 N N . ASP A 1 347 ? -17.612 -11.795 12.858 1.00 77.12 347 ASP A N 1
ATOM 2645 C CA . ASP A 1 347 ? -17.944 -10.562 13.530 1.00 77.12 347 ASP A CA 1
ATOM 2646 C C . ASP A 1 347 ? -17.296 -9.430 12.751 1.00 77.12 347 ASP A C 1
ATOM 2648 O O . ASP A 1 347 ? -16.231 -8.918 13.092 1.00 77.12 347 ASP A O 1
ATOM 2652 N N . LEU A 1 348 ? -17.962 -9.050 11.661 1.00 86.75 348 LEU A N 1
ATOM 2653 C CA . LEU A 1 348 ? -17.582 -7.911 10.835 1.00 86.75 348 LEU A CA 1
ATOM 2654 C C . LEU A 1 3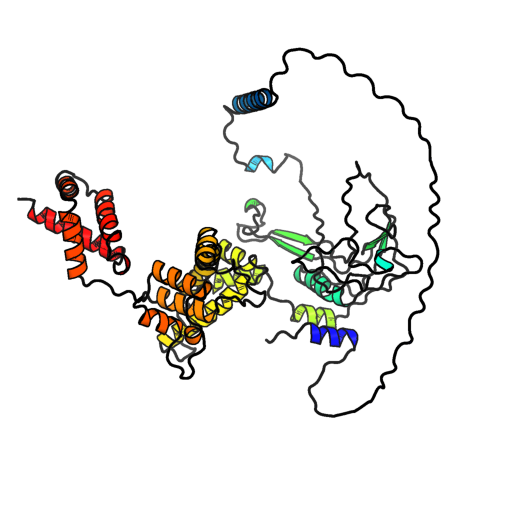48 ? -17.394 -6.653 11.694 1.00 86.75 348 LEU A C 1
ATOM 2656 O O . LEU A 1 348 ? -16.564 -5.812 11.367 1.00 86.75 348 LEU A O 1
ATOM 2660 N N . GLN A 1 349 ? -18.104 -6.532 12.823 1.00 89.12 349 GLN A N 1
ATOM 2661 C CA . GLN A 1 349 ? -17.938 -5.402 13.735 1.00 89.12 349 GLN A CA 1
ATOM 2662 C C . GLN A 1 349 ? -16.537 -5.356 14.357 1.00 89.12 349 GLN A C 1
ATOM 2664 O O . GLN A 1 349 ? -15.957 -4.274 14.410 1.00 89.12 349 GLN A O 1
ATOM 2669 N N . SER A 1 350 ? -15.954 -6.483 14.775 1.00 91.00 350 SER A N 1
ATOM 2670 C CA . SER A 1 350 ? -14.572 -6.554 15.276 1.00 91.00 350 SER A CA 1
ATOM 2671 C C . SER A 1 350 ? -13.544 -6.173 14.204 1.00 91.00 350 SER A C 1
ATOM 2673 O O . SER A 1 350 ? -12.631 -5.392 14.481 1.00 91.00 350 SER A O 1
ATOM 2675 N N . ARG A 1 351 ? -13.738 -6.628 12.958 1.00 94.38 351 ARG A N 1
ATOM 2676 C CA . ARG A 1 351 ? -12.879 -6.299 11.804 1.00 94.38 351 ARG A CA 1
ATOM 2677 C C . ARG A 1 351 ? -12.933 -4.812 11.463 1.00 94.38 351 ARG A C 1
ATOM 2679 O O . ARG A 1 351 ? -11.892 -4.175 11.291 1.00 94.38 351 ARG A O 1
ATOM 2686 N N . ILE A 1 352 ? -14.136 -4.241 11.422 1.00 94.44 352 ILE A N 1
ATOM 2687 C CA . ILE A 1 352 ? -14.366 -2.808 11.191 1.00 94.44 352 ILE A CA 1
ATOM 2688 C C . ILE A 1 352 ? -13.811 -1.982 12.358 1.00 94.44 352 ILE A C 1
ATOM 2690 O O . ILE A 1 352 ? -13.214 -0.923 12.151 1.00 94.44 352 ILE A O 1
ATOM 2694 N N . LEU A 1 353 ? -13.971 -2.451 13.599 1.00 94.12 353 LEU A N 1
ATOM 2695 C CA . LEU A 1 353 ? -13.408 -1.805 14.783 1.00 94.12 353 LEU A CA 1
ATOM 2696 C C . LEU A 1 353 ? -11.878 -1.745 14.693 1.00 94.12 353 LEU A C 1
ATOM 2698 O O . LEU A 1 353 ? -11.309 -0.674 14.901 1.00 94.12 353 LEU A O 1
ATOM 2702 N N . ALA A 1 354 ? -11.224 -2.852 14.335 1.00 95.06 354 ALA A N 1
ATOM 2703 C CA . ALA A 1 354 ? -9.776 -2.903 14.162 1.00 95.06 354 ALA A CA 1
ATOM 2704 C C . ALA A 1 354 ? -9.289 -1.922 13.084 1.00 95.06 354 ALA A C 1
ATOM 2706 O O . ALA A 1 354 ? -8.369 -1.143 13.342 1.00 95.06 354 ALA A O 1
ATOM 2707 N N . ALA A 1 355 ? -9.952 -1.880 11.921 1.00 94.81 355 ALA A N 1
ATOM 2708 C CA . ALA A 1 355 ? -9.604 -0.956 10.840 1.00 94.81 355 ALA A CA 1
ATOM 2709 C C . ALA A 1 355 ? -9.714 0.507 11.293 1.00 94.81 355 ALA A C 1
ATOM 2711 O O . ALA A 1 355 ? -8.764 1.277 11.151 1.00 94.81 355 ALA A O 1
ATOM 2712 N N . ASN A 1 356 ? -10.825 0.873 11.937 1.00 93.75 356 ASN A N 1
ATOM 2713 C CA . ASN A 1 356 ? -11.035 2.220 12.472 1.00 93.75 356 ASN A CA 1
ATOM 2714 C C . ASN A 1 356 ? -9.964 2.622 13.494 1.00 93.75 356 ASN A C 1
ATOM 2716 O O . ASN A 1 356 ? -9.486 3.760 13.493 1.00 93.75 356 ASN A O 1
ATOM 2720 N N . TRP A 1 357 ? -9.573 1.704 14.379 1.00 94.00 357 TRP A N 1
ATOM 2721 C CA . TRP A 1 357 ? -8.533 1.969 15.371 1.00 94.00 357 TRP A CA 1
ATOM 2722 C C . TRP A 1 357 ? -7.160 2.148 14.729 1.00 94.00 357 TRP A C 1
ATOM 2724 O O . TRP A 1 357 ? -6.439 3.085 15.078 1.00 94.00 357 TRP A O 1
ATOM 2734 N N . ILE A 1 358 ? -6.816 1.319 13.749 1.00 92.31 358 ILE A N 1
ATOM 2735 C CA . ILE A 1 358 ? -5.537 1.407 13.040 1.00 92.31 358 ILE A CA 1
ATOM 2736 C C . ILE A 1 358 ? -5.464 2.681 12.191 1.00 92.31 358 ILE A C 1
ATOM 2738 O O . ILE A 1 358 ? -4.444 3.375 12.219 1.00 92.31 358 ILE A O 1
ATOM 2742 N N . LEU A 1 359 ? -6.539 3.042 11.491 1.00 90.00 359 LEU A N 1
ATOM 2743 C CA . LEU A 1 359 ? -6.579 4.235 10.644 1.00 90.00 359 LEU A CA 1
ATOM 2744 C C . LEU A 1 359 ? -6.630 5.531 11.458 1.00 90.00 359 LEU A C 1
ATOM 2746 O O . LEU A 1 359 ? -5.860 6.457 11.201 1.00 90.00 359 LEU A O 1
ATOM 2750 N N . HIS A 1 360 ? -7.514 5.614 12.454 1.00 87.38 360 HIS A N 1
ATOM 2751 C CA . HIS A 1 360 ? -7.828 6.887 13.107 1.00 87.38 360 HIS A CA 1
ATOM 2752 C C . HIS A 1 360 ? -7.191 7.050 14.486 1.00 87.38 360 HIS A C 1
ATOM 2754 O O . HIS A 1 360 ? -6.766 8.152 14.840 1.00 87.38 360 HIS A O 1
ATOM 2760 N N . VAL A 1 361 ? -7.108 5.982 15.284 1.00 85.94 361 VAL A N 1
ATOM 2761 C CA . VAL A 1 361 ? -6.568 6.071 16.650 1.00 85.94 361 VAL A CA 1
ATOM 2762 C C . VAL A 1 361 ? -5.049 5.953 16.635 1.00 85.94 361 VAL A C 1
ATOM 2764 O O . VAL A 1 361 ? -4.379 6.757 17.283 1.00 85.94 361 VAL A O 1
ATOM 2767 N N . LEU A 1 362 ? -4.485 5.044 15.841 1.00 81.81 362 LEU A N 1
ATOM 2768 C CA . LEU A 1 362 ? -3.035 4.867 15.762 1.00 81.81 362 LEU A CA 1
ATOM 2769 C C . LEU A 1 362 ? -2.337 6.128 15.229 1.00 81.81 362 LEU A C 1
ATOM 2771 O O . LEU A 1 362 ? -1.323 6.547 15.777 1.00 81.81 362 LEU A O 1
ATOM 2775 N N . GLY A 1 363 ? -2.933 6.809 14.243 1.00 73.69 363 GLY A N 1
ATOM 2776 C CA . GLY A 1 363 ? -2.437 8.104 13.758 1.00 73.69 363 GLY A CA 1
ATOM 2777 C C . GLY A 1 363 ? -2.479 9.224 14.810 1.00 73.69 363 GLY A C 1
ATOM 2778 O O . GLY A 1 363 ? -1.676 10.154 14.761 1.00 73.69 363 GLY A O 1
ATOM 2779 N N . SER A 1 364 ? -3.365 9.133 15.810 1.00 78.38 364 SER A N 1
ATOM 2780 C CA . SER A 1 364 ? -3.414 10.109 16.909 1.00 78.38 364 SER A CA 1
ATOM 2781 C C . SER A 1 364 ? -2.234 9.982 17.881 1.00 78.38 364 SER A C 1
ATOM 2783 O O . SER A 1 364 ? -1.878 10.965 18.540 1.00 78.38 364 SER A O 1
ATOM 2785 N N . LEU A 1 365 ? -1.571 8.818 17.919 1.00 76.50 365 LEU A N 1
ATOM 2786 C CA . LEU A 1 365 ? -0.389 8.582 18.753 1.00 76.50 365 LEU A CA 1
ATOM 2787 C C . LEU A 1 365 ? 0.804 9.441 18.322 1.00 76.50 365 LEU A C 1
ATOM 2789 O O . LEU A 1 365 ? 1.643 9.783 19.148 1.00 76.50 365 LEU A O 1
ATOM 2793 N N . THR A 1 366 ? 0.877 9.845 17.056 1.00 68.06 366 THR A N 1
ATOM 2794 C CA . THR A 1 366 ? 1.940 10.725 16.545 1.00 68.06 366 THR A CA 1
ATOM 2795 C C . THR A 1 366 ? 1.533 12.200 16.519 1.00 68.06 366 THR A C 1
ATOM 2797 O O . THR A 1 366 ? 2.210 13.017 15.900 1.00 68.06 366 THR A O 1
ATOM 2800 N N . SER A 1 367 ? 0.416 12.567 17.159 1.00 74.38 367 SER A N 1
ATOM 2801 C CA . SER A 1 367 ? -0.035 13.961 17.223 1.00 74.38 367 SER A CA 1
ATOM 2802 C C . SER A 1 367 ? 0.947 14.854 17.990 1.00 74.38 367 SER A C 1
ATOM 2804 O O . SER A 1 367 ? 1.628 14.407 18.916 1.00 74.38 367 SER A O 1
ATOM 2806 N N . GLU A 1 368 ? 0.986 16.149 17.647 1.00 66.50 368 GLU A N 1
ATOM 2807 C CA . GLU A 1 368 ? 1.878 17.127 18.294 1.00 66.50 368 GLU A CA 1
ATOM 2808 C C . GLU A 1 368 ? 1.733 17.153 19.821 1.00 66.50 368 GLU A C 1
ATOM 2810 O O . GLU A 1 368 ? 2.716 17.365 20.529 1.00 66.50 368 GLU A O 1
ATOM 2815 N N . ASN A 1 369 ? 0.521 16.914 20.330 1.00 69.62 369 ASN A N 1
ATOM 2816 C CA . ASN A 1 369 ? 0.258 16.860 21.765 1.00 69.62 369 ASN A CA 1
ATOM 2817 C C . ASN A 1 369 ? 1.017 15.702 22.422 1.00 69.62 369 ASN A C 1
ATOM 2819 O O . ASN A 1 369 ? 1.747 15.931 23.380 1.00 69.62 369 ASN A O 1
ATOM 2823 N N . ASN A 1 370 ? 0.954 14.493 21.853 1.00 68.31 370 ASN A N 1
ATOM 2824 C CA . ASN A 1 370 ? 1.681 13.354 22.414 1.00 68.31 370 ASN A CA 1
ATOM 2825 C C . ASN A 1 370 ? 3.202 13.520 22.279 1.00 68.31 370 ASN A C 1
ATOM 2827 O O . ASN A 1 370 ? 3.953 13.131 23.167 1.00 68.31 370 ASN A O 1
ATOM 2831 N N . VAL A 1 371 ? 3.680 14.145 21.198 1.00 72.56 371 VAL A N 1
ATOM 2832 C CA . VAL A 1 371 ? 5.112 14.464 21.055 1.00 72.56 371 VAL A CA 1
ATOM 2833 C C . VAL A 1 371 ? 5.578 15.397 22.180 1.00 72.56 371 VAL A C 1
ATOM 2835 O O . VAL A 1 371 ? 6.649 15.180 22.749 1.00 72.56 371 VAL A O 1
ATOM 2838 N N . ARG A 1 372 ? 4.770 16.405 22.543 1.00 66.50 372 ARG A N 1
ATOM 2839 C CA . ARG A 1 372 ? 5.057 17.306 23.672 1.00 66.50 372 ARG A CA 1
ATOM 2840 C C . ARG A 1 372 ? 5.021 16.578 25.014 1.00 66.50 372 ARG A C 1
ATOM 2842 O O . ARG A 1 372 ? 5.936 16.771 25.810 1.00 66.50 372 ARG A O 1
ATOM 2849 N N . ASP A 1 373 ? 4.020 15.733 25.243 1.00 68.06 373 ASP A N 1
ATOM 2850 C CA . ASP A 1 373 ? 3.882 14.980 26.495 1.00 68.06 373 ASP A CA 1
ATOM 2851 C C . ASP A 1 373 ? 5.049 13.998 26.688 1.00 68.06 373 ASP A C 1
ATOM 2853 O O . ASP A 1 373 ? 5.648 13.935 27.763 1.00 68.06 373 ASP A O 1
ATOM 2857 N N . ARG A 1 374 ? 5.477 13.312 25.619 1.00 72.94 374 ARG A N 1
ATOM 2858 C CA . ARG A 1 374 ? 6.682 12.466 25.633 1.00 72.94 374 ARG A CA 1
ATOM 2859 C C . ARG A 1 374 ? 7.947 13.261 25.939 1.00 72.94 374 ARG A C 1
ATOM 2861 O O . ARG A 1 374 ? 8.733 12.843 26.792 1.00 72.94 374 ARG A O 1
ATOM 2868 N N . ALA A 1 375 ? 8.118 14.421 25.305 1.00 70.94 375 ALA A N 1
ATOM 2869 C CA . ALA A 1 375 ? 9.253 15.298 25.576 1.00 70.94 375 ALA A CA 1
ATOM 2870 C C . ALA A 1 375 ? 9.266 15.778 27.040 1.00 70.94 375 ALA A C 1
ATOM 2872 O O . ALA A 1 375 ? 10.329 15.834 27.656 1.00 70.94 375 ALA A O 1
ATOM 2873 N N . ALA A 1 376 ? 8.095 16.048 27.632 1.00 73.38 376 ALA A N 1
ATOM 2874 C CA . ALA A 1 376 ? 7.971 16.394 29.049 1.00 73.38 376 ALA A CA 1
ATOM 2875 C C . ALA A 1 376 ? 8.379 15.238 29.984 1.00 73.38 376 ALA A C 1
ATOM 2877 O O . ALA A 1 376 ? 8.920 15.484 31.060 1.00 73.38 376 ALA A O 1
ATOM 2878 N N . THR A 1 377 ? 8.191 13.985 29.558 1.00 70.06 377 THR A N 1
ATOM 2879 C CA . THR A 1 377 ? 8.689 12.788 30.267 1.00 70.06 377 THR A CA 1
ATOM 2880 C C . THR A 1 377 ? 10.160 12.447 29.980 1.00 70.06 377 THR A C 1
ATOM 2882 O O . THR A 1 377 ? 10.667 11.454 30.496 1.00 70.06 377 THR A O 1
ATOM 2885 N N . GLY A 1 378 ? 10.864 13.258 29.178 1.00 71.69 378 GLY A N 1
ATOM 2886 C CA . GLY A 1 378 ? 12.271 13.040 28.819 1.00 71.69 378 GLY A CA 1
ATOM 2887 C C . GLY A 1 378 ? 12.500 11.937 27.778 1.00 71.69 378 GLY A C 1
ATOM 2888 O O . GLY A 1 378 ? 13.622 11.455 27.638 1.00 71.69 378 GLY A O 1
ATOM 2889 N N . LEU A 1 379 ? 11.451 11.520 27.063 1.00 71.06 379 LEU A N 1
ATOM 2890 C CA . LEU A 1 379 ? 11.516 10.503 26.015 1.00 71.06 379 LEU A CA 1
ATOM 2891 C C . LEU A 1 379 ? 11.613 11.161 24.634 1.00 71.06 379 LEU A C 1
ATOM 2893 O O . LEU A 1 379 ? 10.884 12.108 24.337 1.00 71.06 379 LEU A O 1
ATOM 2897 N N . GLU A 1 380 ? 12.463 10.614 23.764 1.00 69.50 380 GLU A N 1
ATOM 2898 C CA . GLU A 1 380 ? 12.595 11.089 22.382 1.00 69.50 380 GLU A CA 1
ATOM 2899 C C . GLU A 1 380 ? 11.281 10.920 21.584 1.00 69.50 380 GLU A C 1
ATOM 2901 O O . GLU A 1 380 ? 10.498 9.984 21.848 1.00 69.50 380 GLU A O 1
ATOM 2906 N N . PRO A 1 381 ? 11.034 11.799 20.589 1.00 65.00 381 PRO A N 1
ATOM 2907 C CA . PRO A 1 381 ? 9.931 11.649 19.649 1.00 65.00 381 PRO A CA 1
ATOM 2908 C C . PRO A 1 381 ? 10.005 10.286 18.962 1.00 65.00 381 PRO A C 1
ATOM 2910 O O . PRO A 1 381 ? 11.068 9.857 18.515 1.00 65.00 381 PRO A O 1
ATOM 2913 N N . ARG A 1 382 ? 8.865 9.602 18.872 1.00 70.81 382 ARG A N 1
ATOM 2914 C CA . ARG A 1 382 ? 8.780 8.259 18.298 1.00 70.81 382 ARG A CA 1
ATOM 2915 C C . ARG A 1 382 ? 7.798 8.259 17.133 1.00 70.81 382 ARG A C 1
ATOM 2917 O O . ARG A 1 382 ? 6.669 8.721 17.281 1.00 70.81 382 ARG A O 1
ATOM 2924 N N . GLY A 1 383 ? 8.253 7.759 15.988 1.00 70.38 383 GLY A N 1
ATOM 2925 C CA . GLY A 1 383 ? 7.401 7.481 14.838 1.00 70.38 383 GLY A CA 1
ATOM 2926 C C . GLY A 1 383 ? 6.584 6.209 15.047 1.00 70.38 383 GLY A C 1
ATOM 2927 O O . GLY A 1 383 ? 6.882 5.398 15.922 1.00 70.38 383 GLY A O 1
ATOM 2928 N N . LEU A 1 384 ? 5.544 6.044 14.241 1.00 72.62 384 LEU A N 1
ATOM 2929 C CA . LEU A 1 384 ? 4.725 4.837 14.254 1.00 72.62 384 LEU A CA 1
ATOM 2930 C C . LEU A 1 384 ? 5.302 3.710 13.386 1.00 72.62 384 LEU A C 1
ATOM 2932 O O . LEU A 1 384 ? 4.919 2.570 13.614 1.00 72.62 384 LEU A O 1
ATOM 2936 N N . GLU A 1 385 ? 6.191 4.066 12.443 1.00 72.25 385 GLU A N 1
ATOM 2937 C CA . GLU A 1 385 ? 6.888 3.226 11.450 1.00 72.25 385 GLU A CA 1
ATOM 2938 C C . GLU A 1 385 ? 6.480 1.751 11.494 1.00 72.25 385 GLU A C 1
ATOM 2940 O O . GLU A 1 385 ? 6.969 0.976 12.317 1.00 72.25 385 GLU A O 1
ATOM 2945 N N . VAL A 1 386 ? 5.564 1.387 10.599 1.00 82.12 386 VAL A N 1
ATOM 2946 C CA . VAL A 1 386 ? 5.154 0.000 10.395 1.00 82.12 386 VAL A CA 1
ATOM 2947 C C . VAL A 1 386 ? 5.987 -0.566 9.254 1.00 82.12 386 VAL A C 1
ATOM 2949 O O . VAL A 1 386 ? 6.107 0.065 8.203 1.00 82.12 386 VAL A O 1
ATOM 2952 N N . THR A 1 387 ? 6.612 -1.720 9.467 1.00 83.06 387 THR A N 1
ATOM 2953 C CA . THR A 1 387 ? 7.401 -2.373 8.419 1.00 83.06 387 THR A CA 1
ATOM 2954 C C . THR A 1 387 ? 6.485 -2.945 7.331 1.00 83.06 387 THR A C 1
ATOM 2956 O O . THR A 1 387 ? 5.304 -3.187 7.593 1.00 83.06 387 THR A O 1
ATOM 2959 N N . PRO A 1 388 ? 7.003 -3.227 6.121 1.00 78.56 388 PRO A N 1
ATOM 2960 C CA . PRO A 1 388 ? 6.235 -3.913 5.080 1.00 78.56 388 PRO A CA 1
ATOM 2961 C C . PRO A 1 388 ? 5.715 -5.289 5.512 1.00 78.56 388 PRO A C 1
ATOM 2963 O O . PRO A 1 388 ? 4.739 -5.778 4.964 1.00 78.56 388 PRO A O 1
ATOM 2966 N N . GLU A 1 389 ? 6.347 -5.925 6.500 1.00 82.19 389 GLU A N 1
ATOM 2967 C CA . GLU A 1 389 ? 5.881 -7.181 7.090 1.00 82.19 389 GLU A CA 1
ATOM 2968 C C . GLU A 1 389 ? 4.745 -6.978 8.100 1.00 82.19 389 GLU A C 1
ATOM 2970 O O . GLU A 1 389 ? 4.284 -7.955 8.685 1.00 82.19 389 GLU A O 1
ATOM 2975 N N . GLY A 1 390 ? 4.317 -5.740 8.358 1.00 78.50 390 GLY A N 1
ATOM 2976 C CA . GLY A 1 390 ? 3.308 -5.410 9.357 1.00 78.50 390 GLY A CA 1
ATOM 2977 C C . GLY A 1 390 ? 3.829 -5.505 10.789 1.00 78.50 390 GLY A C 1
ATOM 2978 O O . GLY A 1 390 ? 3.054 -5.799 11.696 1.00 78.50 390 GLY A O 1
ATOM 2979 N N . ASP A 1 391 ? 5.136 -5.354 11.014 1.00 81.25 391 ASP A N 1
ATOM 2980 C CA . ASP A 1 391 ? 5.680 -5.231 12.365 1.00 81.25 391 ASP A CA 1
ATOM 2981 C C . ASP A 1 391 ? 5.683 -3.758 12.773 1.00 81.25 391 ASP A C 1
ATOM 2983 O O . ASP A 1 391 ? 6.128 -2.880 12.035 1.00 81.25 391 ASP A O 1
ATOM 2987 N N . ALA A 1 392 ? 5.166 -3.482 13.964 1.00 83.44 392 ALA A N 1
ATOM 2988 C CA . ALA A 1 392 ? 5.108 -2.149 14.539 1.00 83.44 392 ALA A CA 1
ATOM 2989 C C . ALA A 1 392 ? 5.606 -2.197 15.984 1.00 83.44 392 ALA A C 1
ATOM 2991 O O . ALA A 1 392 ? 5.728 -3.264 16.588 1.00 83.44 392 ALA A O 1
ATOM 2992 N N . PHE A 1 393 ? 5.869 -1.025 16.563 1.00 80.06 393 PHE A N 1
ATOM 2993 C CA . PHE A 1 393 ? 6.247 -0.947 17.975 1.00 80.06 393 PHE A CA 1
ATOM 2994 C C . PHE A 1 393 ? 5.159 -1.517 18.898 1.00 80.06 393 PHE A C 1
ATOM 2996 O O . PHE A 1 393 ? 5.459 -2.203 19.872 1.00 80.06 393 PHE A O 1
ATOM 3003 N N . ILE A 1 394 ? 3.893 -1.227 18.591 1.00 85.75 394 ILE A N 1
ATOM 3004 C CA . ILE A 1 394 ? 2.761 -1.874 19.251 1.00 85.75 394 ILE A CA 1
ATOM 3005 C C . ILE A 1 394 ? 2.608 -3.244 18.606 1.00 85.75 394 ILE A C 1
ATOM 3007 O O . ILE A 1 394 ? 2.409 -3.323 17.395 1.00 85.75 394 ILE A O 1
ATOM 3011 N N . ARG A 1 395 ? 2.700 -4.316 19.393 1.00 87.19 395 ARG A N 1
ATOM 3012 C CA . ARG A 1 395 ? 2.571 -5.666 18.844 1.00 87.19 395 ARG A CA 1
ATOM 3013 C C . ARG A 1 395 ? 1.125 -5.899 18.386 1.00 87.19 395 ARG A C 1
ATOM 3015 O O . ARG A 1 395 ? 0.200 -5.431 19.054 1.00 87.19 395 ARG A O 1
ATOM 3022 N N . PRO A 1 396 ? 0.895 -6.658 17.303 1.00 89.88 396 PRO A N 1
ATOM 3023 C CA . PRO A 1 396 ? -0.462 -6.979 16.866 1.00 89.88 396 PRO A CA 1
ATOM 3024 C C . PRO A 1 396 ? -1.314 -7.644 17.959 1.00 89.88 396 PRO A C 1
ATOM 3026 O O . PRO A 1 396 ? -2.478 -7.294 18.119 1.00 89.88 396 PRO A O 1
ATOM 3029 N N . ALA A 1 397 ? -0.711 -8.525 18.768 1.00 88.12 397 ALA A N 1
ATOM 3030 C CA . ALA A 1 397 ? -1.373 -9.171 19.904 1.00 88.12 397 ALA A CA 1
ATOM 3031 C C . ALA A 1 397 ? -1.826 -8.166 20.980 1.00 88.12 397 ALA A C 1
ATOM 3033 O O . ALA A 1 397 ? -2.956 -8.237 21.452 1.00 88.12 397 ALA A O 1
ATOM 3034 N N . ASP A 1 398 ? -0.983 -7.177 21.297 1.00 88.50 398 ASP A N 1
ATOM 3035 C CA . ASP A 1 398 ? -1.304 -6.124 22.266 1.00 88.50 398 ASP A CA 1
ATOM 3036 C C . ASP A 1 398 ? -2.507 -5.291 21.804 1.00 88.50 398 ASP A C 1
ATOM 3038 O O . ASP A 1 398 ? -3.436 -5.012 22.563 1.00 88.50 398 ASP A O 1
ATOM 3042 N N . MET A 1 399 ? -2.512 -4.903 20.526 1.00 91.19 399 MET A N 1
ATOM 3043 C CA . MET A 1 399 ? -3.650 -4.198 19.941 1.00 91.19 399 MET A CA 1
ATOM 3044 C C . MET A 1 399 ? -4.910 -5.075 19.971 1.00 91.19 399 MET A C 1
ATOM 3046 O O . MET A 1 399 ? -5.974 -4.596 20.361 1.00 91.19 399 MET A O 1
ATOM 3050 N N . ALA A 1 400 ? -4.798 -6.352 19.600 1.00 91.81 400 ALA A N 1
ATOM 3051 C CA . ALA A 1 400 ? -5.917 -7.286 19.598 1.00 91.81 400 ALA A CA 1
ATOM 3052 C C . ALA A 1 400 ? -6.543 -7.461 20.990 1.00 91.81 400 ALA A C 1
ATOM 3054 O O . ALA A 1 400 ? -7.764 -7.424 21.103 1.00 91.81 400 ALA A O 1
ATOM 3055 N N . ASP A 1 401 ? -5.747 -7.560 22.058 1.00 89.75 401 ASP A N 1
ATOM 3056 C CA . ASP A 1 401 ? -6.266 -7.659 23.428 1.00 89.75 401 ASP A CA 1
ATOM 3057 C C . ASP A 1 401 ? -7.045 -6.402 23.851 1.00 89.75 401 ASP A C 1
ATOM 3059 O O . ASP A 1 401 ? -8.146 -6.499 24.402 1.00 89.75 401 ASP A O 1
ATOM 3063 N N . ILE A 1 402 ? -6.519 -5.207 23.553 1.00 91.31 402 ILE A N 1
ATOM 3064 C CA . ILE A 1 402 ? -7.221 -3.941 23.828 1.00 91.31 402 ILE A CA 1
ATOM 3065 C C . ILE A 1 402 ? -8.563 -3.912 23.086 1.00 91.31 402 ILE A C 1
ATOM 3067 O O . ILE A 1 402 ? -9.596 -3.566 23.667 1.00 91.31 402 ILE A O 1
ATOM 3071 N N . LEU A 1 403 ? -8.559 -4.294 21.806 1.00 93.12 403 LEU A N 1
ATOM 3072 C CA . LEU A 1 403 ? -9.763 -4.333 20.981 1.00 93.12 403 LEU A CA 1
ATOM 3073 C C . LEU A 1 403 ? -10.751 -5.402 21.448 1.00 93.12 403 LEU A C 1
ATOM 3075 O O . LEU A 1 403 ? -11.950 -5.143 21.431 1.00 93.12 403 LEU A O 1
ATOM 3079 N N . PHE A 1 404 ? -10.280 -6.550 21.928 1.00 92.06 404 PHE A N 1
ATOM 3080 C CA . PHE A 1 404 ? -11.117 -7.603 22.495 1.00 92.06 404 PHE A CA 1
ATOM 3081 C C . PHE A 1 404 ? -11.862 -7.115 23.744 1.00 92.06 404 PHE A C 1
ATOM 3083 O O . PHE A 1 404 ? -13.081 -7.284 23.856 1.00 92.06 404 PHE A O 1
ATOM 3090 N N . PHE A 1 405 ? -11.171 -6.448 24.674 1.00 90.25 405 PHE A N 1
ATOM 3091 C CA . PHE A 1 405 ? -11.813 -5.887 25.868 1.00 90.25 405 PHE A CA 1
ATOM 3092 C C . PHE A 1 405 ? -12.781 -4.750 25.536 1.00 90.25 405 PHE A C 1
ATOM 3094 O O . PHE A 1 405 ? -13.803 -4.593 26.206 1.00 90.25 405 PHE A O 1
ATOM 3101 N N . LEU A 1 406 ? -12.484 -3.968 24.498 1.00 90.94 406 LEU A N 1
ATOM 3102 C CA . LEU A 1 406 ? -13.382 -2.926 24.016 1.00 90.94 406 LEU A CA 1
ATOM 3103 C C . LEU A 1 406 ? -14.626 -3.516 23.338 1.00 90.94 406 LEU A C 1
ATOM 3105 O O . LEU A 1 406 ? -15.740 -3.081 23.621 1.00 90.94 406 LEU A O 1
ATOM 3109 N N . HIS A 1 407 ? -14.444 -4.514 22.473 1.00 89.75 407 HIS A N 1
ATOM 3110 C CA . HIS A 1 407 ? -15.515 -5.199 21.753 1.00 89.75 407 HIS A CA 1
ATOM 3111 C C . HIS A 1 407 ? -16.454 -5.947 22.713 1.00 89.75 407 HIS A C 1
ATOM 3113 O O . HIS A 1 407 ? -17.671 -5.851 22.590 1.00 89.75 407 HIS A O 1
ATOM 3119 N N . SER A 1 408 ? -15.900 -6.607 23.734 1.00 86.12 408 SER A N 1
ATOM 3120 C CA . SER A 1 408 ? -16.675 -7.267 24.798 1.00 86.12 408 SER A CA 1
ATOM 3121 C C . SER A 1 408 ? -17.328 -6.298 25.796 1.00 86.12 408 SER A C 1
ATOM 3123 O O . SER A 1 408 ? -18.042 -6.735 26.697 1.00 86.12 408 SER A O 1
ATOM 3125 N N . GLY A 1 409 ? -17.089 -4.986 25.672 1.00 83.25 409 GLY A N 1
ATOM 3126 C CA . GLY A 1 409 ? -17.641 -3.966 26.567 1.00 83.25 409 GLY A CA 1
ATOM 3127 C C . GLY A 1 409 ? -17.029 -3.949 27.973 1.00 83.25 409 GLY A C 1
ATOM 3128 O O . GLY A 1 409 ? -17.551 -3.262 28.852 1.00 83.25 409 GLY A O 1
ATOM 3129 N N . ARG A 1 410 ? -15.921 -4.670 28.200 1.00 85.12 410 ARG A N 1
ATOM 3130 C CA . ARG A 1 410 ? -15.196 -4.692 29.484 1.00 85.12 410 ARG A CA 1
ATOM 3131 C C . ARG A 1 410 ? -14.442 -3.386 29.755 1.00 85.12 410 ARG A C 1
ATOM 3133 O O . ARG A 1 410 ? -14.199 -3.061 30.915 1.00 85.12 410 ARG A O 1
ATOM 3140 N N . ILE A 1 411 ? -14.086 -2.634 28.711 1.00 88.12 411 ILE A N 1
ATOM 3141 C CA . ILE A 1 411 ? -13.490 -1.291 28.810 1.00 88.12 411 ILE A CA 1
ATOM 3142 C C . ILE A 1 411 ? -14.189 -0.302 27.870 1.00 88.12 411 ILE A C 1
ATOM 3144 O O . ILE A 1 411 ? -14.800 -0.684 26.873 1.00 88.12 411 ILE A O 1
ATOM 3148 N N . ARG A 1 412 ? -14.088 0.998 28.172 1.00 86.44 412 ARG A N 1
ATOM 3149 C CA . ARG A 1 412 ? -14.619 2.084 27.329 1.00 86.44 412 ARG A CA 1
ATOM 3150 C C . ARG A 1 412 ? -13.555 2.604 26.360 1.00 86.44 412 ARG A C 1
ATOM 3152 O O . ARG A 1 412 ? -12.360 2.431 26.575 1.00 86.44 412 ARG A O 1
ATOM 3159 N N . GLN A 1 413 ? -13.989 3.318 25.316 1.00 85.50 413 GLN A N 1
ATOM 3160 C CA . GLN A 1 413 ? -13.083 3.885 24.304 1.00 85.50 413 GLN A CA 1
ATOM 3161 C C . GLN A 1 413 ? -12.008 4.819 24.884 1.00 85.50 413 GLN A C 1
ATOM 3163 O O . GLN A 1 413 ? -10.902 4.841 24.359 1.00 85.50 413 GLN A O 1
ATOM 3168 N N . GLY A 1 414 ? -12.322 5.599 25.929 1.00 83.94 414 GLY A N 1
ATOM 3169 C CA . GLY A 1 414 ? -11.347 6.477 26.594 1.00 83.94 414 GLY A CA 1
ATOM 3170 C C . GLY A 1 414 ? -10.212 5.668 27.215 1.00 83.94 414 GLY A C 1
ATOM 3171 O O . GLY A 1 414 ? -9.068 5.796 26.801 1.00 83.94 414 GLY A O 1
ATOM 3172 N N . THR A 1 415 ? -10.568 4.723 28.083 1.00 86.06 415 THR A N 1
ATOM 3173 C CA . THR A 1 415 ? -9.631 3.798 28.726 1.00 86.06 415 THR A CA 1
ATOM 3174 C C . THR A 1 415 ? -8.808 2.999 27.719 1.00 86.06 415 THR A C 1
ATOM 3176 O O . THR A 1 415 ? -7.599 2.875 27.869 1.00 86.06 415 THR A O 1
ATOM 3179 N N . ALA A 1 416 ? -9.438 2.485 26.660 1.00 88.75 416 ALA A N 1
ATOM 3180 C CA . ALA A 1 416 ? -8.738 1.749 25.611 1.00 88.75 416 ALA A CA 1
ATOM 3181 C C . ALA A 1 416 ? -7.682 2.620 24.905 1.00 88.75 416 ALA A C 1
ATOM 3183 O O . ALA A 1 416 ? -6.587 2.144 24.605 1.00 88.75 416 ALA A O 1
ATOM 3184 N N . LYS A 1 417 ? -7.977 3.911 24.679 1.00 89.19 417 LYS A N 1
ATOM 3185 C CA . LYS A 1 417 ? -6.993 4.860 24.146 1.00 89.19 417 LYS A CA 1
ATOM 3186 C C . LYS A 1 417 ? -5.870 5.064 25.149 1.00 89.19 417 LYS A C 1
ATOM 3188 O O . LYS A 1 417 ? -4.718 4.927 24.763 1.00 89.19 417 LYS A O 1
ATOM 3193 N N . ASP A 1 418 ? -6.183 5.324 26.412 1.00 85.44 418 ASP A N 1
ATOM 3194 C CA . ASP A 1 418 ? -5.171 5.566 27.446 1.00 85.44 418 ASP A CA 1
ATOM 3195 C C . ASP A 1 418 ? -4.207 4.378 27.597 1.00 85.44 418 ASP A C 1
ATOM 3197 O O . ASP A 1 418 ? -2.992 4.572 27.658 1.00 85.44 418 ASP A O 1
ATOM 3201 N N . VAL A 1 419 ? -4.725 3.144 27.556 1.00 87.25 419 VAL A N 1
ATOM 3202 C CA . VAL A 1 419 ? -3.910 1.919 27.550 1.00 87.25 419 VAL A CA 1
ATOM 3203 C C . VAL A 1 419 ? -3.039 1.849 26.295 1.00 87.25 419 VAL A C 1
ATOM 3205 O O . VAL A 1 419 ? -1.840 1.605 26.400 1.00 87.25 419 VAL A O 1
ATOM 3208 N N . LEU A 1 420 ? -3.591 2.128 25.111 1.00 88.44 420 LEU A N 1
ATOM 3209 C CA . LEU A 1 420 ? -2.816 2.148 23.867 1.00 88.44 420 LEU A CA 1
ATOM 3210 C C . LEU A 1 420 ? -1.694 3.204 23.896 1.00 88.44 420 LEU A C 1
ATOM 3212 O O . LEU A 1 420 ? -0.566 2.924 23.488 1.00 88.44 420 LEU A O 1
ATOM 3216 N N . PHE A 1 421 ? -1.979 4.402 24.414 1.00 86.19 421 PHE A N 1
ATOM 3217 C CA . PHE A 1 421 ? -0.984 5.455 24.625 1.00 86.19 421 PHE A CA 1
ATOM 3218 C C . PHE A 1 421 ? 0.094 5.007 25.616 1.00 86.19 421 PHE A C 1
ATOM 3220 O O . PHE A 1 421 ? 1.276 5.260 25.378 1.00 86.19 421 PHE A O 1
ATOM 3227 N N . ALA A 1 422 ? -0.279 4.309 26.690 1.00 84.00 422 ALA A N 1
ATOM 3228 C CA . ALA A 1 422 ? 0.666 3.768 27.661 1.00 84.00 422 ALA A CA 1
ATOM 3229 C C . ALA A 1 422 ? 1.600 2.713 27.038 1.00 84.00 422 ALA A C 1
ATOM 3231 O O . ALA A 1 422 ? 2.819 2.770 27.232 1.00 84.00 422 ALA A O 1
ATOM 3232 N N . VAL A 1 423 ? 1.052 1.801 26.225 1.00 84.69 423 VAL A N 1
ATOM 3233 C CA . VAL A 1 423 ? 1.838 0.809 25.473 1.00 84.69 423 VAL A CA 1
ATOM 3234 C C . VAL A 1 423 ? 2.804 1.520 24.522 1.00 84.69 423 VAL A C 1
ATOM 3236 O O . VAL A 1 423 ? 4.008 1.288 24.589 1.00 84.69 423 VAL A O 1
ATOM 3239 N N . PHE A 1 424 ? 2.326 2.465 23.706 1.00 83.38 424 PHE A N 1
ATOM 3240 C CA . PHE A 1 424 ? 3.161 3.213 22.754 1.00 83.38 424 PHE A CA 1
ATOM 3241 C C . PHE A 1 424 ? 4.265 4.048 23.427 1.00 83.38 424 PHE A C 1
ATOM 3243 O O . PHE A 1 424 ? 5.396 4.165 22.927 1.00 83.38 424 PHE A O 1
ATOM 3250 N N . ASN A 1 425 ? 3.951 4.630 24.585 1.00 79.75 425 ASN A N 1
ATOM 3251 C CA . ASN A 1 425 ? 4.891 5.406 25.384 1.00 79.75 425 ASN A CA 1
ATOM 3252 C C . ASN A 1 425 ? 5.883 4.542 26.169 1.00 79.75 425 ASN A C 1
ATOM 3254 O O . ASN A 1 425 ? 6.870 5.075 26.670 1.00 79.75 425 ASN A O 1
ATOM 3258 N N . GLY A 1 426 ? 5.696 3.218 26.188 1.00 75.81 426 GLY A N 1
ATOM 3259 C CA . GLY A 1 426 ? 6.544 2.297 26.942 1.00 75.81 426 GLY A CA 1
ATOM 3260 C C . GLY A 1 426 ? 6.417 2.496 28.451 1.00 75.81 426 GLY A C 1
ATOM 3261 O O . GLY A 1 426 ? 7.346 2.183 29.190 1.00 75.81 426 GLY A O 1
ATOM 3262 N N . THR A 1 427 ? 5.298 3.064 28.913 1.00 76.75 427 THR A N 1
ATOM 3263 C CA . THR A 1 427 ? 5.008 3.218 30.344 1.00 76.75 427 THR A CA 1
ATOM 3264 C C . THR A 1 427 ? 4.444 1.935 30.943 1.00 76.75 427 THR A C 1
ATOM 3266 O O . THR A 1 427 ? 4.471 1.772 32.162 1.00 76.75 427 THR A O 1
ATOM 3269 N N . VAL A 1 428 ? 3.964 1.014 30.099 1.00 75.19 428 VAL A N 1
ATOM 3270 C CA . VAL A 1 428 ? 3.655 -0.362 30.488 1.00 75.19 428 VAL A CA 1
ATOM 3271 C C . VAL A 1 428 ? 4.977 -1.111 30.696 1.00 75.19 428 VAL A C 1
ATOM 3273 O O . VAL A 1 428 ? 5.770 -1.212 29.757 1.00 75.19 428 VAL A O 1
ATOM 3276 N N . PRO A 1 429 ? 5.253 -1.620 31.911 1.00 74.44 429 PRO A N 1
ATOM 3277 C CA . PRO A 1 429 ? 6.457 -2.399 32.167 1.00 74.44 429 PRO A CA 1
ATOM 3278 C C . PRO A 1 429 ? 6.578 -3.608 31.233 1.00 74.44 429 PRO A C 1
ATOM 3280 O O . PRO A 1 429 ? 5.601 -4.310 30.992 1.00 74.44 429 PRO A O 1
ATOM 3283 N N . GLN A 1 430 ? 7.792 -3.901 30.767 1.00 69.69 430 GLN A N 1
ATOM 3284 C CA . GLN A 1 430 ? 8.021 -4.915 29.732 1.00 69.69 430 GLN A CA 1
ATOM 3285 C C . GLN A 1 430 ? 7.570 -6.334 30.119 1.00 69.69 430 GLN A C 1
ATOM 3287 O O . GLN A 1 430 ? 7.131 -7.078 29.258 1.00 69.69 430 GLN A O 1
ATOM 3292 N N . HIS A 1 431 ? 7.540 -6.674 31.411 1.00 70.50 431 HIS A N 1
ATOM 3293 C CA . HIS A 1 431 ? 7.025 -7.965 31.889 1.00 70.50 431 HIS A CA 1
ATOM 3294 C C . HIS A 1 431 ? 5.509 -8.163 31.680 1.00 70.50 431 HIS A C 1
ATOM 3296 O O . HIS A 1 431 ? 5.023 -9.284 31.801 1.00 70.50 431 HIS A O 1
ATOM 3302 N N . TYR A 1 432 ? 4.759 -7.094 31.386 1.00 67.06 432 TYR A N 1
ATOM 3303 C CA . TYR A 1 432 ? 3.367 -7.163 30.919 1.00 67.06 432 TYR A CA 1
ATOM 3304 C C . TYR A 1 432 ? 3.257 -7.269 29.395 1.00 67.06 432 TYR A C 1
ATOM 3306 O O . TYR A 1 432 ? 2.171 -7.469 28.870 1.00 67.06 432 TYR A O 1
ATOM 3314 N N . LEU A 1 433 ? 4.359 -7.099 28.674 1.00 66.75 433 LEU A N 1
ATOM 3315 C CA . LEU A 1 433 ? 4.434 -7.230 27.223 1.00 66.75 433 LEU A CA 1
ATOM 3316 C C . LEU A 1 433 ? 5.223 -8.483 26.822 1.00 66.75 433 LEU A C 1
ATOM 3318 O O . LEU A 1 433 ? 5.401 -8.736 25.643 1.00 66.75 433 LEU A O 1
ATOM 3322 N N . ASP A 1 434 ? 5.701 -9.283 27.767 1.00 64.38 434 ASP A N 1
ATOM 3323 C CA . ASP A 1 434 ? 6.290 -10.586 27.477 1.00 64.38 434 ASP A CA 1
ATOM 3324 C C . ASP A 1 434 ? 5.202 -11.661 27.611 1.00 64.38 434 ASP A C 1
ATOM 3326 O O . ASP A 1 434 ? 4.318 -11.563 28.470 1.00 64.38 434 ASP A O 1
ATOM 3330 N N . ASP A 1 435 ? 5.244 -12.687 26.757 1.00 58.75 435 ASP A N 1
ATOM 3331 C CA . ASP A 1 435 ? 4.314 -13.813 26.855 1.00 58.75 435 ASP A CA 1
ATOM 3332 C C . ASP A 1 435 ? 4.481 -14.474 28.229 1.00 58.75 435 ASP A C 1
ATOM 3334 O O . ASP A 1 435 ? 5.590 -14.830 28.641 1.00 58.75 435 ASP A O 1
ATOM 3338 N N . ALA A 1 436 ? 3.382 -14.600 28.977 1.00 54.53 436 ALA A N 1
ATOM 3339 C CA . ALA A 1 436 ? 3.438 -15.122 30.333 1.00 54.53 436 ALA A CA 1
ATOM 3340 C C . ALA A 1 436 ? 4.021 -16.552 30.333 1.00 54.53 436 ALA A C 1
ATOM 3342 O O . ALA A 1 436 ? 3.498 -17.409 29.617 1.00 54.53 436 ALA A O 1
ATOM 3343 N N . PRO A 1 437 ? 5.028 -16.858 31.176 1.00 50.44 437 PRO A N 1
ATOM 3344 C CA . PRO A 1 437 ? 5.687 -18.170 31.194 1.00 50.44 437 PRO A CA 1
ATOM 3345 C C . PRO A 1 437 ? 4.749 -19.343 31.532 1.00 50.44 437 PRO A C 1
ATOM 3347 O O . PRO A 1 437 ? 5.077 -20.490 31.236 1.00 50.44 437 PRO A O 1
ATOM 3350 N N . ASP A 1 438 ? 3.565 -19.057 32.086 1.00 48.56 438 ASP A N 1
ATOM 3351 C CA . ASP A 1 438 ? 2.646 -20.054 32.644 1.00 48.56 438 ASP A CA 1
ATOM 3352 C C . ASP A 1 438 ? 1.294 -20.139 31.901 1.00 48.56 438 ASP A C 1
ATOM 3354 O O . ASP A 1 438 ? 0.357 -20.759 32.399 1.00 48.56 438 ASP A O 1
ATOM 3358 N N . GLY A 1 439 ? 1.135 -19.477 30.745 1.00 49.59 439 GLY A N 1
ATOM 3359 C CA . GLY A 1 439 ? -0.134 -19.471 29.992 1.00 49.59 439 GLY A CA 1
ATOM 3360 C C . GLY A 1 439 ? -1.309 -18.764 30.696 1.00 49.59 439 GLY A C 1
ATOM 3361 O O . GLY A 1 439 ? -2.455 -18.875 30.267 1.00 49.59 439 GLY A O 1
ATOM 3362 N N . GLY A 1 440 ? -1.050 -18.041 31.790 1.00 40.50 440 GLY A N 1
ATOM 3363 C CA . GLY A 1 440 ? -2.073 -17.344 32.569 1.00 40.50 440 GLY A CA 1
ATOM 3364 C C . GLY A 1 440 ? -2.332 -15.917 32.086 1.00 40.50 440 GLY A C 1
ATOM 3365 O O . GLY A 1 440 ? -1.674 -15.005 32.572 1.00 40.50 440 GLY A O 1
ATOM 3366 N N . GLY A 1 441 ? -3.317 -15.712 31.211 1.00 52.69 441 GLY A N 1
ATOM 3367 C CA . GLY A 1 441 ? -3.850 -14.388 30.839 1.00 52.69 441 GLY A CA 1
ATOM 3368 C C . GLY A 1 441 ? -2.897 -13.497 30.028 1.00 52.69 441 GLY A C 1
ATOM 3369 O O . GLY A 1 441 ? -1.676 -13.552 30.184 1.00 52.69 441 GLY A O 1
ATOM 3370 N N . CYS A 1 442 ? -3.453 -12.658 29.151 1.00 63.94 442 CYS A N 1
ATOM 3371 C CA . CYS A 1 442 ? -2.642 -11.734 28.363 1.00 63.94 442 CYS A CA 1
ATOM 3372 C C . CYS A 1 442 ? -2.092 -10.605 29.245 1.00 63.94 442 CYS A C 1
ATOM 3374 O O . CYS A 1 442 ? -2.712 -10.188 30.228 1.00 63.94 442 CYS A O 1
ATOM 3376 N N . GLY A 1 443 ? -0.891 -10.116 28.942 1.00 72.62 443 GLY A N 1
ATOM 3377 C CA . GLY A 1 443 ? -0.216 -9.177 29.834 1.00 72.62 443 GLY A CA 1
ATOM 3378 C C . GLY A 1 443 ? -0.904 -7.804 29.935 1.00 72.62 443 GLY A C 1
ATOM 3379 O O . GLY A 1 443 ? -0.857 -7.174 30.993 1.00 72.62 443 GLY A O 1
ATOM 3380 N N . ILE A 1 444 ? -1.676 -7.408 28.916 1.00 81.94 444 ILE A N 1
ATOM 3381 C CA . ILE A 1 444 ? -2.558 -6.230 28.971 1.00 81.94 444 ILE A CA 1
ATOM 3382 C C . ILE A 1 444 ? -3.730 -6.435 29.933 1.00 81.94 444 ILE A C 1
ATOM 3384 O O . ILE A 1 444 ? -4.083 -5.502 30.651 1.00 81.94 444 ILE A O 1
ATOM 3388 N N . GLU A 1 445 ? -4.304 -7.639 30.015 1.00 83.69 445 GLU A N 1
ATOM 3389 C CA . GLU A 1 445 ? -5.367 -7.940 30.986 1.00 83.69 445 GLU A CA 1
ATOM 3390 C C . GLU A 1 445 ? -4.884 -7.700 32.414 1.00 83.69 445 GLU A C 1
ATOM 3392 O O . GLU A 1 445 ? -5.555 -7.032 33.200 1.00 83.69 445 GLU A O 1
ATOM 3397 N N . ARG A 1 446 ? -3.675 -8.182 32.725 1.00 79.50 446 ARG A N 1
ATOM 3398 C CA . ARG A 1 446 ? -3.053 -7.992 34.041 1.00 79.50 446 ARG A CA 1
ATOM 3399 C C . ARG A 1 446 ? -2.799 -6.514 34.339 1.00 79.50 446 ARG A C 1
ATOM 3401 O O . ARG A 1 446 ? -3.027 -6.077 35.463 1.00 79.50 446 ARG A O 1
ATOM 3408 N N . TYR A 1 447 ? -2.368 -5.744 33.339 1.00 82.69 447 TYR A N 1
ATOM 3409 C CA . TYR A 1 447 ? -2.166 -4.303 33.483 1.00 82.69 447 TYR A CA 1
ATOM 3410 C C . TYR A 1 447 ? -3.481 -3.557 33.765 1.00 82.69 447 TYR A C 1
ATOM 3412 O O . TYR A 1 447 ? -3.525 -2.697 34.647 1.00 82.69 447 TYR A O 1
ATOM 3420 N N . ILE A 1 448 ? -4.563 -3.899 33.054 1.00 83.75 448 ILE A N 1
ATOM 3421 C CA . ILE A 1 448 ? -5.897 -3.309 33.260 1.00 83.75 448 ILE A CA 1
ATOM 3422 C C . ILE A 1 448 ? -6.431 -3.656 34.658 1.00 83.75 448 ILE A C 1
ATOM 3424 O O . ILE A 1 448 ? -6.952 -2.771 35.340 1.00 83.75 448 ILE A O 1
ATOM 3428 N N . GLU A 1 449 ? -6.262 -4.904 35.101 1.00 82.31 449 GLU A N 1
ATOM 3429 C CA . GLU A 1 449 ? -6.660 -5.366 36.436 1.00 82.31 449 GLU A CA 1
ATOM 3430 C C . GLU A 1 449 ? -5.911 -4.609 37.543 1.00 82.31 449 GLU A C 1
ATOM 3432 O O . GLU A 1 449 ? -6.537 -4.007 38.415 1.00 82.31 449 GLU A O 1
ATOM 3437 N N . GLU A 1 450 ? -4.575 -4.558 37.483 1.00 81.44 450 GLU A N 1
ATOM 3438 C CA . GLU A 1 450 ? -3.751 -3.903 38.510 1.00 81.44 450 GLU A CA 1
ATOM 3439 C C . GLU A 1 450 ? -4.057 -2.404 38.617 1.00 81.44 450 GLU A C 1
ATOM 3441 O O . GLU A 1 450 ? -4.114 -1.839 39.712 1.00 81.44 450 GLU A O 1
ATOM 3446 N N . LYS A 1 451 ? -4.287 -1.744 37.478 1.00 81.00 451 LYS A N 1
ATOM 3447 C CA . LYS A 1 451 ? -4.641 -0.322 37.433 1.00 81.00 451 LYS A CA 1
ATOM 3448 C C . LYS A 1 451 ? -6.126 -0.057 37.686 1.00 81.00 451 LYS A C 1
ATOM 3450 O O . LYS A 1 451 ? -6.520 1.106 37.675 1.00 81.00 451 LYS A O 1
ATOM 3455 N N . SER A 1 452 ? -6.928 -1.096 37.950 1.00 77.31 452 SER A N 1
ATOM 3456 C CA . SER A 1 452 ? -8.377 -0.999 38.183 1.00 77.31 452 SER A CA 1
ATOM 3457 C C . SER A 1 452 ? -9.104 -0.239 37.065 1.00 77.31 452 SER A C 1
ATOM 3459 O O . SER A 1 452 ? -9.990 0.575 37.317 1.00 77.31 452 SER A O 1
ATOM 3461 N N . LEU A 1 453 ? -8.704 -0.497 35.817 1.00 79.94 453 LEU A N 1
ATOM 3462 C CA . LEU A 1 453 ? -9.207 0.181 34.618 1.00 79.94 453 LEU A CA 1
ATOM 3463 C C . LEU A 1 453 ? -10.432 -0.513 33.998 1.00 79.94 453 LEU A C 1
ATOM 3465 O O . LEU A 1 453 ? -10.936 -0.072 32.965 1.00 79.94 453 LEU A O 1
ATOM 3469 N N . TRP A 1 454 ? -10.924 -1.599 34.599 1.00 81.19 454 TRP A N 1
ATOM 3470 C CA . TRP A 1 454 ? -12.147 -2.256 34.143 1.00 81.19 454 TRP A CA 1
ATOM 3471 C C . TRP A 1 454 ? -13.358 -1.341 34.266 1.00 81.19 454 TRP A C 1
ATOM 3473 O O . TRP A 1 454 ? -13.517 -0.603 35.241 1.00 81.19 454 TRP A O 1
ATOM 3483 N N . PHE A 1 455 ? -14.261 -1.438 33.293 1.00 76.19 455 PHE A N 1
ATOM 3484 C CA . PHE A 1 455 ? -15.533 -0.744 33.361 1.00 76.19 455 PHE A CA 1
ATOM 3485 C C . PHE A 1 455 ? -16.406 -1.357 34.467 1.00 76.19 455 PHE A C 1
ATOM 3487 O O . PHE A 1 455 ? -17.070 -2.374 34.275 1.00 76.19 455 PHE A O 1
ATOM 3494 N N . ALA A 1 456 ? -16.406 -0.726 35.641 1.00 74.00 456 ALA A N 1
ATOM 3495 C CA . ALA A 1 456 ? -17.285 -1.064 36.753 1.00 74.00 456 ALA A CA 1
ATOM 3496 C C . ALA A 1 456 ? -18.520 -0.157 36.726 1.00 74.00 456 ALA A C 1
ATOM 3498 O O . ALA A 1 456 ? -18.491 0.957 37.256 1.00 74.00 456 ALA A O 1
ATOM 3499 N N . GLU A 1 457 ? -19.606 -0.625 36.116 1.00 72.00 457 GLU A N 1
ATOM 3500 C CA . GLU A 1 457 ? -20.854 0.137 36.034 1.00 72.00 457 GLU A CA 1
ATOM 3501 C C . GLU A 1 457 ? -21.372 0.540 37.435 1.00 72.00 457 GLU A C 1
ATOM 3503 O O . GLU A 1 457 ? -21.184 -0.188 38.417 1.00 72.00 457 GLU A O 1
ATOM 3508 N N . LEU A 1 458 ? -21.999 1.717 37.563 1.00 74.38 458 LEU A N 1
ATOM 3509 C CA . LEU A 1 458 ? -22.770 2.032 38.772 1.00 74.38 458 LEU A CA 1
ATOM 3510 C C . LEU A 1 458 ? -23.986 1.100 38.894 1.00 74.38 458 LEU A C 1
ATOM 3512 O O . LEU A 1 458 ? -24.570 0.681 37.897 1.00 74.38 458 LEU A O 1
ATOM 3516 N N . SER A 1 459 ? -24.387 0.796 40.131 1.00 81.31 459 SER A N 1
ATOM 3517 C CA . SER A 1 459 ? -25.683 0.161 40.391 1.00 81.31 459 SER A CA 1
ATOM 3518 C C . SER A 1 459 ? -26.826 1.086 39.958 1.00 81.31 459 SER A C 1
ATOM 3520 O O . SER A 1 459 ? -26.639 2.304 39.888 1.00 81.31 459 SER A O 1
ATOM 3522 N N . GLU A 1 460 ? -28.022 0.542 39.699 1.00 76.88 460 GLU A N 1
ATOM 3523 C CA . GLU A 1 460 ? -29.186 1.371 39.333 1.00 76.88 460 GLU A CA 1
ATOM 3524 C C . GLU A 1 460 ? -29.473 2.457 40.384 1.00 76.88 460 GLU A C 1
ATOM 3526 O O . GLU A 1 460 ? -29.684 3.613 40.023 1.00 76.88 460 GLU A O 1
ATOM 3531 N N . ASP A 1 461 ? -29.341 2.135 41.673 1.00 78.94 461 ASP A N 1
ATOM 3532 C CA . ASP A 1 461 ? -29.473 3.110 42.765 1.00 78.94 461 ASP A CA 1
ATOM 3533 C C . ASP A 1 461 ? -28.408 4.218 42.701 1.00 78.94 461 ASP A C 1
ATOM 3535 O O . ASP A 1 461 ? -28.679 5.378 43.012 1.00 78.94 461 ASP A O 1
ATOM 3539 N N . GLY A 1 462 ? -27.193 3.882 42.257 1.00 79.75 462 GLY A N 1
ATOM 3540 C CA . GLY A 1 462 ? -26.114 4.845 42.056 1.00 79.75 462 GLY A CA 1
ATOM 3541 C C . GLY A 1 462 ? -26.390 5.811 40.902 1.00 79.75 462 GLY A C 1
ATOM 3542 O O . GLY A 1 462 ? -26.106 7.003 41.025 1.00 79.75 462 GLY A O 1
ATOM 3543 N N . TYR A 1 463 ? -26.989 5.332 39.804 1.00 83.88 463 TYR A N 1
ATOM 3544 C CA . TYR A 1 463 ? -27.429 6.204 38.709 1.00 83.88 463 TYR A CA 1
ATOM 3545 C C . TYR A 1 463 ? -28.539 7.155 39.150 1.00 83.88 463 TYR A C 1
ATOM 3547 O O . TYR A 1 463 ? -28.497 8.334 38.797 1.00 83.88 463 TYR A O 1
ATOM 3555 N N . VAL A 1 464 ? -29.514 6.654 39.915 1.00 85.12 464 VAL A N 1
ATOM 3556 C CA . VAL A 1 464 ? -30.626 7.463 40.429 1.00 85.12 464 VAL A CA 1
ATOM 3557 C C . VAL A 1 464 ? -30.108 8.531 41.387 1.00 85.12 464 VAL A C 1
ATOM 3559 O O . VAL A 1 464 ? -30.394 9.705 41.180 1.00 85.12 464 VAL A O 1
ATOM 3562 N N . SER A 1 465 ? -29.270 8.161 42.360 1.00 85.25 465 SER A N 1
ATOM 3563 C CA . SER A 1 465 ? -28.698 9.114 43.319 1.00 85.25 465 SER A CA 1
ATOM 3564 C C . SER A 1 465 ? -27.861 10.201 42.633 1.00 85.25 465 SER A C 1
ATOM 3566 O O . SER A 1 465 ? -27.962 11.380 42.976 1.00 85.25 465 SER A O 1
ATOM 3568 N N . LEU A 1 466 ? -27.078 9.835 41.612 1.00 85.25 466 LEU A N 1
ATOM 3569 C CA . LEU A 1 466 ? -26.323 10.812 40.833 1.00 85.25 466 LEU A CA 1
ATOM 3570 C C . LEU A 1 466 ? -27.250 11.732 40.027 1.00 85.25 466 LEU A C 1
ATOM 3572 O O . LEU A 1 466 ? -27.032 12.943 40.008 1.00 85.25 466 LEU A O 1
ATOM 3576 N N . ALA A 1 467 ? -28.284 11.185 39.384 1.00 84.88 467 ALA A N 1
ATOM 3577 C CA . ALA A 1 467 ? -29.254 11.970 38.625 1.00 84.88 467 ALA A CA 1
ATOM 3578 C C . ALA A 1 467 ? -30.007 12.962 39.524 1.00 84.88 467 ALA A C 1
ATOM 3580 O O . ALA A 1 467 ? -30.142 14.126 39.155 1.00 84.88 467 ALA A O 1
ATOM 3581 N N . GLU A 1 468 ? -30.420 12.529 40.717 1.00 86.94 468 GLU A N 1
ATOM 3582 C CA . GLU A 1 468 ? -31.038 13.382 41.737 1.00 86.94 468 GLU A CA 1
ATOM 3583 C C . GLU A 1 468 ? -30.092 14.499 42.190 1.00 86.94 468 GLU A C 1
ATOM 3585 O O . GLU A 1 468 ? -30.495 15.656 42.208 1.00 86.94 468 GLU A O 1
ATOM 3590 N N . SER A 1 469 ? -28.812 14.200 42.440 1.00 87.00 469 SER A N 1
ATOM 3591 C CA . SER A 1 469 ? -27.833 15.223 42.842 1.00 87.00 469 SER A CA 1
ATOM 3592 C C . SER A 1 469 ? -27.613 16.308 41.778 1.00 87.00 469 SER A C 1
ATOM 3594 O O . SER A 1 469 ? -27.459 17.485 42.102 1.00 87.00 469 SER A O 1
ATOM 3596 N N . VAL A 1 470 ? -27.630 15.925 40.495 1.00 86.75 470 VAL A N 1
ATOM 3597 C CA . VAL A 1 470 ? -27.498 16.857 39.366 1.00 86.75 470 VAL A CA 1
ATOM 3598 C C . VAL A 1 470 ? -28.770 17.688 39.204 1.00 86.75 470 VAL A C 1
ATOM 3600 O O . VAL A 1 470 ? -28.687 18.876 38.902 1.00 86.75 470 VAL A O 1
ATOM 3603 N N . LEU A 1 471 ? -29.936 17.078 39.419 1.00 85.75 471 LEU A N 1
ATOM 3604 C CA . LEU A 1 471 ? -31.228 17.761 39.390 1.00 85.75 471 LEU A CA 1
ATOM 3605 C C . LEU A 1 471 ? -31.368 18.781 40.520 1.00 85.75 471 LEU A C 1
ATOM 3607 O O . LEU A 1 471 ? -31.804 19.900 40.265 1.00 85.75 471 LEU A O 1
ATOM 3611 N N . ASP A 1 472 ? -30.957 18.419 41.734 1.00 85.25 472 ASP A N 1
ATOM 3612 C CA . ASP A 1 472 ? -30.993 19.307 42.896 1.00 85.25 472 ASP A CA 1
ATOM 3613 C C . ASP A 1 472 ? -30.018 20.491 42.733 1.00 85.25 472 ASP A C 1
ATOM 3615 O O . ASP A 1 472 ? -30.303 21.602 43.175 1.00 85.25 472 ASP A O 1
ATOM 3619 N N . ALA A 1 473 ? -28.887 20.296 42.044 1.00 84.00 473 ALA A N 1
ATOM 3620 C CA . ALA A 1 473 ? -27.942 21.372 41.737 1.00 84.00 473 ALA A CA 1
ATOM 3621 C C . ALA A 1 473 ? -28.443 22.352 40.654 1.00 84.00 473 ALA A C 1
ATOM 3623 O O . ALA A 1 473 ? -28.023 23.510 40.626 1.00 84.00 473 ALA A O 1
ATOM 3624 N N . GLU A 1 474 ? -29.333 21.907 39.763 1.00 84.31 474 GLU A N 1
ATOM 3625 C CA . GLU A 1 474 ? -29.836 22.661 38.604 1.00 84.31 474 GLU A CA 1
ATOM 3626 C C . GLU A 1 474 ? -31.363 22.864 38.683 1.00 84.31 474 GLU A C 1
ATOM 3628 O O . GLU A 1 474 ? -32.083 22.746 37.690 1.00 84.31 474 GLU A O 1
ATOM 3633 N N . GLU A 1 475 ? -31.872 23.211 39.870 1.00 75.56 475 GLU A N 1
ATOM 3634 C CA . GLU A 1 475 ? -33.310 23.340 40.174 1.00 75.56 475 GLU A CA 1
ATOM 3635 C C . GLU A 1 475 ? -34.052 24.305 39.220 1.00 75.56 475 GLU A C 1
ATOM 3637 O O . GLU A 1 475 ? -35.187 24.056 38.815 1.00 75.56 475 GLU A O 1
ATOM 3642 N N . ARG A 1 476 ? -33.371 25.354 38.733 1.00 77.88 476 ARG A N 1
ATOM 3643 C CA . ARG A 1 476 ? -33.917 26.299 37.731 1.00 77.88 476 ARG A CA 1
ATOM 3644 C C . ARG A 1 476 ? -34.241 25.639 36.391 1.00 77.88 476 ARG A C 1
ATOM 3646 O O . ARG A 1 476 ? -35.118 26.108 35.674 1.00 77.88 476 ARG A O 1
ATOM 3653 N N . VAL A 1 477 ? -33.518 24.582 36.024 1.00 79.50 477 VAL A N 1
ATOM 3654 C CA . VAL A 1 477 ? -33.752 23.844 34.778 1.00 79.50 477 VAL A CA 1
ATOM 3655 C C . VAL A 1 477 ? -35.000 22.970 34.908 1.00 79.50 477 VAL A C 1
ATOM 3657 O O . VAL A 1 477 ? -35.690 22.783 33.911 1.00 79.50 477 VAL A O 1
ATOM 3660 N N . LEU A 1 478 ? -35.329 22.498 36.117 1.00 75.44 478 LEU A N 1
ATOM 3661 C CA . LEU A 1 478 ? -36.519 21.689 36.403 1.00 75.44 478 LEU A CA 1
ATOM 3662 C C . LEU A 1 478 ? -37.822 22.493 36.258 1.00 75.44 478 LEU A C 1
ATOM 3664 O O . LEU A 1 478 ? -38.794 21.982 35.703 1.00 75.44 478 LEU A O 1
ATOM 3668 N N . GLU A 1 479 ? -37.833 23.763 36.677 1.00 74.69 479 GLU A N 1
ATOM 3669 C CA . GLU A 1 479 ? -38.993 24.660 36.526 1.00 74.69 479 GLU A CA 1
ATOM 3670 C C . GLU A 1 479 ? -39.424 24.818 35.056 1.00 74.69 479 GLU A C 1
ATOM 3672 O O . GLU A 1 479 ? -40.614 24.896 34.746 1.00 74.69 479 GLU A O 1
ATOM 3677 N N . GLU A 1 480 ? -38.467 24.791 34.124 1.00 76.19 480 GLU A N 1
ATOM 3678 C CA . GLU A 1 480 ? -38.736 24.890 32.686 1.00 76.19 480 GLU A CA 1
ATOM 3679 C C . GLU A 1 480 ? -39.445 23.645 32.115 1.00 76.19 480 GLU A C 1
ATOM 3681 O O . GLU A 1 480 ? -40.115 23.746 31.085 1.00 76.19 480 GLU A O 1
ATOM 3686 N N . PHE A 1 481 ? -39.360 22.482 32.777 1.00 78.69 481 PHE A N 1
ATOM 3687 C CA . PHE A 1 481 ? -40.099 21.277 32.372 1.00 78.69 481 PHE A CA 1
ATOM 3688 C C . PHE A 1 481 ? -41.583 21.318 32.778 1.00 78.69 481 PHE A C 1
ATOM 3690 O O . PHE A 1 481 ? -42.388 20.563 32.230 1.00 78.69 481 PHE A O 1
ATOM 3697 N N . LEU A 1 482 ? -41.972 22.198 33.709 1.00 72.44 482 LEU A N 1
ATOM 3698 C CA . LEU A 1 482 ? -43.355 22.318 34.188 1.00 72.44 482 LEU A CA 1
ATOM 3699 C C . LEU A 1 482 ? -44.242 23.182 33.269 1.00 72.44 482 LEU A C 1
ATOM 3701 O O . LEU A 1 482 ? -45.464 23.049 33.317 1.00 72.44 482 LEU A O 1
ATOM 3705 N N . GLY A 1 483 ? -43.652 24.040 32.426 1.00 66.31 483 GLY A N 1
ATOM 3706 C CA . GLY A 1 483 ? -44.362 25.115 31.714 1.00 66.31 483 GLY A CA 1
ATOM 3707 C C . GLY A 1 483 ? -44.619 24.939 30.208 1.00 66.31 483 GLY A C 1
ATOM 3708 O O . GLY A 1 483 ? -45.122 25.879 29.594 1.00 66.31 483 GLY A O 1
ATOM 3709 N N . GLY A 1 484 ? -44.273 23.805 29.582 1.00 61.62 484 GLY A N 1
ATOM 3710 C CA . GLY A 1 484 ? -44.343 23.631 28.117 1.00 61.62 484 GLY A CA 1
ATOM 3711 C C . GLY A 1 484 ? -45.244 22.486 27.628 1.00 61.62 484 GLY A C 1
ATOM 3712 O O . GLY A 1 484 ? -45.292 21.426 28.243 1.00 61.62 484 GLY A O 1
ATOM 3713 N N . GLU A 1 485 ? -45.912 22.668 26.476 1.00 58.97 485 GLU A N 1
ATOM 3714 C CA . GLU A 1 485 ? -46.693 21.615 25.783 1.00 58.97 485 GLU A CA 1
ATOM 3715 C C . GLU A 1 485 ? -45.813 20.498 25.183 1.00 58.97 485 GLU A C 1
ATOM 3717 O O . GLU A 1 485 ? -46.304 19.404 24.904 1.00 58.97 485 GLU A O 1
ATOM 3722 N N . GLN A 1 486 ? -44.512 20.750 24.984 1.00 71.25 486 GLN A N 1
ATOM 3723 C CA . GLN A 1 486 ? -43.572 19.826 24.342 1.00 71.25 486 GLN A CA 1
ATOM 3724 C C . GLN A 1 486 ? -42.370 19.538 25.251 1.00 71.25 486 GLN A C 1
ATOM 3726 O O . GLN A 1 486 ? -41.772 20.459 25.805 1.00 71.25 486 GLN A O 1
ATOM 3731 N N . TYR A 1 487 ? -42.001 18.258 25.383 1.00 78.44 487 TYR A N 1
ATOM 3732 C CA . TYR A 1 487 ? -40.903 17.816 26.250 1.00 78.44 487 TYR A CA 1
ATOM 3733 C C . TYR A 1 487 ? -39.556 18.421 25.799 1.00 78.44 487 TYR A C 1
ATOM 3735 O O . TYR A 1 487 ? -39.140 18.188 24.656 1.00 78.44 487 TYR A O 1
ATOM 3743 N N . PRO A 1 488 ? -38.845 19.190 26.645 1.00 82.50 488 PRO A N 1
ATOM 3744 C CA . PRO A 1 488 ? -37.636 19.896 26.232 1.00 82.50 488 PRO A CA 1
ATOM 3745 C C . PRO A 1 488 ? -36.404 18.967 26.183 1.00 82.50 488 PRO A C 1
ATOM 3747 O O . PRO A 1 488 ? -35.521 19.009 27.0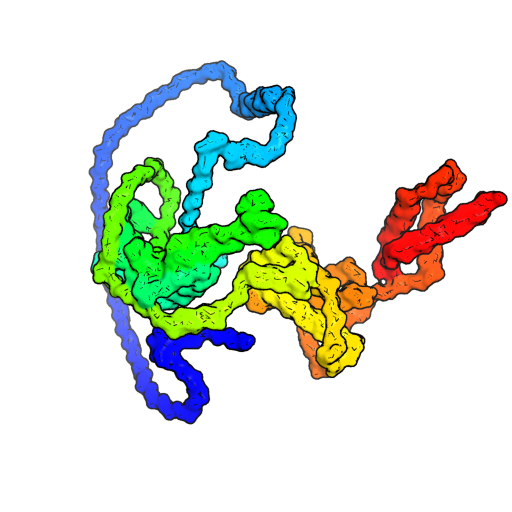39 1.00 82.50 488 PRO A O 1
ATOM 3750 N N . GLU A 1 489 ? -36.289 18.174 25.111 1.00 83.94 489 GLU A N 1
ATOM 3751 C CA . GLU A 1 489 ? -35.171 17.238 24.852 1.00 83.94 489 GLU A CA 1
ATOM 3752 C C . GLU A 1 489 ? -33.781 17.888 24.977 1.00 83.94 489 GLU A C 1
ATOM 3754 O O . GLU A 1 489 ? -32.850 17.300 25.522 1.00 83.94 489 GLU A O 1
ATOM 3759 N N . ARG A 1 490 ? -33.616 19.142 24.533 1.00 84.12 490 ARG A N 1
ATOM 3760 C CA . ARG A 1 490 ? -32.324 19.850 24.640 1.00 84.12 490 ARG A CA 1
ATOM 3761 C C . ARG A 1 490 ? -31.881 20.068 26.089 1.00 84.12 490 ARG A C 1
ATOM 3763 O O . ARG A 1 490 ? -30.682 20.085 26.353 1.00 84.12 490 ARG A O 1
ATOM 3770 N N . LYS A 1 491 ? -32.826 20.251 27.014 1.00 84.31 491 LYS A N 1
ATOM 3771 C CA . LYS A 1 491 ? -32.545 20.458 28.441 1.00 84.31 491 LYS A CA 1
ATOM 3772 C C . LYS A 1 491 ? -32.290 19.129 29.145 1.00 84.31 491 LYS A C 1
ATOM 3774 O O . LYS A 1 491 ? -31.379 19.056 29.963 1.00 84.31 491 LYS A O 1
ATOM 3779 N N . LEU A 1 492 ? -32.976 18.062 28.731 1.00 85.00 492 LEU A N 1
ATOM 3780 C CA . LEU A 1 492 ? -32.627 16.702 29.144 1.00 85.00 492 LEU A CA 1
ATOM 3781 C C . LEU A 1 492 ? -31.175 16.378 28.754 1.00 85.00 492 LEU A C 1
ATOM 3783 O O . LEU A 1 492 ? -30.391 15.954 29.597 1.00 85.00 492 LEU A O 1
ATOM 3787 N N . MET A 1 493 ? -30.778 16.670 27.511 1.00 86.19 493 MET A N 1
ATOM 3788 C CA . MET A 1 493 ? -29.397 16.464 27.054 1.00 86.19 493 MET A CA 1
ATOM 3789 C C . MET A 1 493 ? -28.379 17.350 27.791 1.00 86.19 493 MET A C 1
ATOM 3791 O O . MET A 1 493 ? -27.226 16.951 27.949 1.00 86.19 493 MET A O 1
ATOM 3795 N N . PHE A 1 494 ? -28.785 18.524 28.290 1.00 88.25 494 PHE A N 1
ATOM 3796 C CA . PHE A 1 494 ? -27.947 19.346 29.168 1.00 88.25 494 PHE A CA 1
ATOM 3797 C C . PHE A 1 494 ? -27.704 18.669 30.526 1.00 88.25 494 PHE A C 1
ATOM 3799 O O . PHE A 1 494 ? -26.549 18.579 30.940 1.00 88.25 494 PHE A O 1
ATOM 3806 N N . LEU A 1 495 ? -28.749 18.142 31.177 1.00 86.06 495 LEU A N 1
ATOM 3807 C CA . LEU A 1 495 ? -28.642 17.413 32.451 1.00 86.06 495 LEU A CA 1
ATOM 3808 C C . LEU A 1 495 ? -27.836 16.114 32.301 1.00 86.06 495 LEU A C 1
ATOM 3810 O O . LEU A 1 495 ? -26.937 15.844 33.096 1.00 86.06 495 LEU A O 1
ATOM 3814 N N . VAL A 1 496 ? -28.070 15.363 31.220 1.00 84.81 496 VAL A N 1
ATOM 3815 C CA . VAL A 1 496 ? -27.236 14.211 30.831 1.00 84.81 496 VAL A CA 1
ATOM 3816 C C . VAL A 1 496 ? -25.777 14.643 30.663 1.00 84.81 496 VAL A C 1
ATOM 3818 O O . VAL A 1 496 ? -24.867 13.994 31.172 1.00 84.81 496 VAL A O 1
ATOM 3821 N N . GLY A 1 497 ? -25.535 15.785 30.015 1.00 83.69 497 GLY A N 1
ATOM 3822 C CA . GLY A 1 497 ? -24.200 16.359 29.867 1.00 83.69 497 GLY A CA 1
ATOM 3823 C C . GLY A 1 497 ? -23.545 16.803 31.182 1.00 83.69 497 GLY A C 1
ATOM 3824 O O . GLY A 1 497 ? -22.318 16.889 31.230 1.00 83.69 497 GLY A O 1
ATOM 3825 N N . GLN A 1 498 ? -24.312 17.102 32.234 1.00 84.25 498 GLN A N 1
ATOM 3826 C CA . GLN A 1 498 ? -23.784 17.379 33.577 1.00 84.25 498 GLN A CA 1
ATOM 3827 C C . GLN A 1 498 ? -23.449 16.085 34.324 1.00 84.25 498 GLN A C 1
ATOM 3829 O O . GLN A 1 498 ? -22.351 15.972 34.865 1.00 84.25 498 GLN A O 1
ATOM 3834 N N . MET A 1 499 ? -24.310 15.061 34.256 1.00 83.38 499 MET A N 1
ATOM 3835 C CA . MET A 1 499 ? -23.985 13.726 34.783 1.00 83.38 499 MET A CA 1
ATOM 3836 C C . MET A 1 499 ? -22.697 13.174 34.161 1.00 83.38 499 MET A C 1
ATOM 3838 O O . MET A 1 499 ? -21.816 12.694 34.870 1.00 83.38 499 MET A O 1
ATOM 3842 N N . MET A 1 500 ? -22.540 13.323 32.843 1.00 79.50 500 MET A N 1
ATOM 3843 C CA . MET A 1 500 ? -21.351 12.884 32.104 1.00 79.50 500 MET A CA 1
ATOM 3844 C C . MET A 1 500 ? -20.086 13.714 32.386 1.00 79.50 500 MET A C 1
ATOM 3846 O O . MET A 1 500 ? -19.008 13.340 31.932 1.00 79.50 500 MET A O 1
ATOM 3850 N N . ARG A 1 501 ? -20.194 14.838 33.106 1.00 78.88 501 ARG A N 1
ATOM 3851 C CA . ARG A 1 501 ? -19.058 15.658 33.563 1.00 78.88 501 ARG A CA 1
ATOM 3852 C C . ARG A 1 501 ? -18.678 15.411 35.026 1.00 78.88 501 ARG A C 1
ATOM 3854 O O . ARG A 1 501 ? -17.702 15.993 35.488 1.00 78.88 501 ARG A O 1
ATOM 3861 N N . SER A 1 502 ? -19.423 14.566 35.736 1.00 77.06 502 SER A N 1
ATOM 3862 C CA . SER A 1 502 ? -19.112 14.181 37.114 1.00 77.06 502 SER A CA 1
ATOM 3863 C C . SER A 1 502 ? -17.856 13.305 37.203 1.00 77.06 502 SER A C 1
ATOM 3865 O O . SER A 1 502 ? -17.438 12.692 36.220 1.00 77.06 502 SER A O 1
ATOM 3867 N N . GLU A 1 503 ? -17.284 13.184 38.404 1.00 66.81 503 GLU A N 1
ATOM 3868 C CA . GLU A 1 503 ? -16.150 12.282 38.680 1.00 66.81 503 GLU A CA 1
ATOM 3869 C C . GLU A 1 503 ? -16.477 10.805 38.396 1.00 66.81 503 GLU A C 1
ATOM 3871 O O . GLU A 1 503 ? -15.586 9.994 38.170 1.00 66.81 503 GLU A O 1
ATOM 3876 N N . ALA A 1 504 ? -17.764 10.453 38.342 1.00 68.25 504 ALA A N 1
ATOM 3877 C CA . ALA A 1 504 ? -18.236 9.114 38.021 1.00 68.25 504 ALA A CA 1
ATOM 3878 C C . ALA A 1 504 ? -18.305 8.823 36.510 1.00 68.25 504 ALA A C 1
ATOM 3880 O O . ALA A 1 504 ? -18.717 7.726 36.136 1.00 68.25 504 ALA A O 1
ATOM 3881 N N . ARG A 1 505 ? -17.915 9.768 35.638 1.00 69.94 505 ARG A N 1
ATOM 3882 C CA . ARG A 1 505 ? -18.014 9.663 34.169 1.00 69.94 505 ARG A CA 1
ATOM 3883 C C . ARG A 1 505 ? -17.567 8.311 33.619 1.00 69.94 505 ARG A C 1
ATOM 3885 O O . ARG A 1 505 ? -18.266 7.738 32.787 1.00 69.94 505 ARG A O 1
ATOM 3892 N N . ASP A 1 506 ? -16.430 7.805 34.081 1.00 65.81 506 ASP A N 1
ATOM 3893 C CA . ASP A 1 506 ? -15.810 6.592 33.534 1.00 65.81 506 ASP A CA 1
ATOM 3894 C C . ASP A 1 506 ? -16.566 5.303 33.901 1.00 65.81 506 ASP A C 1
ATOM 3896 O O . ASP A 1 506 ? -16.277 4.232 33.372 1.00 65.81 506 ASP A O 1
ATOM 3900 N N . ARG A 1 507 ? -17.587 5.414 34.760 1.00 72.88 507 ARG A N 1
ATOM 3901 C CA . ARG A 1 507 ? -18.465 4.328 35.218 1.00 72.88 507 ARG A CA 1
ATOM 3902 C C . ARG A 1 507 ? -19.899 4.438 34.688 1.00 72.88 507 ARG A C 1
ATOM 3904 O O . ARG A 1 507 ? -20.733 3.587 35.001 1.00 72.88 507 ARG A O 1
ATOM 3911 N N . LEU A 1 508 ? -20.196 5.478 33.905 1.00 75.81 508 LEU A N 1
ATOM 3912 C CA . LEU A 1 508 ? -21.527 5.760 33.374 1.00 75.81 508 LEU A CA 1
ATOM 3913 C C . LEU A 1 508 ? -21.680 5.249 31.937 1.00 75.81 508 LEU A C 1
ATOM 3915 O O . LEU A 1 508 ? -20.841 5.498 31.073 1.00 75.81 508 LEU A O 1
ATOM 3919 N N . ASP A 1 509 ? -22.796 4.577 31.662 1.00 77.44 509 ASP A N 1
ATOM 3920 C CA . ASP A 1 509 ? -23.203 4.195 30.315 1.00 77.44 509 ASP A CA 1
ATOM 3921 C C . ASP A 1 509 ? -24.127 5.256 29.692 1.00 77.44 509 ASP A C 1
ATOM 3923 O O . ASP A 1 509 ? -25.239 5.440 30.193 1.00 77.44 509 ASP A O 1
ATOM 3927 N N . PRO A 1 510 ? -23.744 5.939 28.595 1.00 77.81 510 PRO A N 1
ATOM 3928 C CA . PRO A 1 510 ? -24.520 7.053 28.043 1.00 77.81 510 PRO A CA 1
ATOM 3929 C C . PRO A 1 510 ? -25.989 6.722 27.739 1.00 77.81 510 PRO A C 1
ATOM 3931 O O . PRO A 1 510 ? -26.868 7.549 27.989 1.00 77.81 510 PRO A O 1
ATOM 3934 N N . ALA A 1 511 ? -26.268 5.509 27.246 1.00 79.12 511 ALA A N 1
ATOM 3935 C CA . ALA A 1 511 ? -27.628 5.066 26.942 1.00 79.12 511 ALA A CA 1
ATOM 3936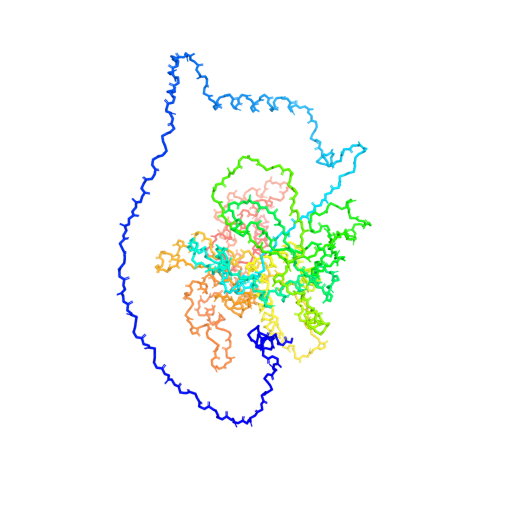 C C . ALA A 1 511 ? -28.482 4.925 28.216 1.00 79.12 511 ALA A C 1
ATOM 3938 O O . ALA A 1 511 ? -29.622 5.399 28.261 1.00 79.12 511 ALA A O 1
ATOM 3939 N N . LYS A 1 512 ? -27.921 4.336 29.281 1.00 82.81 512 LYS A N 1
ATOM 3940 C CA . LYS A 1 512 ? -28.592 4.239 30.585 1.00 82.81 512 LYS A CA 1
ATOM 3941 C C . LYS A 1 512 ? -28.695 5.586 31.294 1.00 82.81 512 LYS A C 1
ATOM 3943 O O . LYS A 1 512 ? -29.744 5.849 31.868 1.00 82.81 512 LYS A O 1
ATOM 3948 N N . VAL A 1 513 ? -27.690 6.464 31.209 1.00 84.94 513 VAL A N 1
ATOM 3949 C CA . VAL A 1 513 ? -27.748 7.822 31.791 1.00 84.94 513 VAL A CA 1
ATOM 3950 C C . VAL A 1 513 ? -28.943 8.592 31.243 1.00 84.94 513 VAL A C 1
ATOM 3952 O O . VAL A 1 513 ? -29.707 9.166 32.015 1.00 84.94 513 VAL A O 1
ATOM 3955 N N . GLN A 1 514 ? -29.138 8.581 29.921 1.00 87.31 514 GLN A N 1
ATOM 3956 C CA . GLN A 1 514 ? -30.268 9.272 29.304 1.00 87.31 514 GLN A CA 1
ATOM 3957 C C . GLN A 1 514 ? -31.612 8.691 29.761 1.00 87.31 514 GLN A C 1
ATOM 3959 O O . GLN A 1 514 ? -32.535 9.450 30.058 1.00 87.31 514 GLN A O 1
ATOM 3964 N N . ARG A 1 515 ? -31.720 7.357 29.835 1.00 88.88 515 ARG A N 1
ATOM 3965 C CA . ARG A 1 515 ? -32.928 6.668 30.308 1.00 88.88 515 ARG A CA 1
ATOM 3966 C C . ARG A 1 515 ? -33.235 7.006 31.770 1.00 88.88 515 ARG A C 1
ATOM 3968 O O . ARG A 1 515 ? -34.335 7.463 32.056 1.00 88.88 515 ARG A O 1
ATOM 3975 N N . VAL A 1 516 ? -32.263 6.842 32.668 1.00 87.31 516 VAL A N 1
ATOM 3976 C CA . VAL A 1 516 ? -32.440 7.078 34.110 1.00 87.31 516 VAL A CA 1
ATOM 3977 C C . VAL A 1 516 ? -32.718 8.552 34.396 1.00 87.31 516 VAL A C 1
ATOM 3979 O O . VAL A 1 516 ? -33.641 8.855 35.141 1.00 87.31 516 VAL A O 1
ATOM 3982 N N . MET A 1 517 ? -31.996 9.484 33.766 1.00 86.94 517 MET A N 1
ATOM 3983 C CA . MET A 1 517 ? -32.259 10.917 33.941 1.00 86.94 517 MET A CA 1
ATOM 3984 C C . MET A 1 517 ? -33.684 11.281 33.499 1.00 86.94 517 MET A C 1
ATOM 3986 O O . MET A 1 517 ? -34.367 12.011 34.209 1.00 86.94 517 MET A O 1
ATOM 3990 N N . ARG A 1 518 ? -34.175 10.726 32.380 1.00 88.50 518 ARG A N 1
ATOM 3991 C CA . ARG A 1 518 ? -35.571 10.919 31.954 1.00 88.50 518 ARG A CA 1
ATOM 3992 C C . ARG A 1 518 ? -36.554 10.398 33.006 1.00 88.50 518 ARG A C 1
ATOM 3994 O O . ARG A 1 518 ? -37.459 11.124 33.395 1.00 88.50 518 ARG A O 1
ATOM 4001 N N . GLU A 1 519 ? -36.349 9.181 33.505 1.00 88.31 519 GLU A N 1
ATOM 4002 C CA . GLU A 1 519 ? -37.218 8.581 34.527 1.00 88.31 519 GLU A CA 1
ATOM 4003 C C . GLU A 1 519 ? -37.235 9.380 35.840 1.00 88.31 519 GLU A C 1
ATOM 4005 O O . GLU A 1 519 ? -38.292 9.533 36.453 1.00 88.31 519 GLU A O 1
ATOM 4010 N N . VAL A 1 520 ? -36.087 9.907 36.277 1.00 87.62 520 VAL A N 1
ATOM 4011 C CA . VAL A 1 520 ? -35.984 10.716 37.502 1.00 87.62 520 VAL A CA 1
ATOM 4012 C C . VAL A 1 520 ? -36.648 12.083 37.313 1.00 87.62 520 VAL A C 1
ATOM 4014 O O . VAL A 1 520 ? -37.416 12.503 38.180 1.00 87.62 520 VAL A O 1
ATOM 4017 N N . VAL A 1 521 ? -36.432 12.745 36.170 1.00 86.25 521 VAL A N 1
ATOM 4018 C CA . VAL A 1 521 ? -37.122 13.997 35.807 1.00 86.25 521 VAL A CA 1
ATOM 4019 C C . VAL A 1 521 ? -38.637 13.789 35.800 1.00 86.25 521 VAL A C 1
ATOM 4021 O O . VAL A 1 521 ? -39.364 14.542 36.447 1.00 86.25 521 VAL A O 1
ATOM 4024 N N . ASP A 1 522 ? -39.117 12.737 35.136 1.00 86.06 522 ASP A N 1
ATOM 4025 C CA . ASP A 1 522 ? -40.546 12.452 35.008 1.00 86.06 522 ASP A CA 1
ATOM 4026 C C . ASP A 1 522 ? -41.183 12.140 36.374 1.00 86.06 522 ASP A C 1
ATOM 4028 O O . ASP A 1 522 ? -42.266 12.645 36.679 1.00 86.06 522 ASP A O 1
ATOM 4032 N N . LYS A 1 523 ? -40.489 11.389 37.246 1.00 86.25 523 LYS A N 1
ATOM 4033 C CA . LYS A 1 523 ? -40.921 11.151 38.636 1.00 86.25 523 LYS A CA 1
ATOM 4034 C C . LYS A 1 523 ? -40.985 12.445 39.453 1.00 86.25 523 LYS A C 1
ATOM 4036 O O . LYS A 1 523 ? -41.947 12.647 40.193 1.00 86.25 523 LYS A O 1
ATOM 4041 N N . ARG A 1 524 ? -39.993 13.333 39.325 1.00 81.94 524 ARG A N 1
ATOM 4042 C CA . ARG A 1 524 ? -39.941 14.610 40.061 1.00 81.94 524 ARG A CA 1
ATOM 4043 C C . ARG A 1 524 ? -41.047 15.565 39.595 1.00 81.94 524 ARG A C 1
ATOM 4045 O O . ARG A 1 524 ? -41.717 16.162 40.433 1.00 81.94 524 ARG A O 1
ATOM 4052 N N . ILE A 1 525 ? -41.308 15.631 38.286 1.00 82.31 525 ILE A N 1
ATOM 4053 C CA . ILE A 1 525 ? -42.429 16.386 37.698 1.00 82.31 525 ILE A CA 1
ATOM 4054 C C . ILE A 1 525 ? -43.775 15.822 38.165 1.00 82.31 525 ILE A C 1
ATOM 4056 O O . ILE A 1 525 ? -44.667 16.595 38.513 1.00 82.31 525 ILE A O 1
ATOM 4060 N N . ALA A 1 526 ? -43.930 14.495 38.200 1.00 78.12 526 ALA A N 1
ATOM 4061 C CA . ALA A 1 526 ? -45.153 13.849 38.674 1.00 78.12 526 ALA A CA 1
ATOM 4062 C C . ALA A 1 526 ? -45.444 14.146 40.156 1.00 78.12 526 ALA A C 1
ATOM 4064 O O . ALA A 1 526 ? -46.603 14.318 40.511 1.00 78.12 526 ALA A O 1
ATOM 4065 N N . CYS A 1 527 ? -44.416 14.273 41.004 1.00 74.94 527 CYS A N 1
ATOM 4066 C CA . CYS A 1 527 ? -44.570 14.708 42.399 1.00 74.94 527 CYS A CA 1
ATOM 4067 C C . CYS A 1 527 ? -44.859 16.214 42.559 1.00 74.94 527 CYS A C 1
ATOM 4069 O O . CYS A 1 527 ? -45.372 16.620 43.599 1.00 74.94 527 CYS A O 1
ATOM 4071 N N . MET A 1 528 ? -44.502 17.047 41.574 1.00 70.75 528 MET A N 1
ATOM 4072 C CA . MET A 1 528 ? -44.689 18.507 41.608 1.00 70.75 528 MET A CA 1
ATOM 4073 C C . MET A 1 528 ? -45.989 18.981 40.940 1.00 70.75 528 MET A C 1
ATOM 4075 O O . MET A 1 528 ? -46.399 20.122 41.158 1.00 70.75 528 MET A O 1
ATOM 4079 N N . ARG A 1 529 ? -46.646 18.138 40.132 1.00 64.00 529 ARG A N 1
ATOM 4080 C CA . ARG A 1 529 ? -48.000 18.404 39.627 1.00 64.00 529 ARG A CA 1
ATOM 4081 C C . ARG A 1 529 ? -49.018 18.031 40.719 1.00 64.00 529 ARG A C 1
ATOM 4083 O O . ARG A 1 529 ? -49.032 16.868 41.112 1.00 64.00 529 ARG A O 1
ATOM 4090 N N . PRO A 1 530 ? -49.816 18.986 41.229 1.00 52.53 530 PRO A N 1
ATOM 4091 C CA . PRO A 1 530 ? -50.829 18.712 42.247 1.00 52.53 530 PRO A CA 1
ATOM 4092 C C . PRO A 1 530 ? -51.964 17.814 41.747 1.00 52.53 530 PRO A C 1
ATOM 4094 O O . PRO A 1 530 ? -52.245 17.823 40.523 1.00 52.53 530 PRO A O 1
#

Sequence (530 aa):
MPRTPTTELASYLLAGRLASRGCLRLQSQATRRPAPASLQHALPAQTRRLHASAGIEAPPQPLAPSTHAVPLRKMLKEQAKAAKALNKGKKKQTNADRQTVPGWELTVGIEIHAQLNTSRKLFSPAPIPPASRAPLANTLVAPFDLAVPGTQPVFQPGTLVPAVRAALALNCDVRRVSRFDRKHYFHWDQPTGYQITQYYEPLAVNGYLELRARDGIAPQDIPGDGGGALRVRIKQVQMEQDTAKTLARPDGEGEVDYRYMPDPDLGPIVVGDDVVAHLRDTLGVMPDEEMDDLVASYGLSETDAHALMLLDDGGRLEFYYKVVDALEARIAEASGATSAENAVVVDLQSRILAANWILHVLGSLTSENNVRDRAATGLEPRGLEVTPEGDAFIRPADMADILFFLHSGRIRQGTAKDVLFAVFNGTVPQHYLDDAPDGGGCGIERYIEEKSLWFAELSEDGYVSLAESVLDAEERVLEEFLGGEQYPERKLMFLVGQMMRSEARDRLDPAKVQRVMREVVDKRIACMRP

Foldseek 3Di:
DDDDDVVQVVCCVVPVDRDDPDDDDDDDDDDDDDDDDDDDDDDDDDDDDDDDDDDDDDDDDDDDDDPDDDPPVVVVVVVVVVVVVVVVPDDPPDPVVPPDDPPDDDDDDDDDDDDQPDQAFQFDRFGDDDPVDDDDPPPRDDCVQQVPPPDFGHGDVRRVLRLLLVCVLQVWAFDQKFFWKWQAADDPQANNRTKIKGDPGFRTAWGKDWAAVLNVDDQVQAPDDRPHTDIDTDGGRMDIGDTGDDPDDDDDDDDDDRPIDTDPRDDIDGDDPVSSVVSNVSRDDRLVRQLVCCCPVLVDDSVLSVLCCPPLVNLSVLLLVLLVVLLLVVVCVVVVPPDPVPPDPSPSVLSHLSSCCSRPLLVCLQDPVVCVVLVVVVHHRDDQNGHNNNDTLQHSNNLSVLSNCCVVVFADPVLSSVLVNCSVSVVLPCCLVDCDPPNPDRSSVVVCVVVVRTQAADDLVRLLVLLVVLCVVPVVLLVVCQPDPDGPVVSLVVSLVVSCVDPCVRNDDSVVSSVSNVVNSVVVSVVVPD

Organism: Magnaporthiopsis poae (strain ATCC 64411 / 73-15) (NCBI:txid644358)

Secondary structure (DSSP, 8-state):
-PPPPHHHHHHHHHH------------------PPPPPPP----------------PPPPPPPPPPS----HHHHHHHHHHHHHHHTTTS----GGGGS--TT---------------SB-TTSSPBPPPTTSPPPTT-S--TTTTT-TT------GGGHHHHHHHHHHTT-EE-SEE--EEEE---TT-TTSEEEE-SSS-SEEEEEEEE-GGGT--GGGSSSSSS--EEEEEEEE---PPPPP-S---S---------EE-TTSPPEE--HHHHHHHHHT----HHHHHHHHHHTT---HHHHHHHHHGGGGHHHHHHHHHHHHHHHHHHHHHT---GGG-----HHHHHHHHHIIIIIGGGGGSHHHHHHHHHTTPPP------TT---SS-HHHHHHHHHHHHTTSS-HHHHHHHHHHHHHT-S-GGGTSPPTT--S-HHHHHHHHTT-S--PPPHHHHHHHHHHHHHHTHHHHHHHHS-SS--HHHHHHHHHHHTTSTTGGG--HHHHHHHHHHHHHHHHHHH--

InterPro domains:
  IPR003789 Aspartyl/glutamyl-tRNA amidotransferase subunit B-like [SSF89095] (286-426)
  IPR006075 Aspartyl/Glutamyl-tRNA(Gln) amidotransferase, subunit B/E, catalytic [PF02934] (107-248)
  IPR014746 Glutamine synthetase/guanido kinase, catalytic domain [SSF55931] (105-248)
  IPR017959 Aspartyl/glutamyl-tRNA(Asn/Gln) amidotransferase, subunit B /E [PTHR11659] (97-248)
  IPR018027 Asn/Gln amidotransferase [PF02637] (355-519)
  IPR018027 Asn/Gln amidotransferase [SM00845] (325-521)
  IPR023168 Aspartyl/glutamyl-tRNA(Asn/Gln) amidotransferase, C-terminal, domain 2 [G3DSA:1.10.10.410] (460-525)

Radius of gyration: 34.95 Å; chains: 1; bounding box: 104×94×78 Å

pLDDT: mean 77.0, std 19.68, range [28.34, 98.25]